Protein AF-A0A8S3U4B9-F1 (afdb_monomer_lite)

Sequence (690 aa):
MGVLECSSENALWFIVNNILYEPVLFGACYIPPERSDYSSIDIFDVIETELLKYAVDKNCKVCLLGDFNAHTGKKDDFVEMNHYVSESAQLDKEIKQNFDFVDLDALGICKKRSSLDKSVDNYGNRLLLLCKDLNLLIANGRLFKDKNIGALTCKESTVVDYCIMSPELFTNILDFEILPYDPMLSDVHNAIYIEMSSKDTCMPVVENINVDIDDSSVVTKCKWKMTKYHEFNDCIDEAVIHSIVVKLEEIDTDLIDNIVVNSIVDECNSLILQAASKCDLLLEKKVIRKVDNSLKKRKVKKPWFNRECAEKRKLYHRAKNYNWRVKTAESKTNLTVCSKEYKKVLCNQYRLYNKNFIKKLKNLRQNDCKSYWNLLNRACSSQTKQNIVNKVSLDCFYNHFKKLNSAQDENDDTFENIDVDNITSLNTEVNRAISENETTYRIMFSEFHTVVFCLSLTFRLSVYGLLLEPDHTLDPNGNKQYISLETFITEKKFLQQQIDQLRRENEQTLQVLAGQLKQKLSDLDGKIVQSNNQLESFRNDQNATFTNVFSQMTALQTRVSGNSMKVGITACVTVEQTFQDLTVKFPNIHSKVGISNAGVTAFQSTGKFICETSGLYFISAELRTNCNSCSYHLKKNDDIIAFGASAASPHMATNTISLVVEAQANDKLFVYAGVTVNADYSCLTVIKIK

pLDDT: mean 75.28, std 20.25, range [25.69, 98.62]

Foldseek 3Di:
DAWDDAPDPFWTWDWDPFQPVFIAIEIEGDAPACPDPRHDLCSLVRVLVVCCVPCVVRVHWYKYWYFLNFFQAFDFLEDDDDPCCCVVVPCDVVNVVVPVPPPCVVLVWDRTFDAPRRDGDPSNVSNSVSSHVVVKAWCQCTDAPRPVPSAAFWQSHGNRTTIITHSVQRSFWPHWDFAPDAVQVDVTGTDIDTDGHGPVPDDDDDPDDPDDDPPQPFDWDFDDDPVCVVQLVVLQDVVLVVVLVVLVVPDDPVPDDPVSVVVSVVSVVVSSVRSCVSSVRIDGDRDPPPDPCPPVPPPPPDPLCDPLLVVLVVQLVVLVVVCVVPVDPVSVVSNVVSSVSNVVSSVVSVVVVVVVVVVVLVVCVVVPVPVNVVVVVCVCPPPPPVPVPCPPPPVNVVVVVVCVVVPPPDDDPPDDDPPPVCVVVVCCVVPPDCDPVNVVVVVVVVVVVVVVVVVVVVVVVVVVVVPPPDPQPADPVRDGDDPDPVNVVVVVVVVVVVVVVVVVVVVVVVVVVVVVVVVVVVVVVVVVVVVVVVVVVVVVVVVVVVVVVVVVVVVVVVVQVPDDDDADWDFDDEDDDDDPDDDDDDDDDDDDDYDHDDFDQWDKDKDKDFAQAFDKFKWKWKFWWQAQKKKKFKDKQNHTPDIDIDGGDNDTDIDMDIDIDGDHGGIMIMIIMTGHHDGGDGTDTTTITD

Radius of gyration: 40.49 Å; chains: 1; bounding box: 109×90×106 Å

InterPro domains:
  IPR001073 C1q domain [PF00386] (595-672)
  IPR008983 Tumour necrosis factor-like domain superfamily [G3DSA:2.60.120.40] (573-683)
  IPR008983 Tumour necrosis factor-like domain superfamily [SSF49842] (595-673)
  IPR036691 Endonuclease/exonuclease/phosphatase superfamily [G3DSA:3.60.10.10] (2-198)
  IPR036691 Endonuclease/exonuclease/phosphatase superfamily [SSF56219] (13-194)

Structure (mmCIF, N/CA/C/O backbone):
data_AF-A0A8S3U4B9-F1
#
_entry.id   AF-A0A8S3U4B9-F1
#
loop_
_atom_site.group_PDB
_atom_site.id
_atom_site.type_sym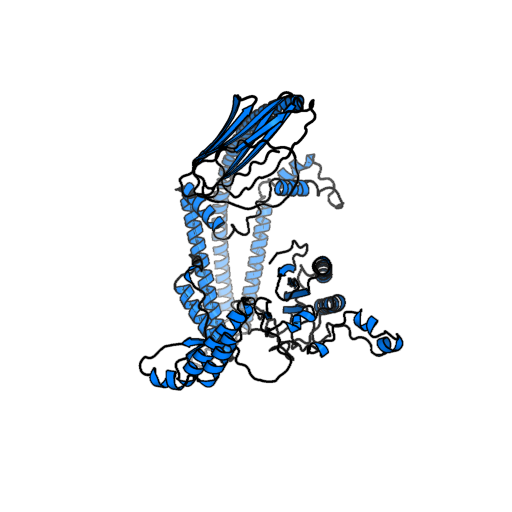bol
_atom_site.label_atom_id
_atom_site.label_alt_id
_atom_site.label_comp_id
_atom_site.label_asym_id
_atom_site.label_entity_id
_atom_site.label_seq_id
_atom_site.pdbx_PDB_ins_code
_atom_site.Cartn_x
_atom_site.Cartn_y
_atom_site.Cartn_z
_atom_site.occupancy
_atom_site.B_iso_or_equiv
_atom_site.auth_seq_id
_atom_site.auth_comp_id
_atom_site.auth_asym_id
_atom_site.auth_atom_id
_atom_site.pdbx_PDB_model_num
ATOM 1 N N . MET A 1 1 ? -8.130 6.944 10.995 1.00 68.38 1 MET A N 1
ATOM 2 C CA . MET A 1 1 ? -6.774 6.515 10.606 1.00 68.38 1 MET A CA 1
ATOM 3 C C . MET A 1 1 ? -5.788 7.506 11.194 1.00 68.38 1 MET A C 1
ATOM 5 O O . MET A 1 1 ? -5.907 8.689 10.888 1.00 68.38 1 MET A O 1
ATOM 9 N N . GLY A 1 2 ? -4.902 7.057 12.079 1.00 78.12 2 GLY A N 1
ATOM 10 C CA . GLY A 1 2 ? -3.837 7.885 12.655 1.00 78.12 2 GLY A CA 1
ATOM 11 C C . GLY A 1 2 ? -2.479 7.296 12.295 1.00 78.12 2 GLY A C 1
ATOM 12 O O . GLY A 1 2 ? -2.258 6.119 12.565 1.00 78.12 2 GLY A O 1
ATOM 13 N N . VAL A 1 3 ? -1.611 8.086 11.662 1.00 85.38 3 VAL A N 1
ATOM 14 C CA . VAL A 1 3 ? -0.211 7.706 11.401 1.00 85.38 3 VAL A CA 1
ATOM 15 C C . VAL A 1 3 ? 0.572 7.865 12.702 1.00 85.38 3 VAL A C 1
ATOM 17 O O . VAL A 1 3 ? 0.370 8.855 13.409 1.00 85.38 3 VAL A O 1
ATOM 20 N N . LEU A 1 4 ? 1.408 6.886 13.038 1.00 88.38 4 LEU A N 1
ATOM 21 C CA . LEU A 1 4 ? 2.227 6.908 14.249 1.00 88.38 4 LEU A CA 1
ATOM 22 C C . LEU A 1 4 ? 3.614 7.476 13.934 1.00 88.38 4 LEU A C 1
ATOM 24 O O . LEU A 1 4 ? 4.147 7.243 12.853 1.00 88.38 4 LEU A O 1
ATOM 28 N N . GLU A 1 5 ? 4.202 8.206 14.880 1.00 85.38 5 GLU A N 1
ATOM 29 C CA . GLU A 1 5 ? 5.627 8.542 14.811 1.00 85.38 5 GLU A CA 1
ATOM 30 C C . GLU A 1 5 ? 6.435 7.254 15.003 1.00 85.38 5 GLU A C 1
ATOM 32 O O . GLU A 1 5 ? 6.213 6.528 15.977 1.00 85.38 5 GLU A O 1
ATOM 37 N N . CYS A 1 6 ? 7.325 6.954 14.059 1.00 82.06 6 CYS A N 1
ATOM 38 C CA . CYS A 1 6 ? 8.153 5.752 14.040 1.00 82.06 6 CYS A CA 1
ATOM 39 C C . CYS A 1 6 ? 9.638 6.114 14.035 1.00 82.06 6 CYS A C 1
ATOM 41 O O . CYS A 1 6 ? 10.028 7.174 13.540 1.00 82.06 6 CYS A O 1
ATOM 43 N N . SER A 1 7 ? 10.449 5.238 14.622 1.00 81.69 7 SER A N 1
ATOM 44 C CA . SER A 1 7 ? 11.912 5.309 14.547 1.00 81.69 7 SER A CA 1
ATOM 45 C C . SER A 1 7 ? 12.445 4.580 13.315 1.00 81.69 7 SER A C 1
ATOM 47 O O . SER A 1 7 ? 13.493 4.955 12.798 1.00 81.69 7 SER A O 1
ATOM 49 N N . SER A 1 8 ? 11.725 3.563 12.836 1.00 84.12 8 SER A N 1
ATOM 50 C CA . SER A 1 8 ? 12.084 2.814 11.638 1.00 84.12 8 SER A CA 1
ATOM 51 C C . SER A 1 8 ? 11.871 3.638 10.371 1.00 84.12 8 SER A C 1
ATOM 53 O O . SER A 1 8 ? 10.787 4.167 10.124 1.00 84.12 8 SER A O 1
ATOM 55 N N . GLU A 1 9 ? 12.895 3.679 9.522 1.00 92.75 9 GLU A N 1
ATOM 56 C CA . GLU A 1 9 ? 12.799 4.207 8.156 1.00 92.75 9 GLU A CA 1
ATOM 57 C C . GLU A 1 9 ? 12.174 3.187 7.182 1.00 92.75 9 GLU A C 1
ATOM 59 O O . GLU A 1 9 ? 11.754 3.549 6.083 1.00 92.75 9 GLU A O 1
ATOM 64 N N . ASN A 1 10 ? 12.077 1.917 7.599 1.00 95.50 10 ASN A N 1
ATOM 65 C CA . ASN A 1 10 ? 11.679 0.779 6.763 1.00 95.50 10 ASN A CA 1
ATOM 66 C C . ASN A 1 10 ? 10.218 0.351 6.967 1.00 95.50 10 ASN A C 1
ATOM 68 O O . ASN A 1 10 ? 9.720 -0.521 6.252 1.00 95.50 10 ASN A O 1
ATOM 72 N N . ALA A 1 11 ? 9.516 0.936 7.940 1.00 96.44 11 ALA A N 1
ATOM 73 C CA . ALA A 1 11 ? 8.117 0.640 8.216 1.00 96.44 11 ALA A CA 1
ATOM 74 C C . ALA A 1 11 ? 7.326 1.922 8.486 1.00 96.44 11 ALA A C 1
ATOM 76 O O . ALA A 1 11 ? 7.697 2.742 9.322 1.00 96.44 11 ALA A O 1
ATOM 77 N N . LEU A 1 12 ? 6.196 2.077 7.794 1.00 96.31 12 LEU A N 1
ATOM 78 C CA . LEU A 1 12 ? 5.217 3.122 8.077 1.00 96.31 12 LEU A CA 1
ATOM 79 C C . LEU A 1 12 ? 4.044 2.529 8.859 1.00 96.31 12 LEU A C 1
ATOM 81 O O . LEU A 1 12 ? 3.281 1.722 8.323 1.00 96.31 12 LEU A O 1
ATOM 85 N N . TRP A 1 13 ? 3.860 2.997 10.092 1.00 96.62 13 TRP A N 1
ATOM 86 C CA . TRP A 1 13 ? 2.806 2.523 10.986 1.00 96.62 13 TRP A CA 1
ATOM 87 C C . TRP A 1 13 ? 1.578 3.428 10.988 1.00 96.62 13 TRP A C 1
ATOM 89 O O . TRP A 1 13 ? 1.671 4.655 11.114 1.00 96.62 13 TRP A O 1
ATOM 99 N N . PHE A 1 14 ? 0.394 2.827 10.924 1.00 95.38 14 PHE A N 1
ATOM 100 C CA . PHE A 1 14 ? -0.860 3.544 11.125 1.00 95.38 14 PHE A CA 1
ATOM 101 C C . PHE A 1 14 ? -1.936 2.645 11.722 1.00 95.38 14 PHE A C 1
ATOM 103 O O . PHE A 1 14 ? -2.009 1.456 11.436 1.00 95.38 14 PHE A O 1
ATOM 110 N N . ILE A 1 15 ? -2.814 3.236 12.529 1.00 94.56 15 ILE A N 1
ATOM 111 C CA . ILE A 1 15 ? -3.931 2.516 13.143 1.00 94.56 15 ILE A CA 1
ATOM 112 C C . ILE A 1 15 ? -5.223 2.864 12.420 1.00 94.56 15 ILE A C 1
ATOM 114 O O . ILE A 1 15 ? -5.547 4.046 12.197 1.00 94.56 15 ILE A O 1
ATOM 118 N N . VAL A 1 16 ? -5.984 1.827 12.089 1.00 91.75 16 VAL A N 1
ATOM 119 C CA . VAL A 1 16 ? -7.357 1.947 11.616 1.00 91.75 16 VAL A CA 1
ATOM 120 C C . VAL A 1 16 ? -8.286 1.408 12.697 1.00 91.75 16 VAL A C 1
ATOM 122 O O . VAL A 1 16 ? -8.289 0.225 13.018 1.00 91.75 16 VAL A O 1
ATOM 125 N N . ASN A 1 17 ? -9.081 2.311 13.265 1.00 87.94 17 ASN A N 1
ATOM 126 C CA . ASN A 1 17 ? -10.123 1.954 14.220 1.00 87.94 17 ASN A CA 1
ATOM 127 C C . ASN A 1 17 ? -11.346 1.414 13.470 1.00 87.94 17 ASN A C 1
ATOM 129 O O . ASN A 1 17 ? -11.610 1.840 12.344 1.00 87.94 17 ASN A O 1
ATOM 133 N N . ASN A 1 18 ? -12.134 0.570 14.139 1.00 78.19 18 ASN A N 1
ATOM 134 C CA . ASN A 1 18 ? -13.445 0.100 13.678 1.00 78.19 18 ASN A CA 1
ATOM 135 C C . ASN A 1 18 ? -13.432 -0.775 12.413 1.00 78.19 18 ASN A C 1
ATOM 137 O O . ASN A 1 18 ? -14.455 -0.863 11.734 1.00 78.19 18 ASN A O 1
ATOM 141 N N . ILE A 1 19 ? -12.322 -1.452 12.094 1.00 70.25 19 ILE A N 1
ATOM 142 C CA . ILE A 1 19 ? -12.412 -2.541 11.114 1.00 70.25 19 ILE A CA 1
ATOM 143 C C . ILE A 1 19 ? -13.206 -3.690 11.762 1.00 70.25 19 ILE A C 1
ATOM 145 O O . ILE A 1 19 ? -14.201 -4.098 11.176 1.00 70.25 19 ILE A O 1
ATOM 149 N N . LEU A 1 20 ? -12.886 -4.097 13.009 1.00 64.81 20 LEU A N 1
ATOM 150 C CA . LEU A 1 20 ? -13.316 -5.393 13.579 1.00 64.81 20 LEU A CA 1
ATOM 151 C C . LEU A 1 20 ? -13.656 -5.382 15.079 1.00 64.81 20 LEU A C 1
ATOM 153 O O . LEU A 1 20 ? -13.235 -6.264 15.810 1.00 64.81 20 LEU A O 1
ATOM 157 N N . TYR A 1 21 ? -14.370 -4.369 15.580 1.00 72.75 21 TYR A N 1
ATOM 158 C CA . TYR A 1 21 ? -14.561 -4.116 17.032 1.00 72.75 21 TYR A CA 1
ATOM 159 C C . TYR A 1 21 ? -13.272 -3.769 17.795 1.00 72.75 21 TYR A C 1
ATOM 161 O O . TYR A 1 21 ? -13.344 -3.090 18.816 1.00 72.75 21 TYR A O 1
ATOM 169 N N . GLU A 1 22 ? -12.119 -4.119 17.236 1.00 85.31 22 GLU A N 1
ATOM 170 C CA . GLU A 1 22 ? -10.787 -3.828 17.738 1.00 85.31 22 GLU A CA 1
ATOM 171 C C . GLU A 1 22 ? -10.011 -2.935 16.753 1.00 85.31 22 GLU A C 1
ATOM 173 O O . GLU A 1 22 ? -10.288 -2.919 15.542 1.00 85.31 22 GLU A O 1
ATOM 178 N N . PRO A 1 23 ? -9.064 -2.129 17.256 1.00 91.69 23 PRO A N 1
ATOM 179 C CA . PRO A 1 23 ? -8.144 -1.388 16.410 1.00 91.69 23 PRO A CA 1
ATOM 180 C C . PRO A 1 23 ? -7.159 -2.339 15.715 1.00 91.69 23 PRO A C 1
ATOM 182 O O . PRO A 1 23 ? -6.633 -3.271 16.320 1.00 91.69 23 PRO A O 1
ATOM 185 N N . VAL A 1 24 ? -6.877 -2.070 14.438 1.00 94.81 24 VAL A N 1
ATOM 186 C CA . VAL A 1 24 ? -5.858 -2.803 13.674 1.00 94.81 24 VAL A CA 1
ATOM 187 C C . VAL A 1 24 ? -4.684 -1.873 13.388 1.00 94.81 24 VAL A C 1
ATOM 189 O O . VAL A 1 24 ? -4.853 -0.791 12.811 1.00 94.81 24 VAL A O 1
ATOM 192 N N . LEU A 1 25 ? -3.494 -2.296 13.806 1.00 96.75 25 LEU A N 1
ATOM 193 C CA . LEU A 1 25 ? -2.215 -1.687 13.480 1.00 96.75 25 LEU A CA 1
ATOM 194 C C . LEU A 1 25 ? -1.741 -2.221 12.130 1.00 96.75 25 LEU A C 1
ATOM 196 O O . LEU A 1 25 ? -1.458 -3.408 11.980 1.00 96.75 25 LEU A O 1
ATOM 200 N N . PHE A 1 26 ? -1.609 -1.325 11.161 1.00 97.19 26 PHE A N 1
ATOM 201 C CA . PHE A 1 26 ? -1.013 -1.633 9.874 1.00 97.19 26 PHE A CA 1
ATOM 202 C C . PHE A 1 26 ? 0.439 -1.178 9.824 1.00 97.19 26 PHE A C 1
ATOM 204 O O . PHE A 1 26 ? 0.746 -0.049 10.219 1.00 97.19 26 PHE A O 1
ATOM 211 N N . GLY A 1 27 ? 1.298 -2.037 9.281 1.00 97.69 27 GLY A N 1
ATOM 212 C CA . GLY A 1 27 ? 2.673 -1.712 8.912 1.00 97.69 27 GLY A CA 1
ATOM 213 C C . GLY A 1 27 ? 2.854 -1.827 7.406 1.00 97.69 27 GLY A C 1
ATOM 214 O O . GLY A 1 27 ? 2.708 -2.915 6.857 1.00 97.69 27 GLY A O 1
ATOM 215 N N . ALA A 1 28 ? 3.156 -0.720 6.731 1.00 97.81 28 ALA A N 1
ATOM 216 C CA . ALA A 1 28 ? 3.612 -0.756 5.345 1.00 97.81 28 ALA A CA 1
ATOM 217 C C . ALA A 1 28 ? 5.143 -0.828 5.334 1.00 97.81 28 ALA A C 1
ATOM 219 O O . ALA A 1 28 ? 5.803 0.157 5.666 1.00 97.81 28 ALA A O 1
ATOM 220 N N . CYS A 1 29 ? 5.688 -1.993 4.995 1.00 98.06 29 CYS A N 1
ATOM 221 C CA . CYS A 1 29 ? 7.106 -2.308 5.114 1.00 98.06 29 CYS A CA 1
ATOM 222 C C . CYS A 1 29 ? 7.807 -2.276 3.750 1.00 98.06 29 CYS A C 1
ATOM 224 O O . CYS A 1 29 ? 7.272 -2.742 2.742 1.00 98.06 29 CYS A O 1
ATOM 226 N N . TYR A 1 30 ? 9.022 -1.743 3.737 1.00 97.88 30 TYR A N 1
ATOM 227 C CA . TYR A 1 30 ? 9.981 -1.917 2.656 1.00 97.88 30 TYR A CA 1
ATOM 228 C C . TYR A 1 30 ? 11.334 -2.229 3.285 1.00 97.88 30 TYR A C 1
ATOM 230 O O . TYR A 1 30 ? 11.933 -1.363 3.919 1.00 97.88 30 TYR A O 1
ATOM 238 N N . ILE A 1 31 ? 11.798 -3.464 3.132 1.00 98.00 31 ILE A N 1
ATOM 239 C CA . ILE A 1 31 ? 13.100 -3.901 3.631 1.00 98.00 31 ILE A CA 1
ATOM 240 C C . ILE A 1 31 ? 14.077 -3.896 2.456 1.00 98.00 31 ILE A C 1
ATOM 242 O O . ILE A 1 31 ? 13.768 -4.499 1.427 1.00 98.00 31 ILE A O 1
ATOM 246 N N . PRO A 1 32 ? 15.238 -3.228 2.555 1.00 97.25 32 PRO A N 1
ATOM 247 C CA . PRO A 1 32 ? 16.239 -3.248 1.495 1.00 97.25 32 PRO A CA 1
ATOM 248 C C . PRO A 1 32 ? 16.671 -4.683 1.161 1.00 97.25 32 PRO A C 1
ATOM 250 O O . PRO A 1 32 ? 16.734 -5.506 2.063 1.00 97.25 32 PRO A O 1
ATOM 253 N N . PRO A 1 33 ? 17.020 -5.018 -0.091 1.00 96.81 33 PRO A N 1
ATOM 254 C CA . PRO A 1 33 ? 17.541 -6.345 -0.412 1.00 96.81 33 PRO A CA 1
ATOM 255 C C . PRO A 1 33 ? 18.777 -6.703 0.421 1.00 96.81 33 PRO A C 1
ATOM 257 O O . PRO A 1 33 ? 19.638 -5.843 0.603 1.00 96.81 33 PRO A O 1
ATOM 260 N N . GLU A 1 34 ? 18.923 -7.970 0.830 1.00 94.38 34 GLU A N 1
ATOM 261 C CA . GLU A 1 34 ? 20.018 -8.459 1.700 1.00 94.38 34 GLU A CA 1
ATOM 262 C C . GLU A 1 34 ? 21.430 -8.105 1.188 1.00 94.38 34 GLU A C 1
ATOM 264 O O . GLU A 1 34 ? 22.376 -8.009 1.955 1.00 94.38 34 GLU A O 1
ATOM 269 N N . ARG A 1 35 ? 21.595 -7.889 -0.121 1.00 93.88 35 ARG A N 1
ATOM 270 C CA . ARG A 1 35 ? 22.888 -7.543 -0.743 1.00 93.88 35 ARG A CA 1
ATOM 271 C C . ARG A 1 35 ? 23.077 -6.051 -1.016 1.00 93.88 35 ARG A C 1
ATOM 273 O O . ARG A 1 35 ? 24.006 -5.685 -1.730 1.00 93.88 35 ARG A O 1
ATOM 280 N N . SER A 1 36 ? 22.161 -5.208 -0.555 1.00 96.25 36 SER A N 1
ATOM 281 C CA . SER A 1 36 ? 22.261 -3.758 -0.723 1.00 96.25 36 SER A CA 1
ATOM 282 C C . SER A 1 36 ? 23.096 -3.127 0.391 1.00 96.25 36 SER A C 1
ATOM 284 O O . SER A 1 36 ? 23.177 -3.667 1.490 1.00 96.25 36 SER A O 1
ATOM 286 N N . ASP A 1 37 ? 23.660 -1.948 0.139 1.00 95.12 37 ASP A N 1
ATOM 287 C CA . ASP A 1 37 ? 24.444 -1.206 1.142 1.00 95.12 37 ASP A CA 1
ATOM 288 C C . ASP A 1 37 ? 23.602 -0.752 2.352 1.00 95.12 37 ASP A C 1
ATOM 290 O O . ASP A 1 37 ? 24.143 -0.392 3.391 1.00 95.12 37 ASP A O 1
ATOM 294 N N . TYR A 1 38 ? 22.272 -0.779 2.219 1.00 93.31 38 TYR A N 1
ATOM 295 C CA . TYR A 1 38 ? 21.308 -0.425 3.265 1.00 93.31 38 TYR A CA 1
ATOM 296 C C . TYR A 1 38 ? 20.767 -1.652 4.012 1.00 93.31 38 TYR A C 1
ATOM 298 O O . TYR A 1 38 ? 19.845 -1.534 4.818 1.00 93.31 38 TYR A O 1
ATOM 306 N N . SER A 1 39 ? 21.288 -2.840 3.704 1.00 94.94 39 SER A N 1
ATOM 307 C CA . SER A 1 39 ? 20.861 -4.091 4.317 1.00 94.94 39 SER A CA 1
ATOM 308 C C . SER A 1 39 ? 21.352 -4.186 5.764 1.00 94.94 39 SER A C 1
ATOM 310 O O . SER A 1 39 ? 22.519 -3.954 6.070 1.00 94.94 39 SER A O 1
ATOM 312 N N . SER A 1 40 ? 20.452 -4.552 6.673 1.00 96.44 40 SER A N 1
ATOM 313 C CA . SER A 1 40 ? 20.804 -5.006 8.016 1.00 96.44 40 SER A CA 1
ATOM 314 C C . SER A 1 40 ? 19.762 -6.006 8.502 1.00 96.44 40 SER A C 1
ATOM 316 O O . SER A 1 40 ? 18.561 -5.800 8.333 1.00 96.44 40 SER A O 1
ATOM 318 N N . ILE A 1 41 ? 20.218 -7.117 9.082 1.00 96.38 41 ILE A N 1
ATOM 319 C CA . ILE A 1 41 ? 19.312 -8.124 9.647 1.00 96.38 41 ILE A CA 1
ATOM 320 C C . ILE A 1 41 ? 18.590 -7.601 10.900 1.00 96.38 41 ILE A C 1
ATOM 322 O O . ILE A 1 41 ? 17.460 -8.004 11.167 1.00 96.38 41 ILE A O 1
ATOM 326 N N . ASP A 1 42 ? 19.183 -6.622 11.586 1.00 96.62 42 ASP A N 1
ATOM 327 C CA . ASP A 1 42 ? 18.639 -5.997 12.796 1.00 96.62 42 ASP A CA 1
ATOM 328 C C . ASP A 1 42 ? 17.385 -5.154 12.497 1.00 96.62 42 ASP A C 1
ATOM 330 O O . ASP A 1 42 ? 16.640 -4.780 13.402 1.00 96.62 42 ASP A O 1
ATOM 334 N N . ILE A 1 43 ? 17.091 -4.873 11.218 1.00 96.81 43 ILE A N 1
ATOM 335 C CA . ILE A 1 43 ? 15.861 -4.175 10.810 1.00 96.81 43 ILE A CA 1
ATOM 336 C C . ILE A 1 43 ? 14.620 -4.936 11.297 1.00 96.81 43 ILE A C 1
ATOM 338 O O . ILE A 1 43 ? 13.628 -4.316 11.687 1.00 96.81 43 ILE A O 1
ATOM 342 N N . PHE A 1 44 ? 14.670 -6.270 11.310 1.00 97.44 44 PHE A N 1
ATOM 343 C CA . PHE A 1 44 ? 13.570 -7.083 11.822 1.00 97.44 44 PHE A CA 1
ATOM 344 C C . PHE A 1 44 ? 13.411 -6.939 13.342 1.00 97.44 44 PHE A C 1
ATOM 346 O O . PHE A 1 44 ? 12.278 -6.894 13.810 1.00 97.44 44 PHE A O 1
ATOM 353 N N . ASP A 1 45 ? 14.503 -6.772 14.093 1.00 96.00 45 ASP A N 1
ATOM 354 C CA . ASP A 1 45 ? 14.473 -6.535 15.545 1.00 96.00 45 ASP A CA 1
ATOM 355 C C . ASP A 1 45 ? 13.846 -5.167 15.865 1.00 96.00 45 ASP A C 1
ATOM 357 O O . ASP A 1 45 ? 13.067 -5.022 16.813 1.00 96.00 45 ASP A O 1
ATOM 361 N N . VAL A 1 46 ? 14.135 -4.155 15.036 1.00 95.81 46 VAL A N 1
ATOM 362 C CA . VAL A 1 46 ? 13.507 -2.828 15.136 1.00 95.81 46 VAL A CA 1
ATOM 363 C C . VAL A 1 46 ? 12.004 -2.921 14.867 1.00 95.81 46 VAL A C 1
ATOM 365 O O . VAL A 1 46 ? 11.214 -2.375 15.638 1.00 95.81 46 VAL A O 1
ATOM 368 N N . ILE A 1 47 ? 11.593 -3.631 13.810 1.00 96.50 47 ILE A N 1
ATOM 369 C CA . ILE A 1 47 ? 10.170 -3.843 13.491 1.00 96.50 47 ILE A CA 1
ATOM 370 C C . ILE A 1 47 ? 9.468 -4.596 14.621 1.00 96.50 47 ILE A C 1
ATOM 372 O O . ILE A 1 47 ? 8.370 -4.208 15.013 1.00 96.50 47 ILE A O 1
ATOM 376 N N . GLU A 1 48 ? 10.091 -5.639 15.163 1.00 95.88 48 GLU A N 1
ATOM 377 C CA . GLU A 1 48 ? 9.566 -6.412 16.287 1.00 95.88 48 GLU A CA 1
ATOM 378 C C . GLU A 1 48 ? 9.380 -5.542 17.538 1.00 95.88 48 GLU A C 1
ATOM 380 O O . GLU A 1 48 ? 8.302 -5.528 18.132 1.00 95.88 48 GLU A O 1
ATOM 385 N N . THR A 1 49 ? 10.383 -4.735 17.887 1.00 94.75 49 THR A N 1
ATOM 386 C CA . THR A 1 49 ? 10.314 -3.808 19.027 1.00 94.75 49 THR A CA 1
ATOM 387 C C . THR A 1 49 ? 9.200 -2.773 18.848 1.00 94.75 49 THR A C 1
ATOM 389 O O . THR A 1 49 ? 8.448 -2.484 19.784 1.00 94.75 49 THR A O 1
ATOM 392 N N . GLU A 1 50 ? 9.060 -2.211 17.645 1.00 95.00 50 GLU A N 1
ATOM 393 C CA . GLU A 1 50 ? 7.990 -1.261 17.330 1.00 95.00 50 GLU A CA 1
ATOM 394 C C . GLU A 1 50 ? 6.607 -1.923 17.351 1.00 95.00 50 GLU A C 1
ATOM 396 O O . GLU A 1 50 ? 5.652 -1.323 17.849 1.00 95.00 50 GLU A O 1
ATOM 401 N N . LEU A 1 51 ? 6.493 -3.164 16.875 1.00 94.81 51 LEU A N 1
ATOM 402 C CA . LEU A 1 51 ? 5.261 -3.940 16.961 1.00 94.81 51 LEU A CA 1
ATOM 403 C C . LEU A 1 51 ? 4.850 -4.186 18.402 1.00 94.81 51 LEU A C 1
ATOM 405 O O . LEU A 1 51 ? 3.708 -3.896 18.742 1.00 94.81 51 LEU A O 1
ATOM 409 N N . LEU A 1 52 ? 5.765 -4.649 19.254 1.00 92.44 52 LEU A N 1
ATOM 410 C CA . LEU A 1 52 ? 5.482 -4.854 20.674 1.00 92.44 52 LEU A CA 1
ATOM 411 C C . LEU A 1 52 ? 5.019 -3.552 21.327 1.00 92.44 52 LEU A C 1
ATOM 413 O O . LEU A 1 52 ? 3.970 -3.521 21.965 1.00 92.44 52 LEU A O 1
ATOM 417 N N . LYS A 1 53 ? 5.727 -2.448 21.074 1.00 92.56 53 LYS A N 1
ATOM 418 C CA . LYS A 1 53 ? 5.345 -1.124 21.572 1.00 92.56 53 LYS A CA 1
ATOM 419 C C . LYS A 1 53 ? 3.940 -0.720 21.121 1.00 92.56 53 LYS A C 1
ATOM 421 O O . LYS A 1 53 ? 3.126 -0.302 21.931 1.00 92.56 53 LYS A O 1
ATOM 426 N N . TYR A 1 54 ? 3.629 -0.798 19.829 1.00 92.25 54 TYR A N 1
ATOM 427 C CA . TYR A 1 54 ? 2.365 -0.255 19.322 1.00 92.25 54 TYR A CA 1
ATOM 428 C C . TYR A 1 54 ? 1.177 -1.204 19.472 1.00 92.25 54 TYR A C 1
ATOM 430 O O . TYR A 1 54 ? 0.064 -0.724 19.697 1.00 92.25 54 TYR A O 1
ATOM 438 N N . ALA A 1 55 ? 1.387 -2.510 19.322 1.00 88.50 55 ALA A N 1
ATOM 439 C CA . ALA A 1 55 ? 0.333 -3.512 19.406 1.00 88.50 55 ALA A CA 1
ATOM 440 C C . ALA A 1 55 ? -0.082 -3.760 20.859 1.00 88.50 55 ALA A C 1
ATOM 442 O O . ALA A 1 55 ? -1.280 -3.744 21.139 1.00 88.50 55 ALA A O 1
ATOM 443 N N . VAL A 1 56 ? 0.879 -3.900 21.784 1.00 82.94 56 VAL A N 1
ATOM 444 C CA . VAL A 1 56 ? 0.587 -4.171 23.203 1.00 82.94 56 VAL A CA 1
ATOM 445 C C . VAL A 1 56 ? -0.010 -2.939 23.878 1.00 82.94 56 VAL A C 1
ATOM 447 O O . VAL A 1 56 ? -1.101 -3.031 24.439 1.00 82.94 56 VAL A O 1
ATOM 450 N N . ASP A 1 57 ? 0.619 -1.764 23.747 1.00 83.75 57 ASP A N 1
ATOM 451 C CA . ASP A 1 57 ? 0.160 -0.539 24.430 1.00 83.75 57 ASP A CA 1
ATOM 452 C C . ASP A 1 57 ? -1.272 -0.140 24.048 1.00 83.75 57 ASP A C 1
ATOM 454 O O . ASP A 1 57 ? -1.967 0.547 24.800 1.00 83.75 57 ASP A O 1
ATOM 458 N N . LYS A 1 58 ? -1.709 -0.524 22.846 1.00 83.19 58 LYS A N 1
ATOM 459 C CA . LYS A 1 58 ? -3.004 -0.124 22.283 1.00 83.19 58 LYS A CA 1
ATOM 460 C C . LYS A 1 58 ? -3.955 -1.288 22.061 1.00 83.19 58 LYS A C 1
ATOM 462 O O . LYS A 1 58 ? -5.008 -1.064 21.464 1.00 83.19 58 LYS A O 1
ATOM 467 N N . ASN A 1 59 ? -3.585 -2.487 22.512 1.00 88.94 59 ASN A N 1
ATOM 468 C CA . ASN A 1 59 ? -4.342 -3.718 22.313 1.00 88.94 59 ASN A CA 1
ATOM 469 C C . ASN A 1 59 ? -4.845 -3.861 20.860 1.00 88.94 59 ASN A C 1
ATOM 471 O O . ASN A 1 59 ? -6.043 -3.985 20.604 1.00 88.94 59 ASN A O 1
ATOM 475 N N . CYS A 1 60 ? -3.930 -3.702 19.899 1.00 92.88 60 CYS A N 1
ATOM 476 C CA . CYS A 1 60 ? -4.236 -3.751 18.470 1.00 92.88 60 CYS A CA 1
ATOM 477 C C . CYS A 1 60 ? -3.877 -5.112 17.878 1.00 92.88 60 CYS A C 1
ATOM 479 O O . CYS A 1 60 ? -2.807 -5.652 18.157 1.00 92.88 60 CYS A O 1
ATOM 481 N N . LYS A 1 61 ? -4.703 -5.596 16.950 1.00 94.44 61 LYS A N 1
ATOM 482 C CA . LYS A 1 61 ? -4.301 -6.670 16.030 1.00 94.44 61 LYS A CA 1
ATOM 483 C C . LYS A 1 61 ? -3.358 -6.116 14.962 1.00 94.44 61 LYS A C 1
ATOM 485 O O . LYS A 1 61 ? -3.409 -4.925 14.655 1.00 94.44 61 LYS A O 1
ATOM 490 N N . VAL A 1 62 ? -2.501 -6.954 14.389 1.00 96.56 62 VAL A N 1
ATOM 491 C CA . VAL A 1 62 ? -1.411 -6.518 13.502 1.00 96.56 62 VAL A CA 1
ATOM 492 C C . VAL A 1 62 ? -1.642 -6.992 12.072 1.00 96.56 62 VAL A C 1
ATOM 494 O O . VAL A 1 62 ? -1.968 -8.152 11.851 1.00 96.56 62 VAL A O 1
ATOM 497 N N . CYS A 1 63 ? -1.418 -6.116 11.090 1.00 97.69 63 CYS A N 1
ATOM 498 C CA . CYS A 1 63 ? -1.363 -6.458 9.668 1.00 97.69 63 CYS A CA 1
ATOM 499 C C . CYS A 1 63 ? -0.182 -5.751 8.982 1.00 97.69 63 CYS A C 1
ATOM 501 O O . CYS A 1 63 ? -0.211 -4.546 8.732 1.00 97.69 63 CYS A O 1
ATOM 503 N N . LEU A 1 64 ? 0.850 -6.502 8.622 1.00 98.44 64 LEU A N 1
ATOM 504 C CA . LEU A 1 64 ? 1.993 -6.041 7.845 1.00 98.44 64 LEU A CA 1
ATOM 505 C C . LEU A 1 64 ? 1.790 -6.307 6.355 1.00 98.44 64 LEU A C 1
ATOM 507 O O . LEU A 1 64 ? 1.272 -7.352 5.954 1.00 98.44 64 LEU A O 1
ATOM 511 N N . LEU A 1 65 ? 2.212 -5.354 5.532 1.00 98.19 65 LEU A N 1
ATOM 512 C CA . LEU A 1 65 ? 2.084 -5.376 4.081 1.00 98.19 65 LEU A CA 1
ATOM 513 C C . LEU A 1 65 ? 3.332 -4.769 3.454 1.00 98.19 65 LEU A C 1
ATOM 515 O O . LEU A 1 65 ? 3.755 -3.694 3.868 1.00 98.19 65 LEU A O 1
ATOM 519 N N . GLY A 1 66 ? 3.856 -5.380 2.400 1.00 97.88 66 GLY A N 1
ATOM 520 C CA . GLY A 1 66 ? 4.868 -4.742 1.558 1.00 97.88 66 GLY A CA 1
ATOM 521 C C . GLY A 1 66 ? 5.993 -5.675 1.157 1.00 97.88 66 GLY A C 1
ATOM 522 O O . GLY A 1 66 ? 5.852 -6.891 1.273 1.00 97.88 66 GLY A O 1
ATOM 523 N N . ASP A 1 67 ? 7.075 -5.085 0.659 1.00 98.06 67 ASP A N 1
ATOM 524 C CA . ASP A 1 67 ? 8.241 -5.796 0.141 1.00 98.06 67 ASP A CA 1
ATOM 525 C C . ASP A 1 67 ? 9.244 -6.035 1.269 1.00 98.06 67 ASP A C 1
ATOM 527 O O . ASP A 1 67 ? 9.906 -5.111 1.743 1.00 98.06 67 ASP A O 1
ATOM 531 N N . PHE A 1 68 ? 9.349 -7.283 1.714 1.00 98.50 68 PHE A N 1
ATOM 532 C CA . PHE A 1 68 ? 10.288 -7.662 2.764 1.00 98.50 68 PHE A CA 1
ATOM 533 C C . PHE A 1 68 ? 11.649 -8.089 2.217 1.00 98.50 68 PHE A C 1
ATOM 535 O O . PHE A 1 68 ? 12.536 -8.370 3.021 1.00 98.50 68 PHE A O 1
ATOM 542 N N . ASN A 1 69 ? 11.809 -8.197 0.889 1.00 97.88 69 ASN A N 1
ATOM 543 C CA . ASN A 1 69 ? 13.003 -8.761 0.251 1.00 97.88 69 ASN A CA 1
ATOM 544 C C . ASN A 1 69 ? 13.533 -10.026 0.963 1.00 97.88 69 ASN A C 1
ATOM 546 O O . ASN A 1 69 ? 14.736 -10.212 1.115 1.00 97.88 69 ASN A O 1
ATOM 550 N N . ALA A 1 70 ? 12.607 -10.871 1.428 1.00 98.06 70 ALA A N 1
ATOM 551 C CA . ALA A 1 70 ? 12.873 -12.027 2.273 1.00 98.06 70 ALA A CA 1
ATOM 552 C C . ALA A 1 70 ? 12.306 -13.290 1.615 1.00 98.06 70 ALA A C 1
ATOM 554 O O . ALA A 1 70 ? 11.099 -13.391 1.378 1.00 98.06 70 ALA A O 1
ATOM 555 N N . HIS A 1 71 ? 13.145 -14.284 1.346 1.00 97.88 71 HIS A N 1
ATOM 556 C CA . HIS A 1 71 ? 12.710 -15.547 0.754 1.00 97.88 71 HIS A CA 1
ATOM 557 C C . HIS A 1 71 ? 12.345 -16.533 1.863 1.00 97.88 71 HIS A C 1
ATOM 559 O O . HIS A 1 71 ? 13.209 -17.071 2.543 1.00 97.88 71 HIS A O 1
ATOM 565 N N . THR A 1 72 ? 11.058 -16.802 2.081 1.00 98.19 72 THR A N 1
ATOM 566 C CA . THR A 1 72 ? 10.617 -17.710 3.164 1.00 98.19 72 THR A CA 1
ATOM 567 C C . THR A 1 72 ? 10.398 -19.152 2.693 1.00 98.19 72 THR A C 1
ATOM 569 O O . THR A 1 72 ? 10.180 -20.062 3.503 1.00 98.19 72 THR A O 1
ATOM 572 N N . GLY A 1 73 ? 10.434 -19.398 1.382 1.00 96.75 73 GLY A N 1
ATOM 573 C CA . GLY A 1 73 ? 10.246 -20.718 0.785 1.00 96.75 73 GLY A CA 1
ATOM 574 C C . GLY A 1 73 ? 8.920 -21.356 1.197 1.00 96.75 73 GLY A C 1
ATOM 575 O O . GLY A 1 73 ? 7.877 -20.709 1.173 1.00 96.75 73 GLY A O 1
ATOM 576 N N . LYS A 1 74 ? 8.968 -22.618 1.637 1.00 96.25 74 LYS A N 1
ATOM 577 C CA . LYS A 1 74 ? 7.827 -23.357 2.221 1.00 96.25 74 LYS A CA 1
ATOM 578 C C . LYS A 1 74 ? 7.970 -23.609 3.725 1.00 96.25 74 LYS A C 1
ATOM 580 O O . LYS A 1 74 ? 7.317 -24.502 4.253 1.00 96.25 74 LYS A O 1
ATOM 585 N N . LYS A 1 75 ? 8.880 -22.900 4.398 1.00 97.06 75 LYS A N 1
ATOM 586 C CA . LYS A 1 75 ? 9.088 -23.086 5.837 1.00 97.06 75 LYS A CA 1
ATOM 587 C C . LYS A 1 75 ? 7.902 -22.536 6.622 1.00 97.06 75 LYS A C 1
ATOM 589 O O . LYS A 1 75 ? 7.342 -21.500 6.256 1.00 97.06 75 LYS A O 1
ATOM 594 N N . ASP A 1 76 ? 7.578 -23.224 7.707 1.00 96.25 76 ASP A N 1
ATOM 595 C CA . ASP A 1 76 ? 6.510 -22.830 8.613 1.00 96.25 76 ASP A CA 1
ATOM 596 C C . ASP A 1 76 ? 6.883 -21.546 9.371 1.00 96.25 76 ASP A C 1
ATOM 598 O O . ASP A 1 76 ? 8.010 -21.382 9.854 1.00 96.25 76 ASP A O 1
ATOM 602 N N . ASP A 1 77 ? 5.907 -20.652 9.443 1.00 96.44 77 ASP A N 1
ATOM 603 C CA . ASP A 1 77 ? 5.850 -19.340 10.101 1.00 96.44 77 ASP A CA 1
ATOM 604 C C . ASP A 1 77 ? 5.180 -19.405 11.483 1.00 96.44 77 ASP A C 1
ATOM 606 O O . ASP A 1 77 ? 5.042 -18.391 12.149 1.00 96.44 77 ASP A O 1
ATOM 610 N N . PHE A 1 78 ? 4.808 -20.604 11.931 1.00 93.12 78 PHE A N 1
ATOM 611 C CA . PHE A 1 78 ? 4.239 -20.871 13.249 1.00 93.12 78 PHE A CA 1
ATOM 612 C C . PHE A 1 78 ? 5.114 -21.868 14.019 1.00 93.12 78 PHE A C 1
ATOM 614 O O . PHE A 1 78 ? 5.949 -22.576 13.441 1.00 93.12 78 PHE A O 1
ATOM 621 N N . VAL A 1 79 ? 4.927 -21.929 15.336 1.00 88.12 79 VAL A N 1
ATOM 622 C CA . VAL A 1 79 ? 5.570 -22.929 16.193 1.00 88.12 79 VAL A CA 1
ATOM 623 C C . VAL A 1 79 ? 4.649 -24.139 16.299 1.00 88.12 79 VAL A C 1
ATOM 625 O O . VAL A 1 79 ? 3.516 -24.033 16.758 1.00 88.12 79 VAL A O 1
ATOM 628 N N . GLU A 1 80 ? 5.117 -25.308 15.862 1.00 83.06 80 GLU A N 1
ATOM 629 C CA . GLU A 1 80 ? 4.388 -26.551 16.094 1.00 83.06 80 GLU A CA 1
ATOM 630 C C . GLU A 1 80 ? 4.650 -27.026 17.524 1.00 83.06 80 GLU A C 1
ATOM 632 O O . GLU A 1 80 ? 5.778 -27.372 17.880 1.00 83.06 80 GLU A O 1
ATOM 637 N N . MET A 1 81 ? 3.610 -27.025 18.360 1.00 75.31 81 MET A N 1
ATOM 638 C CA . MET A 1 81 ? 3.724 -27.560 19.711 1.00 75.31 81 MET A CA 1
ATOM 639 C C . MET A 1 81 ? 4.031 -29.059 19.621 1.00 75.31 81 MET A C 1
ATOM 641 O O . MET A 1 81 ? 3.261 -29.832 19.050 1.00 75.31 81 MET A O 1
ATOM 645 N N . ASN A 1 82 ? 5.173 -29.475 20.171 1.00 74.44 82 ASN A N 1
ATOM 646 C CA . ASN A 1 82 ? 5.549 -30.882 20.189 1.00 74.44 82 ASN A CA 1
ATOM 647 C C . ASN A 1 82 ? 4.526 -31.660 21.029 1.00 74.44 82 ASN A C 1
ATOM 649 O O . ASN A 1 82 ? 4.399 -31.419 22.232 1.00 74.44 82 ASN A O 1
ATOM 653 N N . HIS A 1 83 ? 3.825 -32.603 20.393 1.00 69.44 83 HIS A N 1
ATOM 654 C CA . HIS A 1 83 ? 2.807 -33.444 21.026 1.00 69.44 83 HIS A CA 1
ATOM 655 C C . HIS A 1 83 ? 3.321 -34.072 22.326 1.00 69.44 83 HIS A C 1
ATOM 657 O O . HIS A 1 83 ? 2.639 -34.007 23.346 1.00 69.44 83 HIS A O 1
ATOM 663 N N . TYR A 1 84 ? 4.569 -34.556 22.319 1.00 66.88 84 TYR A N 1
ATOM 664 C CA . TYR A 1 84 ? 5.195 -35.179 23.481 1.00 66.88 84 TYR A CA 1
ATOM 665 C C . TYR A 1 84 ? 5.358 -34.202 24.644 1.00 66.88 84 TYR A C 1
ATOM 667 O O . TYR A 1 84 ? 5.010 -34.547 25.761 1.00 66.88 84 TYR A O 1
ATOM 675 N N . VAL A 1 85 ? 5.815 -32.969 24.390 1.00 66.31 85 VAL A N 1
ATOM 676 C CA . VAL A 1 85 ? 5.943 -31.939 25.439 1.00 66.31 85 VAL A CA 1
ATOM 677 C C . VAL A 1 85 ? 4.567 -31.581 25.993 1.00 66.31 85 VAL A C 1
ATOM 679 O O . VAL A 1 85 ? 4.404 -31.461 27.205 1.00 66.31 85 VAL A O 1
ATOM 682 N N . SER A 1 86 ? 3.566 -31.476 25.116 1.00 65.56 86 SER A N 1
ATOM 683 C CA . SER A 1 86 ? 2.194 -31.144 25.504 1.00 65.56 86 SER A CA 1
ATOM 684 C C . SER A 1 86 ? 1.532 -32.218 26.377 1.00 65.56 86 SER A C 1
ATOM 686 O O . SER A 1 86 ? 0.706 -31.883 27.225 1.00 65.56 86 SER A O 1
ATOM 688 N N . GLU A 1 87 ? 1.889 -33.491 26.177 1.00 69.31 87 GLU A N 1
ATOM 689 C CA . GLU A 1 87 ? 1.400 -34.627 26.967 1.00 69.31 87 GLU A CA 1
ATOM 690 C C . GLU A 1 87 ? 2.239 -34.842 28.230 1.00 69.31 87 GLU A C 1
ATOM 692 O O . GLU A 1 87 ? 1.691 -35.029 29.314 1.00 69.31 87 GLU A O 1
ATOM 697 N N . SER A 1 88 ? 3.569 -34.767 28.119 1.00 65.75 88 SER A N 1
ATOM 698 C CA . SER A 1 88 ? 4.495 -35.019 29.228 1.00 65.75 88 SER A CA 1
ATOM 699 C C . SER A 1 88 ? 4.438 -33.940 30.302 1.00 65.75 88 SER A C 1
ATOM 701 O O . SER A 1 88 ? 4.650 -34.235 31.474 1.00 65.75 88 SER A O 1
ATOM 703 N N . ALA A 1 89 ? 4.160 -32.692 29.914 1.00 67.56 89 ALA A N 1
ATOM 704 C CA . ALA A 1 89 ? 4.069 -31.580 30.852 1.00 67.56 89 ALA A CA 1
ATOM 705 C C . ALA A 1 89 ? 2.703 -31.495 31.557 1.00 67.56 89 ALA A C 1
ATOM 707 O O . ALA A 1 89 ? 2.526 -30.585 32.359 1.00 67.56 89 ALA A O 1
ATOM 708 N N . GLN A 1 90 ? 1.755 -32.405 31.259 1.00 66.50 90 GLN A N 1
ATOM 709 C CA . GLN A 1 90 ? 0.376 -32.363 31.770 1.00 66.50 90 GLN A CA 1
ATOM 710 C C . GLN A 1 90 ? -0.203 -30.944 31.712 1.00 66.50 90 GLN A C 1
ATOM 712 O O . GLN A 1 90 ? -0.811 -30.474 32.663 1.00 66.50 90 GLN A O 1
ATOM 717 N N . LEU A 1 91 ? 0.052 -30.219 30.616 1.00 64.25 91 LEU A N 1
ATOM 718 C CA . LEU A 1 91 ? -0.449 -28.857 30.484 1.00 64.25 91 LEU A CA 1
ATOM 719 C C . LEU A 1 91 ? -1.968 -28.946 30.374 1.00 64.25 91 LEU A C 1
ATOM 721 O O . LEU A 1 91 ? -2.500 -29.364 29.337 1.00 64.25 91 LEU A O 1
ATOM 725 N N . ASP A 1 92 ? -2.637 -28.592 31.467 1.00 64.81 92 ASP A N 1
ATOM 726 C CA . ASP A 1 92 ? -4.087 -28.548 31.576 1.00 64.81 92 ASP A CA 1
ATOM 727 C C . ASP A 1 92 ? -4.670 -27.728 30.418 1.00 64.81 92 ASP A C 1
ATOM 729 O O . ASP A 1 92 ? -4.020 -26.824 29.880 1.00 64.81 92 ASP A O 1
ATOM 733 N N . LYS A 1 93 ? -5.913 -28.026 30.017 1.00 65.06 93 LYS A N 1
ATOM 734 C CA . LYS A 1 93 ? -6.591 -27.296 28.929 1.00 65.06 93 LYS A CA 1
ATOM 735 C C . LYS A 1 93 ? -6.535 -25.775 29.120 1.00 65.06 93 LYS A C 1
ATOM 737 O O . LYS A 1 93 ? -6.411 -25.071 28.128 1.00 65.06 93 LYS A O 1
ATOM 742 N N . GLU A 1 94 ? -6.561 -25.292 30.361 1.00 60.34 94 GLU A N 1
ATOM 743 C CA . GLU A 1 94 ? -6.417 -23.868 30.689 1.00 60.34 94 GLU A CA 1
ATOM 744 C C . GLU A 1 94 ? -5.024 -23.315 30.365 1.00 60.34 94 GLU A C 1
ATOM 746 O O . GLU A 1 94 ? -4.910 -22.215 29.839 1.00 60.34 94 GLU A O 1
ATOM 751 N N . ILE A 1 95 ? -3.945 -24.073 30.589 1.00 61.09 95 ILE A N 1
ATOM 752 C CA . ILE A 1 95 ? -2.596 -23.620 30.225 1.00 61.09 95 ILE A CA 1
ATOM 753 C C . ILE A 1 95 ? -2.438 -23.618 28.702 1.00 61.09 95 ILE A C 1
ATOM 755 O O . ILE A 1 95 ? -1.874 -22.679 28.148 1.00 61.09 95 ILE A O 1
ATOM 759 N N . LYS A 1 96 ? -3.004 -24.613 28.007 1.00 60.97 96 LYS A N 1
ATOM 760 C CA . LYS A 1 96 ? -3.066 -24.617 26.534 1.00 60.97 96 LYS A CA 1
ATOM 761 C C . LYS A 1 96 ? -3.904 -23.467 25.965 1.00 60.97 96 LYS A C 1
ATOM 763 O O . LYS A 1 96 ? -3.644 -23.074 24.839 1.00 60.97 96 LYS A O 1
ATOM 768 N N . GLN A 1 97 ? -4.872 -22.948 26.722 1.00 58.56 97 GLN A N 1
ATOM 769 C CA . GLN A 1 97 ? -5.637 -21.743 26.379 1.00 58.56 97 GLN A CA 1
ATOM 770 C C . GLN A 1 97 ? -4.885 -20.447 26.715 1.00 58.56 97 GLN A C 1
ATOM 772 O O . GLN A 1 97 ? -5.093 -19.450 26.039 1.00 58.56 97 GLN A O 1
ATOM 777 N N . ASN A 1 98 ? -4.012 -20.460 27.730 1.00 52.59 98 ASN A N 1
ATOM 778 C CA . ASN A 1 98 ? -3.196 -19.303 28.121 1.00 52.59 98 ASN A CA 1
ATOM 779 C C . ASN A 1 98 ? -1.974 -19.088 27.223 1.00 52.59 98 ASN A C 1
ATOM 781 O O . ASN A 1 98 ? -1.474 -17.971 27.120 1.00 52.59 98 ASN A O 1
ATOM 785 N N . PHE A 1 99 ? -1.458 -20.142 26.591 1.00 58.31 99 PHE A N 1
ATOM 786 C CA . PHE A 1 99 ? -0.602 -19.952 25.432 1.00 58.31 99 PHE A CA 1
ATOM 787 C C . PHE A 1 99 ? -1.531 -19.603 24.269 1.00 58.31 99 PHE A C 1
ATOM 789 O O . PHE A 1 99 ? -2.257 -20.485 23.825 1.00 58.31 99 PHE A O 1
ATOM 796 N N . ASP A 1 100 ? -1.514 -18.350 23.803 1.00 56.47 100 ASP A N 1
ATOM 797 C CA . ASP A 1 100 ? -2.314 -17.778 22.696 1.00 56.47 100 ASP A CA 1
ATOM 798 C C . ASP A 1 100 ? -2.098 -18.471 21.322 1.00 56.47 100 ASP A C 1
ATOM 800 O O . ASP A 1 100 ? -2.096 -17.848 20.259 1.00 56.47 100 ASP A O 1
ATOM 804 N N . PHE A 1 101 ? -1.884 -19.785 21.289 1.00 69.94 101 PHE A N 1
ATOM 805 C CA . PHE A 1 101 ? -1.879 -20.567 20.071 1.00 69.94 101 PHE A CA 1
ATOM 806 C C . PHE A 1 101 ? -3.305 -20.648 19.555 1.00 69.94 101 PHE A C 1
ATOM 808 O O . PHE A 1 101 ? -4.123 -21.458 19.992 1.00 69.94 101 PHE A O 1
ATOM 815 N N . VAL A 1 102 ? -3.586 -19.779 18.595 1.00 71.44 102 VAL A N 1
ATOM 816 C CA . VAL A 1 102 ? -4.840 -19.791 17.866 1.00 71.44 102 VAL A CA 1
ATOM 817 C C . VAL A 1 102 ? -4.970 -21.135 17.157 1.00 71.44 102 VAL A C 1
ATOM 819 O O . VAL A 1 102 ? -4.118 -21.514 16.349 1.00 71.44 102 VAL A O 1
ATOM 822 N N . ASP A 1 103 ? -6.045 -21.858 17.469 1.00 82.56 103 ASP A N 1
ATOM 823 C CA . ASP A 1 103 ? -6.404 -23.083 16.766 1.00 82.56 103 ASP A CA 1
ATOM 824 C C . ASP A 1 103 ? -6.803 -22.726 15.328 1.00 82.56 103 ASP A C 1
ATOM 826 O O . ASP A 1 103 ? -7.929 -22.317 15.033 1.00 82.56 103 ASP A O 1
ATOM 830 N N . LEU A 1 104 ? -5.829 -22.830 14.422 1.00 85.25 104 LEU A N 1
ATOM 831 C CA . LEU A 1 104 ? -6.015 -22.504 13.012 1.00 85.25 104 LEU A CA 1
ATOM 832 C C . LEU A 1 104 ? -7.064 -23.398 12.357 1.00 85.25 104 LEU A C 1
ATOM 834 O O . LEU A 1 104 ? -7.762 -22.931 11.455 1.00 85.25 104 LEU A O 1
ATOM 838 N N . ASP A 1 105 ? -7.214 -24.638 12.828 1.00 85.62 105 ASP A N 1
ATOM 839 C CA . ASP A 1 105 ? -8.223 -25.555 12.310 1.00 85.62 105 ASP A CA 1
ATOM 840 C C . ASP A 1 105 ? -9.625 -25.083 12.726 1.00 85.62 105 ASP A C 1
ATOM 842 O O . ASP A 1 105 ? -10.534 -25.070 11.892 1.00 85.62 105 ASP A O 1
ATOM 846 N N . ALA A 1 106 ? -9.787 -24.584 13.959 1.00 85.06 106 ALA A N 1
ATOM 847 C CA . ALA A 1 106 ? -11.039 -23.973 14.419 1.00 85.06 106 ALA A CA 1
ATOM 848 C C . ALA A 1 106 ? -11.415 -22.702 13.633 1.00 85.06 106 ALA A C 1
ATOM 850 O O . ALA A 1 106 ? -12.598 -22.438 13.419 1.00 85.06 106 ALA A O 1
ATOM 851 N N . LEU A 1 107 ? -10.425 -21.941 13.155 1.00 83.50 107 LEU A N 1
ATOM 852 C CA . LEU A 1 107 ? -10.648 -20.784 12.278 1.00 83.50 107 LEU A CA 1
ATOM 853 C C . LEU A 1 107 ? -10.815 -21.155 10.792 1.00 83.50 107 LEU A C 1
ATOM 855 O O . LEU A 1 107 ? -11.021 -20.273 9.956 1.00 83.50 107 LEU A O 1
ATOM 859 N N . GLY A 1 108 ? -10.695 -22.437 10.427 1.00 85.81 108 GLY A N 1
ATOM 860 C CA . GLY A 1 108 ? -10.735 -22.888 9.032 1.00 85.81 108 GLY A CA 1
ATOM 861 C C . GLY A 1 108 ? -9.534 -22.426 8.193 1.00 85.81 108 GLY A C 1
ATOM 862 O O . GLY A 1 108 ? -9.593 -22.412 6.955 1.00 85.81 108 GLY A O 1
ATOM 863 N N . ILE A 1 109 ? -8.435 -22.039 8.843 1.00 87.31 109 ILE A N 1
ATOM 864 C CA . ILE A 1 109 ? -7.215 -21.546 8.206 1.00 87.31 109 ILE A CA 1
ATOM 865 C C . ILE A 1 109 ? -6.279 -22.727 7.967 1.00 87.31 109 ILE A C 1
ATOM 867 O O . ILE A 1 109 ? -5.908 -23.461 8.875 1.00 87.31 109 ILE A O 1
ATOM 871 N N . CYS A 1 110 ? -5.827 -22.896 6.724 1.00 89.25 110 CYS A N 1
ATOM 872 C CA . CYS A 1 110 ? -4.872 -23.952 6.401 1.00 89.25 110 CYS A CA 1
ATOM 873 C C . CYS A 1 110 ? -3.563 -23.728 7.165 1.00 89.25 110 CYS A C 1
ATOM 875 O O . CYS A 1 110 ? -2.900 -22.721 6.920 1.00 89.25 110 CYS A O 1
ATOM 877 N N . LYS A 1 111 ? -3.174 -24.671 8.037 1.00 89.50 111 LYS A N 1
ATOM 878 C CA . LYS A 1 111 ? -1.964 -24.592 8.876 1.00 89.50 111 LYS A CA 1
ATOM 879 C C . LYS A 1 111 ? -0.664 -24.501 8.073 1.00 89.50 111 LYS A C 1
ATOM 881 O O . LYS A 1 111 ? 0.233 -23.766 8.475 1.00 89.50 111 LYS A O 1
ATOM 886 N N . LYS A 1 112 ? -0.566 -25.170 6.919 1.00 92.56 112 LYS A N 1
ATOM 887 C CA . LYS A 1 112 ? 0.600 -25.080 6.022 1.00 92.56 112 LYS A CA 1
ATOM 888 C C . LYS A 1 112 ? 0.325 -24.134 4.861 1.00 92.56 112 LYS A C 1
ATOM 890 O O . LYS A 1 112 ? -0.661 -24.304 4.146 1.00 92.56 112 LYS A O 1
ATOM 895 N N . ARG A 1 113 ? 1.217 -23.171 4.633 1.00 95.06 113 ARG A N 1
ATOM 896 C CA . ARG A 1 113 ? 1.154 -22.302 3.450 1.00 95.06 113 ARG A CA 1
ATOM 897 C C . ARG A 1 113 ? 1.793 -22.967 2.234 1.00 95.06 113 ARG A C 1
ATOM 899 O O . ARG A 1 113 ? 2.737 -23.750 2.352 1.00 95.06 113 ARG A O 1
ATOM 906 N N . SER A 1 114 ? 1.299 -22.618 1.053 1.00 96.94 114 SER A N 1
ATOM 907 C CA . SER A 1 114 ? 1.980 -22.927 -0.206 1.00 96.94 114 SER A CA 1
ATOM 908 C C . SER A 1 114 ? 2.832 -21.751 -0.672 1.00 96.94 114 SER A C 1
ATOM 910 O O . SER A 1 114 ? 2.588 -20.608 -0.311 1.00 96.94 114 SER A O 1
ATOM 912 N N . SER A 1 115 ? 3.862 -22.045 -1.457 1.00 97.62 115 SER A N 1
ATOM 913 C CA . SER A 1 115 ? 4.709 -21.049 -2.107 1.00 97.62 115 SER A CA 1
ATOM 914 C C . SER A 1 115 ? 5.294 -21.653 -3.374 1.00 97.62 115 SER A C 1
ATOM 916 O O . SER A 1 115 ? 5.799 -22.787 -3.351 1.00 97.62 115 SER A O 1
ATOM 918 N N . LEU A 1 116 ? 5.226 -20.903 -4.472 1.00 97.19 116 LEU A N 1
ATOM 919 C CA . LEU A 1 116 ? 5.955 -21.209 -5.700 1.00 97.19 116 LEU A CA 1
ATOM 920 C C . LEU A 1 116 ? 7.448 -20.882 -5.564 1.00 97.19 116 LEU A C 1
ATOM 922 O O . LEU A 1 116 ? 8.266 -21.541 -6.208 1.00 97.19 116 LEU A O 1
ATOM 926 N N . ASP A 1 117 ? 7.807 -19.936 -4.691 1.00 96.62 117 ASP A N 1
ATOM 927 C CA . ASP A 1 117 ? 9.195 -19.702 -4.302 1.00 96.62 117 ASP A CA 1
ATOM 928 C C . ASP A 1 117 ? 9.640 -20.791 -3.323 1.00 96.62 117 ASP A C 1
ATOM 930 O O . ASP A 1 117 ? 9.018 -21.024 -2.281 1.00 96.62 117 ASP A O 1
ATOM 934 N N . LYS A 1 118 ? 10.709 -21.495 -3.693 1.00 95.38 118 LYS A N 1
ATOM 935 C CA . LYS A 1 118 ? 11.288 -22.597 -2.915 1.00 95.38 118 LYS A CA 1
ATOM 936 C C . LYS A 1 118 ? 12.541 -22.175 -2.154 1.00 95.38 118 LYS A C 1
ATOM 938 O O . LYS A 1 118 ? 13.023 -22.954 -1.334 1.00 95.38 118 LYS A O 1
ATOM 943 N N . SER A 1 119 ? 13.087 -21.003 -2.460 1.00 96.31 119 SER A N 1
ATOM 944 C CA . SER A 1 119 ? 14.321 -20.516 -1.861 1.00 96.31 119 SER A CA 1
ATOM 945 C C . SER A 1 119 ? 14.074 -19.993 -0.449 1.00 96.31 119 SER A C 1
ATOM 947 O O . SER A 1 119 ? 12.971 -19.552 -0.126 1.00 96.31 119 SER A O 1
ATOM 949 N N . VAL A 1 120 ? 15.093 -20.108 0.404 1.00 97.94 120 VAL A N 1
ATOM 950 C CA . VAL A 1 120 ? 15.104 -19.490 1.728 1.00 97.94 120 VAL A CA 1
ATOM 951 C C . VAL A 1 120 ? 16.440 -18.805 1.949 1.00 97.94 120 VAL A C 1
ATOM 953 O O . VAL A 1 120 ? 17.473 -19.447 1.763 1.00 97.94 120 VAL A O 1
ATOM 956 N N . ASP A 1 121 ? 16.417 -17.542 2.355 1.00 97.44 121 ASP A N 1
ATOM 957 C CA . ASP A 1 121 ? 17.600 -16.731 2.662 1.00 97.44 121 ASP A CA 1
ATOM 958 C C . ASP A 1 121 ? 17.639 -16.320 4.147 1.00 97.44 121 ASP A C 1
ATOM 960 O O . ASP A 1 121 ? 16.826 -16.780 4.961 1.00 97.44 121 ASP A O 1
ATOM 964 N N . ASN A 1 122 ? 18.621 -15.502 4.542 1.00 98.25 122 ASN A N 1
ATOM 965 C CA . ASN A 1 122 ? 18.764 -15.103 5.945 1.00 98.25 122 ASN A CA 1
ATOM 966 C C . ASN A 1 122 ? 17.615 -14.192 6.386 1.00 98.25 122 ASN A C 1
ATOM 968 O O . ASN A 1 122 ? 17.089 -14.366 7.486 1.00 98.25 122 ASN A O 1
ATOM 972 N N . TYR A 1 123 ? 17.173 -13.288 5.511 1.00 98.38 123 TYR A N 1
ATOM 973 C CA . TYR A 1 123 ? 16.035 -12.406 5.775 1.00 98.38 123 TYR A CA 1
ATOM 974 C C . TYR A 1 123 ? 14.739 -13.189 5.929 1.00 98.38 123 TYR A C 1
ATOM 976 O O . TYR A 1 123 ? 13.975 -12.949 6.859 1.00 98.38 123 TYR A O 1
ATOM 984 N N . GLY A 1 124 ? 14.521 -14.199 5.095 1.00 98.44 124 GLY A N 1
ATOM 985 C CA . GLY A 1 124 ? 13.407 -15.123 5.215 1.00 98.44 124 GLY A CA 1
ATOM 986 C C . GLY A 1 124 ? 13.423 -15.904 6.517 1.00 98.44 124 GLY A C 1
ATOM 987 O O . GLY A 1 124 ? 12.384 -16.023 7.162 1.00 98.44 124 GLY A O 1
ATOM 988 N N . ASN A 1 125 ? 14.585 -16.401 6.954 1.00 98.44 125 ASN A N 1
ATOM 989 C CA . ASN A 1 125 ? 14.692 -17.052 8.262 1.00 98.44 125 ASN A CA 1
ATOM 990 C C . ASN A 1 125 ? 14.371 -16.079 9.408 1.00 98.44 125 ASN A C 1
ATOM 992 O O . ASN A 1 125 ? 13.636 -16.457 10.322 1.00 98.44 125 ASN A O 1
ATOM 996 N N . ARG A 1 126 ? 14.867 -14.836 9.350 1.00 98.31 126 ARG A N 1
ATOM 997 C CA . ARG A 1 126 ? 14.599 -13.825 10.382 1.00 98.31 126 ARG A CA 1
ATOM 998 C C . ARG A 1 126 ? 13.133 -13.385 10.401 1.00 98.31 126 ARG A C 1
ATOM 1000 O O . ARG A 1 126 ? 12.567 -13.256 11.485 1.00 98.31 126 ARG A O 1
ATOM 1007 N N . LEU A 1 127 ? 12.504 -13.234 9.234 1.00 98.50 127 LEU A N 1
ATOM 1008 C CA . LEU A 1 127 ? 11.079 -12.926 9.100 1.00 98.50 127 LEU A CA 1
ATOM 1009 C C . LEU A 1 127 ? 10.197 -14.056 9.646 1.00 98.50 127 LEU A C 1
ATOM 1011 O O . LEU A 1 127 ? 9.227 -13.793 10.350 1.00 98.50 127 LEU A O 1
ATOM 1015 N N . LEU A 1 128 ? 10.543 -15.316 9.360 1.00 98.38 128 LEU A N 1
ATOM 1016 C CA . LEU A 1 128 ? 9.839 -16.475 9.918 1.00 98.38 128 LEU A CA 1
ATOM 1017 C C . LEU A 1 128 ? 9.971 -16.548 11.441 1.00 98.38 128 LEU A C 1
ATOM 1019 O O . LEU A 1 128 ? 9.032 -16.987 12.098 1.00 98.38 128 LEU A O 1
ATOM 1023 N N . LEU A 1 129 ? 11.116 -16.141 11.995 1.00 97.50 129 LEU A N 1
ATOM 1024 C CA . LEU A 1 129 ? 11.313 -16.046 13.440 1.00 97.50 129 LEU A CA 1
ATOM 1025 C C . LEU A 1 129 ? 10.426 -14.945 14.041 1.00 97.50 129 LEU A C 1
ATOM 1027 O O . LEU A 1 129 ? 9.659 -15.237 14.946 1.00 97.50 129 LEU A O 1
ATOM 1031 N N . LEU A 1 130 ? 10.407 -13.748 13.443 1.00 97.38 130 LEU A N 1
ATOM 1032 C CA . LEU A 1 130 ? 9.505 -12.660 13.847 1.00 97.38 130 LEU A CA 1
ATOM 1033 C C . LEU A 1 130 ? 8.033 -13.105 13.839 1.00 97.38 130 LEU A C 1
ATOM 1035 O O . LEU A 1 130 ? 7.288 -12.796 14.764 1.00 97.38 130 LEU A O 1
ATOM 1039 N N . CYS A 1 131 ? 7.609 -13.855 12.815 1.00 97.50 131 CYS A N 1
ATOM 1040 C CA . CYS A 1 131 ? 6.247 -14.394 12.749 1.00 97.50 131 CYS A CA 1
ATOM 1041 C C . CYS A 1 131 ? 5.952 -15.351 13.913 1.00 97.50 131 CYS A C 1
ATOM 1043 O O . CYS A 1 131 ? 4.896 -15.257 14.530 1.00 97.50 131 CYS A O 1
ATOM 1045 N N . LYS A 1 132 ? 6.896 -16.234 14.252 1.00 94.69 132 LYS A N 1
ATOM 1046 C CA . LYS A 1 132 ? 6.750 -17.192 15.357 1.00 94.69 132 LYS A CA 1
ATOM 1047 C C . LYS A 1 132 ? 6.704 -16.506 16.713 1.00 94.69 132 LYS A C 1
ATOM 1049 O O . LYS A 1 132 ? 5.846 -16.850 17.521 1.00 94.69 132 LYS A O 1
ATOM 1054 N N . ASP A 1 133 ? 7.594 -15.547 16.931 1.00 92.69 133 ASP A N 1
ATOM 1055 C CA . ASP A 1 133 ? 7.752 -14.865 18.215 1.00 92.69 133 ASP A CA 1
ATOM 1056 C C . ASP A 1 133 ? 6.556 -13.950 18.514 1.00 92.69 133 ASP A C 1
ATOM 1058 O O . ASP A 1 133 ? 6.115 -13.854 19.657 1.00 92.69 133 ASP A O 1
ATOM 1062 N N . LEU A 1 134 ? 5.970 -13.341 17.476 1.00 92.69 134 LEU A N 1
ATOM 1063 C CA . LEU A 1 134 ? 4.811 -12.450 17.593 1.00 92.69 134 LEU A CA 1
ATOM 1064 C C . LEU A 1 134 ? 3.468 -13.118 17.259 1.00 92.69 134 LEU A C 1
ATOM 1066 O O . LEU A 1 134 ? 2.457 -12.421 17.150 1.00 92.69 134 LEU A O 1
ATOM 1070 N N . ASN A 1 135 ? 3.448 -14.442 17.071 1.00 93.00 135 ASN A N 1
ATOM 1071 C CA . ASN A 1 135 ? 2.260 -15.209 16.678 1.00 93.00 135 ASN A CA 1
ATOM 1072 C C . ASN A 1 135 ? 1.528 -14.601 15.462 1.00 93.00 135 ASN A C 1
ATOM 1074 O O . ASN A 1 135 ? 0.309 -14.439 15.452 1.00 93.00 135 ASN A O 1
ATOM 1078 N N . LEU A 1 136 ? 2.288 -14.215 14.438 1.00 95.81 136 LEU A N 1
ATOM 1079 C CA . LEU A 1 136 ? 1.775 -13.705 13.171 1.00 95.81 136 LEU A CA 1
ATOM 1080 C C . LEU A 1 136 ? 1.852 -14.788 12.096 1.00 95.81 136 LEU A C 1
ATOM 1082 O O . LEU A 1 136 ? 2.722 -15.655 12.122 1.00 95.81 136 LEU A O 1
ATOM 1086 N N . LEU A 1 137 ? 0.966 -14.707 11.105 1.00 97.12 137 LEU A N 1
ATOM 1087 C CA . LEU A 1 137 ? 0.917 -15.655 9.997 1.00 97.12 137 LEU A CA 1
ATOM 1088 C C . LEU A 1 137 ? 0.984 -14.951 8.649 1.00 97.12 137 LEU A C 1
ATOM 1090 O O . LEU A 1 137 ? 0.338 -13.929 8.416 1.00 97.12 137 LEU A O 1
ATOM 1094 N N . ILE A 1 138 ? 1.722 -15.556 7.727 1.00 98.31 138 ILE A N 1
ATOM 1095 C CA . ILE A 1 138 ? 1.820 -15.156 6.330 1.00 98.31 138 ILE A CA 1
ATOM 1096 C C . ILE A 1 138 ? 0.558 -15.623 5.596 1.00 98.31 138 ILE A C 1
ATOM 1098 O O . ILE A 1 138 ? 0.313 -16.823 5.459 1.00 98.31 138 ILE A O 1
ATOM 1102 N N . ALA A 1 139 ? -0.224 -14.678 5.075 1.00 98.00 139 ALA A N 1
ATOM 1103 C CA . ALA A 1 139 ? -1.453 -14.942 4.329 1.00 98.00 139 ALA A CA 1
ATOM 1104 C C . ALA A 1 139 ? -1.205 -15.501 2.916 1.00 98.00 139 ALA A C 1
ATOM 1106 O O . ALA A 1 139 ? -2.024 -16.278 2.408 1.00 98.00 139 ALA A O 1
ATOM 1107 N N . ASN A 1 140 ? -0.079 -15.138 2.287 1.00 98.31 140 ASN A N 1
ATOM 1108 C CA . ASN A 1 140 ? 0.320 -15.654 0.976 1.00 98.31 140 ASN A CA 1
ATOM 1109 C C . ASN A 1 140 ? 0.318 -17.192 0.987 1.00 98.31 140 ASN A C 1
ATOM 1111 O O . ASN A 1 140 ? 0.896 -17.830 1.870 1.00 98.31 140 ASN A O 1
ATOM 1115 N N . GLY A 1 141 ? -0.347 -17.799 0.008 1.00 97.62 141 GLY A N 1
ATOM 1116 C CA . GLY A 1 141 ? -0.481 -19.249 -0.088 1.00 97.62 141 GLY A CA 1
ATOM 1117 C C . GLY A 1 141 ? -1.531 -19.891 0.822 1.00 97.62 141 GLY A C 1
ATOM 1118 O O . GLY A 1 141 ? -1.745 -21.102 0.697 1.00 97.62 141 GLY A O 1
ATOM 1119 N N . ARG A 1 142 ? -2.178 -19.136 1.725 1.00 96.50 142 ARG A N 1
ATOM 1120 C CA . ARG A 1 142 ? -3.200 -19.642 2.667 1.00 96.50 142 ARG A CA 1
ATOM 1121 C C . ARG A 1 142 ? -4.622 -19.223 2.303 1.00 96.50 142 ARG A C 1
ATOM 1123 O O . ARG A 1 142 ? -5.552 -19.996 2.530 1.00 96.50 142 ARG A O 1
ATOM 1130 N N . LEU A 1 143 ? -4.787 -18.015 1.768 1.00 95.69 143 LEU A N 1
ATOM 1131 C CA . LEU A 1 143 ? -6.084 -17.349 1.662 1.00 95.69 143 LEU A CA 1
ATOM 1132 C C . LEU A 1 143 ? -6.632 -17.274 0.230 1.00 95.69 143 LEU A C 1
ATOM 1134 O O . LEU A 1 143 ? -5.893 -17.046 -0.727 1.00 95.69 143 LEU A O 1
ATOM 1138 N N . PHE A 1 144 ? -7.955 -17.432 0.115 1.00 96.31 144 PHE A N 1
ATOM 1139 C CA . PHE A 1 144 ? -8.766 -17.212 -1.092 1.00 96.31 144 PHE A CA 1
ATOM 1140 C C . PHE A 1 144 ? -8.126 -17.722 -2.389 1.00 96.31 144 PHE A C 1
ATOM 1142 O O . PHE A 1 144 ? -7.822 -18.910 -2.505 1.00 96.31 144 PHE A O 1
ATOM 1149 N N . LYS A 1 145 ? -7.943 -16.845 -3.380 1.00 96.94 145 LYS A N 1
ATOM 1150 C CA . LYS A 1 145 ? -7.477 -17.209 -4.723 1.00 96.94 145 LYS A CA 1
ATOM 1151 C C . LYS A 1 145 ? -6.011 -17.614 -4.749 1.00 96.94 145 LYS A C 1
ATOM 1153 O O . LYS A 1 145 ? -5.587 -18.223 -5.724 1.00 96.94 145 LYS A O 1
ATOM 1158 N N . ASP A 1 146 ? -5.256 -17.287 -3.704 1.00 97.50 146 ASP A N 1
ATOM 1159 C CA . ASP A 1 146 ? -3.858 -17.688 -3.556 1.00 97.50 146 ASP A CA 1
ATOM 1160 C C . ASP A 1 146 ? -3.685 -18.946 -2.681 1.00 97.50 146 ASP A C 1
ATOM 1162 O O . ASP A 1 146 ? -2.575 -19.473 -2.556 1.00 97.50 146 ASP A O 1
ATOM 1166 N N . LYS A 1 147 ? -4.771 -19.475 -2.093 1.00 96.44 147 LYS A N 1
ATOM 1167 C CA . LYS A 1 147 ? -4.754 -20.690 -1.267 1.00 96.44 147 LYS A CA 1
ATOM 1168 C C . LYS A 1 147 ? -4.187 -21.866 -2.055 1.00 96.44 147 LYS A C 1
ATOM 1170 O O . LYS A 1 147 ? -4.655 -22.185 -3.144 1.00 96.44 147 LYS A O 1
ATOM 1175 N N . ASN A 1 148 ? -3.204 -22.546 -1.468 1.00 96.00 148 ASN A N 1
ATOM 1176 C CA . ASN A 1 148 ? -2.483 -23.670 -2.075 1.00 96.00 148 ASN A CA 1
ATOM 1177 C C . ASN A 1 148 ? -1.674 -23.328 -3.343 1.00 96.00 148 ASN A C 1
ATOM 1179 O O . ASN A 1 148 ? -1.184 -24.235 -4.015 1.00 96.00 148 ASN A O 1
ATOM 1183 N N . ILE A 1 149 ? -1.494 -22.041 -3.653 1.00 96.88 149 ILE A N 1
ATOM 1184 C CA . ILE A 1 149 ? -0.672 -21.577 -4.776 1.00 96.88 149 ILE A CA 1
ATOM 1185 C C . ILE A 1 149 ? 0.594 -20.923 -4.230 1.00 96.88 149 ILE A C 1
ATOM 1187 O O . ILE A 1 149 ? 1.693 -21.444 -4.435 1.00 96.88 149 ILE A O 1
ATOM 1191 N N . GLY A 1 150 ? 0.431 -19.815 -3.501 1.00 96.06 150 GLY A N 1
ATOM 1192 C CA . GLY A 1 150 ? 1.538 -18.960 -3.078 1.00 96.06 150 GLY A CA 1
ATOM 1193 C C . GLY A 1 150 ? 2.247 -18.362 -4.288 1.00 96.06 150 GLY A C 1
ATOM 1194 O O . GLY A 1 150 ? 3.413 -18.668 -4.562 1.00 96.06 150 GLY A O 1
ATOM 1195 N N . ALA A 1 151 ? 1.491 -17.592 -5.066 1.00 97.38 151 ALA A N 1
ATOM 1196 C CA . ALA A 1 151 ? 1.931 -17.018 -6.323 1.00 97.38 151 ALA A CA 1
ATOM 1197 C C . ALA A 1 151 ? 3.113 -16.056 -6.133 1.00 97.38 151 ALA A C 1
ATOM 1199 O O . ALA A 1 151 ? 3.235 -15.362 -5.128 1.00 97.38 151 ALA A O 1
ATOM 1200 N N . LEU A 1 152 ? 3.982 -16.011 -7.143 1.00 97.38 152 LEU A N 1
ATOM 1201 C CA . LEU A 1 152 ? 5.183 -15.179 -7.149 1.00 97.38 152 LEU A CA 1
ATOM 1202 C C . LEU A 1 152 ? 4.796 -13.697 -7.136 1.00 97.38 152 LEU A C 1
ATOM 1204 O O . LEU A 1 152 ? 3.960 -13.260 -7.934 1.00 97.38 152 LEU A O 1
ATOM 1208 N N . THR A 1 153 ? 5.424 -12.922 -6.258 1.00 97.38 153 THR A N 1
ATOM 1209 C CA . THR A 1 153 ? 5.162 -11.488 -6.103 1.00 97.38 153 THR A CA 1
ATOM 1210 C C . THR A 1 153 ? 6.199 -10.614 -6.796 1.00 97.38 153 THR A C 1
ATOM 1212 O O . THR A 1 153 ? 5.879 -9.493 -7.162 1.00 97.38 153 THR A O 1
ATOM 1215 N N . CYS A 1 154 ? 7.374 -11.146 -7.139 1.00 95.62 154 CYS A N 1
ATOM 1216 C CA . CYS A 1 154 ? 8.381 -10.439 -7.929 1.00 95.62 154 CYS A CA 1
ATOM 1217 C C . CYS A 1 154 ? 8.764 -11.235 -9.185 1.00 95.62 154 CYS A C 1
ATOM 1219 O O . CYS A 1 154 ? 9.129 -12.408 -9.105 1.00 95.62 154 CYS A O 1
ATOM 1221 N N . LYS A 1 155 ? 8.657 -10.586 -10.355 1.00 81.44 155 LYS A N 1
ATOM 1222 C CA . LYS A 1 155 ? 9.231 -10.970 -11.663 1.00 81.44 155 LYS A CA 1
ATOM 1223 C C . LYS A 1 155 ? 9.011 -12.410 -12.138 1.00 81.44 155 LYS A C 1
ATOM 1225 O O . LYS A 1 155 ? 9.787 -12.906 -12.948 1.00 81.44 155 LYS A O 1
ATOM 1230 N N . GLU A 1 156 ? 7.943 -13.061 -11.678 1.00 79.25 156 GLU A N 1
ATOM 1231 C CA . GLU A 1 156 ? 7.718 -14.498 -11.909 1.00 79.25 156 GLU A CA 1
ATOM 1232 C C . GLU A 1 156 ? 8.893 -15.362 -11.409 1.00 79.25 156 GLU A C 1
ATOM 1234 O O . GLU A 1 156 ? 9.107 -16.469 -11.899 1.00 79.25 156 GLU A O 1
ATOM 1239 N N . SER A 1 157 ? 9.648 -14.872 -10.419 1.00 87.81 157 SER A N 1
ATOM 1240 C CA . SER A 1 157 ? 10.793 -15.571 -9.837 1.00 87.81 157 SER A CA 1
ATOM 1241 C C . SER A 1 157 ? 10.604 -15.903 -8.363 1.00 87.81 157 SER A C 1
ATOM 1243 O O . SER A 1 157 ? 10.961 -17.003 -7.950 1.00 87.81 157 SER A O 1
ATOM 1245 N N . THR A 1 158 ? 10.077 -14.972 -7.564 1.00 95.31 158 THR A N 1
ATOM 1246 C CA . THR A 1 158 ? 10.187 -15.054 -6.099 1.00 95.31 158 THR A CA 1
ATOM 1247 C C . THR A 1 158 ? 8.957 -14.509 -5.375 1.00 95.31 158 THR A C 1
ATOM 1249 O O . THR A 1 158 ? 8.154 -13.773 -5.958 1.00 95.31 158 THR A O 1
ATOM 1252 N N . VAL A 1 159 ? 8.803 -14.888 -4.104 1.00 97.88 159 VAL A N 1
ATOM 1253 C CA . VAL A 1 159 ? 7.813 -14.317 -3.178 1.00 97.88 159 VAL A CA 1
ATOM 1254 C C . VAL A 1 159 ? 8.582 -13.492 -2.153 1.00 97.88 159 VAL A C 1
ATOM 1256 O O . VAL A 1 159 ? 9.292 -14.054 -1.327 1.00 97.88 159 VAL A O 1
ATOM 1259 N N . VAL A 1 160 ? 8.479 -12.170 -2.250 1.00 98.00 160 VAL A N 1
ATOM 1260 C CA . VAL A 1 160 ? 9.165 -11.214 -1.358 1.00 98.00 160 VAL A CA 1
ATOM 1261 C C . VAL A 1 160 ? 8.217 -10.154 -0.810 1.00 98.00 160 VAL A C 1
ATOM 1263 O O . VAL A 1 160 ? 8.411 -9.675 0.305 1.00 98.00 160 VAL A O 1
ATOM 1266 N N . ASP A 1 161 ? 7.149 -9.849 -1.549 1.00 98.44 161 ASP A N 1
ATOM 1267 C CA . ASP A 1 161 ? 6.020 -9.100 -1.022 1.00 98.44 161 ASP A CA 1
ATOM 1268 C C . ASP A 1 161 ? 5.103 -10.024 -0.213 1.00 98.44 161 ASP A C 1
ATOM 1270 O O . ASP A 1 161 ? 4.627 -11.043 -0.734 1.00 98.44 161 ASP A O 1
ATOM 1274 N N . TYR A 1 162 ? 4.809 -9.648 1.030 1.00 98.62 162 TYR A N 1
ATOM 1275 C CA . TYR A 1 162 ? 3.956 -10.429 1.923 1.00 98.62 162 TYR A CA 1
ATOM 1276 C C . TYR A 1 162 ? 2.800 -9.612 2.478 1.00 98.62 162 TYR A C 1
ATOM 1278 O O . TYR A 1 162 ? 2.892 -8.399 2.681 1.00 98.62 162 TYR A O 1
ATOM 1286 N N . CYS A 1 163 ? 1.723 -10.327 2.783 1.00 98.50 163 CYS A N 1
ATOM 1287 C CA . CYS A 1 163 ? 0.790 -9.927 3.813 1.00 98.50 163 CYS A CA 1
ATOM 1288 C C . CYS A 1 163 ? 0.941 -10.850 5.019 1.00 98.50 163 CYS A C 1
ATOM 1290 O O . CYS A 1 163 ? 0.824 -12.069 4.885 1.00 98.50 163 CYS A O 1
ATOM 1292 N N . ILE A 1 164 ? 1.203 -10.260 6.179 1.00 98.56 164 ILE A N 1
ATOM 1293 C CA . ILE A 1 164 ? 1.461 -10.969 7.430 1.00 98.56 164 ILE A CA 1
ATOM 1294 C C . ILE A 1 164 ? 0.520 -10.391 8.473 1.00 98.56 164 ILE A C 1
ATOM 1296 O O . ILE A 1 164 ? 0.476 -9.176 8.629 1.00 98.56 164 ILE A O 1
ATOM 1300 N N . MET A 1 165 ? -0.260 -11.206 9.168 1.00 97.25 165 MET A N 1
ATOM 1301 C CA . MET A 1 165 ? -1.279 -10.679 10.075 1.00 97.25 165 MET A CA 1
ATOM 1302 C C . MET A 1 165 ? -1.511 -11.571 11.291 1.00 97.25 165 MET A C 1
ATOM 1304 O O . MET A 1 165 ? -1.176 -12.757 11.268 1.00 97.25 165 MET A O 1
ATOM 1308 N N . SER A 1 166 ? -2.098 -10.998 12.341 1.00 95.38 166 SER A N 1
ATOM 1309 C CA . SER A 1 166 ? -2.594 -11.759 13.489 1.00 95.38 166 SER A CA 1
ATOM 1310 C C . SER A 1 166 ? -3.656 -12.777 13.027 1.00 95.38 166 SER A C 1
ATOM 1312 O O . SER A 1 166 ? -4.489 -12.420 12.184 1.00 95.38 166 SER A O 1
ATOM 1314 N N . PRO A 1 167 ? -3.653 -14.025 13.532 1.00 93.56 167 PRO A N 1
ATOM 1315 C CA . PRO A 1 167 ? -4.536 -15.093 13.062 1.00 93.56 167 PRO A CA 1
ATOM 1316 C C . PRO A 1 167 ? -6.026 -14.735 13.072 1.00 93.56 167 PRO A C 1
ATOM 1318 O O . PRO A 1 167 ? -6.768 -15.137 12.181 1.00 93.56 167 PRO A O 1
ATOM 1321 N N . GLU A 1 168 ? -6.474 -13.935 14.034 1.00 90.94 168 GLU A N 1
ATOM 1322 C CA . GLU A 1 168 ? -7.876 -13.544 14.195 1.00 90.94 168 GLU A CA 1
ATOM 1323 C C . GLU A 1 168 ? -8.381 -12.714 13.009 1.00 90.94 168 GLU A C 1
ATOM 1325 O O . GLU A 1 168 ? -9.537 -12.851 12.601 1.00 90.94 168 GLU A O 1
ATOM 1330 N N . LEU A 1 169 ? -7.494 -11.926 12.387 1.00 93.25 169 LEU A N 1
ATOM 1331 C CA . LEU A 1 169 ? -7.821 -11.094 11.228 1.00 93.25 169 LEU A CA 1
ATOM 1332 C C . LEU A 1 169 ? -8.162 -11.917 9.982 1.00 93.25 169 LEU A C 1
ATOM 1334 O O . LEU A 1 169 ? -8.862 -11.417 9.100 1.00 93.25 169 LEU A O 1
ATOM 1338 N N . PHE A 1 170 ? -7.719 -13.178 9.903 1.00 93.12 170 PHE A N 1
ATOM 1339 C CA . PHE A 1 170 ? -7.998 -14.049 8.757 1.00 93.12 170 PHE A CA 1
ATOM 1340 C C . PHE A 1 170 ? -9.500 -14.271 8.564 1.00 93.12 170 PHE A C 1
ATOM 1342 O O . PHE A 1 170 ? -9.961 -14.334 7.425 1.00 93.12 170 PHE A O 1
ATOM 1349 N N . THR A 1 171 ? -10.269 -14.338 9.657 1.00 90.31 171 THR A N 1
ATOM 1350 C CA . THR A 1 171 ? -11.731 -14.538 9.613 1.00 90.31 171 THR A CA 1
ATOM 1351 C C . THR A 1 171 ? -12.482 -13.365 8.988 1.00 90.31 171 THR A C 1
ATOM 1353 O O . THR A 1 171 ? -13.651 -13.486 8.627 1.00 90.31 171 THR A O 1
ATOM 1356 N N . ASN A 1 172 ? -11.814 -12.221 8.839 1.00 91.00 172 ASN A N 1
ATOM 1357 C CA . ASN A 1 172 ? -12.411 -10.993 8.340 1.00 91.00 172 ASN A CA 1
ATOM 1358 C C . ASN A 1 172 ? -11.929 -10.602 6.946 1.00 91.00 172 ASN A C 1
ATOM 1360 O O . ASN A 1 172 ? -12.389 -9.595 6.397 1.00 91.00 172 ASN A O 1
ATOM 1364 N N . ILE A 1 173 ? -11.013 -11.381 6.376 1.00 93.25 173 ILE A N 1
ATOM 1365 C CA . ILE A 1 173 ? -10.626 -11.235 4.982 1.00 93.25 173 ILE A CA 1
ATOM 1366 C C . ILE A 1 173 ? -11.779 -11.758 4.123 1.00 93.25 173 ILE A C 1
ATOM 1368 O O . ILE A 1 173 ? -12.272 -12.858 4.347 1.00 93.25 173 ILE A O 1
ATOM 1372 N N . LEU A 1 174 ? -12.217 -10.956 3.157 1.00 94.44 174 LEU A N 1
ATOM 1373 C CA . LEU A 1 174 ? -13.281 -11.287 2.204 1.00 94.44 174 LEU A CA 1
ATOM 1374 C C . LEU A 1 174 ? -12.719 -11.789 0.871 1.00 94.44 174 LEU A C 1
ATOM 1376 O O . LEU A 1 174 ? -13.358 -12.585 0.188 1.00 94.44 174 LEU A O 1
ATOM 1380 N N . ASP A 1 175 ? -11.531 -11.313 0.494 1.00 96.94 175 ASP A N 1
ATOM 1381 C CA . ASP A 1 175 ? -10.801 -11.768 -0.685 1.00 96.94 175 ASP A CA 1
ATOM 1382 C C . ASP A 1 175 ? -9.297 -11.512 -0.502 1.00 96.94 175 ASP A C 1
ATOM 1384 O O . ASP A 1 175 ? -8.875 -10.570 0.178 1.00 96.94 175 ASP A O 1
ATOM 1388 N N . PHE A 1 176 ? -8.487 -12.357 -1.131 1.00 97.75 176 PHE A N 1
ATOM 1389 C CA . PHE A 1 176 ? -7.032 -12.257 -1.161 1.00 97.75 176 PHE A CA 1
ATOM 1390 C C . PHE A 1 176 ? -6.521 -12.780 -2.504 1.00 97.75 176 PHE A C 1
ATOM 1392 O O . PHE A 1 176 ? -6.801 -13.920 -2.892 1.00 97.75 176 PHE A O 1
ATOM 1399 N N . GLU A 1 177 ? -5.760 -11.953 -3.220 1.00 97.44 177 GLU A N 1
ATOM 1400 C CA . GLU A 1 177 ? -5.226 -12.304 -4.536 1.00 97.44 177 GLU A CA 1
ATOM 1401 C C . GLU A 1 177 ? -3.886 -11.616 -4.803 1.00 97.44 177 GLU A C 1
ATOM 1403 O O . GLU A 1 177 ? -3.707 -10.428 -4.529 1.00 97.44 177 GLU A O 1
ATOM 1408 N N . ILE A 1 178 ? -2.961 -12.341 -5.433 1.00 97.19 178 ILE A N 1
ATOM 1409 C CA . ILE A 1 178 ? -1.788 -11.742 -6.072 1.00 97.19 178 ILE A CA 1
ATOM 1410 C C . ILE A 1 178 ? -2.186 -11.324 -7.487 1.00 97.19 178 ILE A C 1
ATOM 1412 O O . ILE A 1 178 ? -2.402 -12.159 -8.369 1.00 97.19 178 ILE A O 1
ATOM 1416 N N . LEU A 1 179 ? -2.317 -10.017 -7.709 1.00 94.69 179 LEU A N 1
ATOM 1417 C CA . LEU A 1 179 ? -2.778 -9.481 -8.983 1.00 94.69 179 LEU A CA 1
ATOM 1418 C C . LEU A 1 179 ? -1.720 -9.667 -10.081 1.00 94.69 179 LEU A C 1
ATOM 1420 O O . LEU A 1 179 ? -0.524 -9.537 -9.819 1.00 94.69 179 LEU A O 1
ATOM 1424 N N . PRO A 1 180 ? -2.134 -9.876 -11.345 1.00 91.50 180 PRO A N 1
ATOM 1425 C CA . PRO A 1 180 ? -1.199 -9.959 -12.459 1.00 91.50 180 PRO A CA 1
ATOM 1426 C C . PRO A 1 180 ? -0.312 -8.715 -12.575 1.00 91.50 180 PRO A C 1
ATOM 1428 O O . PRO A 1 180 ? -0.793 -7.593 -12.383 1.00 91.50 180 PRO A O 1
ATOM 1431 N N . TYR A 1 181 ? 0.944 -8.920 -12.985 1.00 91.38 181 TYR A N 1
ATOM 1432 C CA . TYR A 1 181 ? 1.921 -7.852 -13.201 1.00 91.38 181 TYR A CA 1
ATOM 1433 C C . TYR A 1 181 ? 1.328 -6.682 -13.984 1.00 91.38 181 TYR A C 1
ATOM 1435 O O . TYR A 1 181 ? 0.848 -6.830 -15.117 1.00 91.38 181 TYR A O 1
ATOM 1443 N N . ASP A 1 182 ? 1.413 -5.498 -13.384 1.00 88.75 182 ASP A N 1
ATOM 1444 C CA . ASP A 1 182 ? 1.002 -4.260 -14.013 1.00 88.75 182 ASP A CA 1
ATOM 1445 C C . ASP A 1 182 ? 2.214 -3.344 -14.193 1.00 88.75 182 ASP A C 1
ATOM 1447 O O . ASP A 1 182 ? 2.634 -2.683 -13.237 1.00 88.75 182 ASP A O 1
ATOM 1451 N N . PRO A 1 183 ? 2.730 -3.208 -15.429 1.00 87.19 183 PRO A N 1
ATOM 1452 C CA . PRO A 1 183 ? 3.887 -2.370 -15.688 1.00 87.19 183 PRO A CA 1
ATOM 1453 C C . PRO A 1 183 ? 3.638 -0.901 -15.352 1.00 87.19 183 PRO A C 1
ATOM 1455 O O . PRO A 1 183 ? 4.591 -0.137 -15.366 1.00 87.19 183 PRO A O 1
ATOM 1458 N N . MET A 1 184 ? 2.400 -0.446 -15.115 1.00 86.50 184 MET A N 1
ATOM 1459 C CA . MET A 1 184 ? 2.135 0.917 -14.634 1.00 86.50 184 MET A CA 1
ATOM 1460 C C . MET A 1 184 ? 2.327 1.096 -13.129 1.00 86.50 184 MET A C 1
ATOM 1462 O O . MET A 1 184 ? 2.558 2.234 -12.716 1.00 86.50 184 MET A O 1
ATOM 1466 N N . LEU A 1 185 ? 2.197 0.029 -12.340 1.00 86.62 185 LEU A N 1
ATOM 1467 C CA . LEU A 1 185 ? 2.257 0.074 -10.877 1.00 86.62 185 LEU A CA 1
ATOM 1468 C C . LEU A 1 185 ? 3.649 -0.264 -10.354 1.00 86.62 185 LEU A C 1
ATOM 1470 O O . LEU A 1 185 ? 4.103 0.373 -9.412 1.00 86.62 185 LEU A O 1
ATOM 1474 N N . SER A 1 186 ? 4.330 -1.205 -11.000 1.00 92.06 186 SER A N 1
ATOM 1475 C CA . SER A 1 186 ? 5.681 -1.609 -10.634 1.00 92.06 186 SER A CA 1
ATOM 1476 C C . SER A 1 186 ? 6.500 -1.932 -11.880 1.00 92.06 186 SER A C 1
ATOM 1478 O O . SER A 1 186 ? 5.966 -2.127 -12.976 1.00 92.06 186 SER A O 1
ATOM 1480 N N . ASP A 1 187 ? 7.815 -1.924 -11.736 1.00 88.62 187 ASP A N 1
ATOM 1481 C CA . ASP A 1 187 ? 8.758 -2.427 -12.726 1.00 88.62 187 ASP A CA 1
ATOM 1482 C C . ASP A 1 187 ? 8.993 -3.934 -12.572 1.00 88.62 187 ASP A C 1
ATOM 1484 O O . ASP A 1 187 ? 9.204 -4.598 -13.590 1.00 88.62 187 ASP A O 1
ATOM 1488 N N . VAL A 1 188 ? 8.887 -4.483 -11.357 1.00 93.31 188 VAL A N 1
ATOM 1489 C CA . VAL A 1 188 ? 9.181 -5.901 -11.091 1.00 93.31 188 VAL A CA 1
ATOM 1490 C C . VAL A 1 188 ? 8.151 -6.630 -10.219 1.00 93.31 188 VAL A C 1
ATOM 1492 O O . VAL A 1 188 ? 8.082 -7.852 -10.310 1.00 93.31 188 VAL A O 1
ATOM 1495 N N . HIS A 1 189 ? 7.320 -5.924 -9.449 1.00 96.12 189 HIS A N 1
ATOM 1496 C CA . HIS A 1 189 ? 6.405 -6.531 -8.475 1.00 96.12 189 HIS A CA 1
ATOM 1497 C C . HIS A 1 189 ? 4.966 -6.686 -8.994 1.00 96.12 189 HIS A C 1
ATOM 1499 O O . HIS A 1 189 ? 4.444 -5.865 -9.756 1.00 96.12 189 HIS A O 1
ATOM 1505 N N . ASN A 1 190 ? 4.308 -7.741 -8.533 1.00 95.75 190 ASN A N 1
ATOM 1506 C CA . ASN A 1 190 ? 2.876 -7.975 -8.616 1.00 95.75 190 ASN A CA 1
ATOM 1507 C C . ASN A 1 190 ? 2.209 -7.357 -7.384 1.00 95.75 190 ASN A C 1
ATOM 1509 O O . ASN A 1 190 ? 2.738 -7.428 -6.280 1.00 95.75 190 ASN A O 1
ATOM 1513 N N . ALA A 1 191 ? 1.039 -6.745 -7.557 1.00 95.94 191 ALA A N 1
ATOM 1514 C CA . ALA A 1 191 ? 0.338 -6.134 -6.431 1.00 95.94 191 ALA A CA 1
ATOM 1515 C C . ALA A 1 191 ? -0.373 -7.202 -5.588 1.00 95.94 191 ALA A C 1
ATOM 1517 O O . ALA A 1 191 ? -1.051 -8.066 -6.140 1.00 95.94 191 ALA A O 1
ATOM 1518 N N . ILE A 1 192 ? -0.286 -7.091 -4.264 1.00 97.31 192 ILE A N 1
ATOM 1519 C CA . ILE A 1 192 ? -1.109 -7.872 -3.335 1.00 97.31 192 ILE A CA 1
ATOM 1520 C C . ILE A 1 192 ? -2.441 -7.143 -3.144 1.00 97.31 192 ILE A C 1
ATOM 1522 O O . ILE A 1 192 ? -2.464 -5.952 -2.823 1.00 97.31 192 ILE A O 1
ATOM 1526 N N . TYR A 1 193 ? -3.545 -7.849 -3.367 1.00 96.69 193 TYR A N 1
ATOM 1527 C CA . TYR A 1 193 ? -4.898 -7.373 -3.106 1.00 96.69 193 TYR A CA 1
ATOM 1528 C C . TYR A 1 193 ? -5.476 -8.084 -1.891 1.00 96.69 193 TYR A C 1
ATOM 1530 O O . TYR A 1 193 ? -5.421 -9.310 -1.804 1.00 96.69 193 TYR A O 1
ATOM 1538 N N . ILE A 1 194 ? -6.050 -7.297 -0.984 1.00 96.44 194 ILE A N 1
ATOM 1539 C CA . ILE A 1 194 ? -6.734 -7.780 0.211 1.00 96.44 194 ILE A CA 1
ATOM 1540 C C . ILE A 1 194 ? -8.002 -6.968 0.382 1.00 96.44 194 ILE A C 1
ATOM 1542 O O . ILE A 1 194 ? -7.971 -5.735 0.331 1.00 96.44 194 ILE A O 1
ATOM 1546 N N . GLU A 1 195 ? -9.097 -7.670 0.615 1.00 94.88 195 GLU A N 1
ATOM 1547 C CA . GLU A 1 195 ? -10.377 -7.086 0.973 1.00 94.88 195 GLU A CA 1
ATOM 1548 C C . GLU A 1 195 ? -10.728 -7.509 2.394 1.00 94.88 195 GLU A C 1
ATOM 1550 O O . GLU A 1 195 ? -10.655 -8.689 2.723 1.00 94.88 195 GLU A O 1
ATOM 1555 N N . MET A 1 196 ? -11.074 -6.548 3.247 1.00 91.75 196 MET A N 1
ATOM 1556 C CA . MET A 1 196 ? -11.410 -6.788 4.650 1.00 91.75 196 MET A CA 1
ATOM 1557 C C . MET A 1 196 ? -12.815 -6.271 4.933 1.00 91.75 196 MET A C 1
ATOM 1559 O O . MET A 1 196 ? -13.175 -5.180 4.478 1.00 91.75 196 MET A O 1
ATOM 1563 N N . SER A 1 197 ? -13.586 -7.028 5.710 1.00 88.19 197 SER A N 1
ATOM 1564 C CA . SER A 1 197 ? -14.884 -6.570 6.202 1.00 88.19 197 SER A CA 1
ATOM 1565 C C . SER A 1 197 ? -14.705 -5.423 7.197 1.00 88.19 197 SER A C 1
ATOM 1567 O O . SER A 1 197 ? -13.791 -5.443 8.019 1.00 88.19 197 SER A O 1
ATOM 1569 N N . SER A 1 198 ? -15.578 -4.418 7.125 1.00 82.19 198 SER A N 1
ATOM 1570 C CA . SER A 1 198 ? -15.661 -3.347 8.118 1.00 82.19 198 SER A CA 1
ATOM 1571 C C . SER A 1 198 ? -16.964 -3.465 8.899 1.00 82.19 198 SER A C 1
ATOM 1573 O O . SER A 1 198 ? -18.003 -3.832 8.356 1.00 82.19 198 SER A O 1
ATOM 1575 N N . LYS A 1 199 ? -16.928 -3.078 10.173 1.00 67.81 199 LYS A N 1
ATOM 1576 C CA . LYS A 1 199 ? -18.090 -3.059 11.069 1.00 67.81 199 LYS A CA 1
ATOM 1577 C C . LYS A 1 199 ? -19.304 -2.274 10.536 1.00 67.81 199 LYS A C 1
ATOM 1579 O O . LYS A 1 199 ? -20.430 -2.602 10.892 1.00 67.81 199 LYS A O 1
ATOM 1584 N N . ASP A 1 200 ? -19.113 -1.278 9.665 1.00 55.94 200 ASP A N 1
ATOM 1585 C CA . ASP A 1 200 ? -20.232 -0.510 9.083 1.00 55.94 200 ASP A CA 1
ATOM 1586 C C . ASP A 1 200 ? -21.086 -1.333 8.094 1.00 55.94 200 ASP A C 1
ATOM 1588 O O . ASP A 1 200 ? -22.168 -0.903 7.688 1.00 55.94 200 ASP A O 1
ATOM 1592 N N . THR A 1 201 ? -20.635 -2.537 7.740 1.00 49.22 201 THR A N 1
ATOM 1593 C CA . THR A 1 201 ? -21.412 -3.562 7.039 1.00 49.22 201 THR A CA 1
ATOM 1594 C C . THR A 1 201 ? -21.715 -4.728 7.981 1.00 49.22 201 THR A C 1
ATOM 1596 O O . THR A 1 201 ? -21.299 -5.854 7.735 1.00 49.22 201 THR A O 1
ATOM 1599 N N . CYS A 1 202 ? -22.433 -4.484 9.083 1.00 35.28 202 CYS A N 1
ATOM 1600 C CA . CYS A 1 202 ? -23.082 -5.574 9.815 1.00 35.28 202 CYS A CA 1
ATOM 1601 C C . CYS A 1 202 ? -24.129 -6.231 8.902 1.00 35.28 202 CYS A C 1
ATOM 1603 O O . CYS A 1 202 ? -25.259 -5.750 8.799 1.00 35.28 202 CYS A O 1
ATOM 1605 N N . MET A 1 203 ? -23.766 -7.337 8.257 1.00 39.06 203 MET A N 1
ATOM 1606 C CA . MET A 1 203 ? -24.740 -8.390 7.997 1.00 39.06 203 MET A CA 1
ATOM 1607 C C . MET A 1 203 ? -24.956 -9.176 9.295 1.00 39.06 203 MET A C 1
ATOM 1609 O O . MET A 1 203 ? -23.991 -9.395 10.034 1.00 39.06 203 MET A O 1
ATOM 1613 N N . PRO A 1 204 ? -26.195 -9.588 9.603 1.00 40.22 204 PRO A N 1
ATOM 1614 C CA . PRO A 1 204 ? -26.442 -10.484 10.718 1.00 40.22 204 PRO A CA 1
ATOM 1615 C C . PRO A 1 204 ? -25.738 -11.813 10.434 1.00 40.22 204 PRO A C 1
ATOM 1617 O O . PRO A 1 204 ? -25.940 -12.424 9.386 1.00 40.22 204 PRO A O 1
ATOM 1620 N N . VAL A 1 205 ? -24.892 -12.241 11.367 1.00 39.09 205 VAL A N 1
ATOM 1621 C CA . VAL A 1 205 ? -24.309 -13.582 11.371 1.00 39.09 205 VAL A CA 1
ATOM 1622 C C . VAL A 1 205 ? -25.465 -14.564 11.557 1.00 39.09 205 VAL A C 1
ATOM 1624 O O . VAL A 1 205 ? -26.036 -14.648 12.640 1.00 39.09 205 VAL A O 1
ATOM 1627 N N . VAL A 1 206 ? -25.850 -15.261 10.487 1.00 36.50 206 VAL A N 1
ATOM 1628 C CA . VAL A 1 206 ? -26.742 -16.420 10.568 1.00 36.50 206 VAL A CA 1
ATOM 1629 C C . VAL A 1 206 ? -25.853 -17.652 10.602 1.00 36.50 206 VAL A C 1
ATOM 1631 O O . VAL A 1 206 ? -25.123 -17.935 9.653 1.00 36.50 206 VAL A O 1
ATOM 1634 N N . GLU A 1 207 ? -25.888 -18.360 11.723 1.00 39.66 207 GLU A N 1
ATOM 1635 C CA . GLU A 1 207 ? -25.214 -19.640 11.884 1.00 39.66 207 GLU A CA 1
ATOM 1636 C C . GLU A 1 207 ? -25.784 -20.668 10.888 1.00 39.66 207 GLU A C 1
ATOM 1638 O O . GLU A 1 207 ? -26.974 -20.971 10.887 1.00 39.66 207 GLU A O 1
ATOM 1643 N N . ASN A 1 208 ? -24.898 -21.193 10.039 1.00 40.34 208 ASN A N 1
ATOM 1644 C CA . ASN A 1 208 ? -24.954 -22.501 9.381 1.00 40.34 208 ASN A CA 1
ATOM 1645 C C . ASN A 1 208 ? -26.312 -22.991 8.838 1.00 40.34 208 ASN A C 1
ATOM 1647 O O . ASN A 1 208 ? -26.877 -23.946 9.367 1.00 40.34 208 ASN A O 1
ATOM 1651 N N . ILE A 1 209 ? -26.742 -22.481 7.677 1.00 37.19 209 ILE A N 1
ATOM 1652 C CA . ILE A 1 209 ? -27.528 -23.274 6.713 1.00 37.19 209 ILE A CA 1
ATOM 1653 C C . ILE A 1 209 ? -27.027 -22.958 5.296 1.00 37.19 209 ILE A C 1
ATOM 1655 O O . ILE A 1 209 ? -27.036 -21.806 4.873 1.00 37.19 209 ILE A O 1
ATOM 1659 N N . ASN A 1 210 ? -26.591 -23.989 4.563 1.00 38.12 210 ASN A N 1
ATOM 1660 C CA . ASN A 1 210 ? -26.260 -23.935 3.134 1.00 38.12 210 ASN A CA 1
ATOM 1661 C C . ASN A 1 210 ? -27.491 -23.521 2.308 1.00 38.12 210 ASN A C 1
ATOM 1663 O O . ASN A 1 210 ? -28.236 -24.377 1.829 1.00 38.12 210 ASN A O 1
ATOM 1667 N N . VAL A 1 211 ? -27.695 -22.221 2.124 1.00 40.94 211 VAL A N 1
ATOM 1668 C CA . VAL A 1 211 ? -28.572 -21.681 1.084 1.00 40.94 211 VAL A CA 1
ATOM 1669 C C . VAL A 1 211 ? -27.791 -20.594 0.357 1.00 40.94 211 VAL A C 1
ATOM 1671 O O . VAL A 1 211 ? -27.355 -19.623 0.970 1.00 40.94 211 VAL A O 1
ATOM 1674 N N . ASP A 1 212 ? -27.599 -20.777 -0.947 1.00 41.31 212 ASP A N 1
ATOM 1675 C CA . ASP A 1 212 ? -27.103 -19.743 -1.851 1.00 41.31 212 ASP A CA 1
ATOM 1676 C C . ASP A 1 212 ? -28.018 -18.509 -1.754 1.00 41.31 212 ASP A C 1
ATOM 1678 O O . ASP A 1 212 ? -29.147 -18.532 -2.246 1.00 41.31 212 ASP A O 1
ATOM 1682 N N . ILE A 1 213 ? -27.558 -17.431 -1.110 1.00 43.00 213 ILE A N 1
ATOM 1683 C CA . ILE A 1 213 ? -28.293 -16.160 -1.046 1.00 43.00 213 ILE A CA 1
ATOM 1684 C C . ILE A 1 213 ? -27.493 -15.077 -1.784 1.00 43.00 213 ILE A C 1
ATOM 1686 O O . ILE A 1 213 ? -26.437 -14.631 -1.341 1.00 43.00 213 ILE A O 1
ATOM 1690 N N . ASP A 1 214 ? -28.036 -14.674 -2.939 1.00 46.69 214 ASP A N 1
ATOM 1691 C CA . ASP A 1 214 ? -27.650 -13.522 -3.767 1.00 46.69 214 ASP A CA 1
ATOM 1692 C C . ASP A 1 214 ? -27.903 -12.226 -2.977 1.00 46.69 214 ASP A C 1
ATOM 1694 O O . ASP A 1 214 ? -28.996 -11.655 -3.011 1.00 46.69 214 ASP A O 1
ATOM 1698 N N . ASP A 1 215 ? -26.892 -11.772 -2.231 1.00 46.00 215 ASP A N 1
ATOM 1699 C CA . ASP A 1 215 ? -26.942 -10.543 -1.434 1.00 46.00 215 ASP A CA 1
ATOM 1700 C C . ASP A 1 215 ? -26.841 -9.287 -2.317 1.00 46.00 215 ASP A C 1
ATOM 1702 O O . ASP A 1 215 ? -25.832 -8.582 -2.417 1.00 46.00 215 ASP A O 1
ATOM 1706 N N . SER A 1 216 ? -27.945 -8.994 -2.996 1.00 45.91 216 SER A N 1
ATOM 1707 C CA . SER A 1 216 ? -28.254 -7.642 -3.428 1.00 45.91 216 SER A CA 1
ATOM 1708 C C . SER A 1 216 ? -29.434 -7.158 -2.605 1.00 45.91 216 SER A C 1
ATOM 1710 O O . SER A 1 216 ? -30.512 -7.734 -2.686 1.00 45.91 216 SER A O 1
ATOM 1712 N N . SER A 1 217 ? -29.263 -6.079 -1.838 1.00 52.00 217 SER A N 1
ATOM 1713 C CA . SER A 1 217 ? -30.403 -5.384 -1.237 1.00 52.00 217 SER A CA 1
ATOM 1714 C C . SER A 1 217 ? -31.292 -4.833 -2.358 1.00 52.00 217 SER A C 1
ATOM 1716 O O . SER A 1 217 ? -31.074 -3.757 -2.930 1.00 52.00 217 SER A O 1
ATOM 1718 N N . VAL A 1 218 ? -32.278 -5.640 -2.741 1.00 59.53 218 VAL A N 1
ATOM 1719 C CA . VAL A 1 218 ? -33.306 -5.292 -3.707 1.00 59.53 218 VAL A CA 1
ATOM 1720 C C . VAL A 1 218 ? -34.218 -4.292 -3.015 1.00 59.53 218 VAL A C 1
ATOM 1722 O O . VAL A 1 218 ? -35.013 -4.644 -2.152 1.00 59.53 218 VAL A O 1
ATOM 1725 N N . VAL A 1 219 ? -34.110 -3.015 -3.378 1.00 66.81 219 VAL A N 1
ATOM 1726 C CA . VAL A 1 219 ? -35.143 -2.057 -2.980 1.00 66.81 219 VAL A CA 1
ATOM 1727 C C . VAL A 1 219 ? -36.300 -2.260 -3.941 1.00 66.81 219 VAL A C 1
ATOM 1729 O O . VAL A 1 219 ? -36.209 -1.936 -5.132 1.00 66.81 219 VAL A O 1
ATOM 1732 N N . THR A 1 220 ? -37.387 -2.810 -3.422 1.00 72.50 220 THR A N 1
ATOM 1733 C CA . THR A 1 220 ? -38.649 -2.937 -4.138 1.00 72.50 220 THR A CA 1
ATOM 1734 C C . THR A 1 220 ? -39.237 -1.544 -4.344 1.00 72.50 220 THR A C 1
ATOM 1736 O O . THR A 1 220 ? -39.461 -0.777 -3.408 1.00 72.50 220 THR A O 1
ATOM 1739 N N . LYS A 1 221 ? -39.453 -1.162 -5.607 1.00 79.69 221 LYS A N 1
ATOM 1740 C CA . LYS A 1 221 ? -40.242 0.031 -5.933 1.00 79.69 221 LYS A CA 1
ATOM 1741 C C . LYS A 1 221 ? -41.619 -0.410 -6.387 1.00 79.69 221 LYS A C 1
ATOM 1743 O O . LYS A 1 221 ? -41.742 -1.062 -7.421 1.00 79.69 221 LYS A O 1
ATOM 1748 N N . CYS A 1 222 ? -42.645 0.010 -5.654 1.00 83.75 222 CYS A N 1
ATOM 1749 C CA . CYS A 1 222 ? -44.019 -0.112 -6.115 1.00 83.75 222 CYS A CA 1
ATOM 1750 C C . CYS A 1 222 ? -44.253 0.872 -7.270 1.00 83.75 222 CYS A C 1
ATOM 1752 O O . CYS A 1 222 ? -43.991 2.074 -7.141 1.00 83.75 222 CYS A O 1
ATOM 1754 N N . LYS A 1 223 ? -44.713 0.372 -8.420 1.00 87.31 223 LYS A N 1
ATOM 1755 C CA . LYS A 1 223 ? -45.163 1.211 -9.536 1.00 87.31 223 LYS A CA 1
ATOM 1756 C C . LYS A 1 223 ? -46.631 0.916 -9.807 1.00 87.31 223 LYS A C 1
ATOM 1758 O O . LYS A 1 223 ? -46.949 0.037 -10.605 1.00 87.31 223 LYS A O 1
ATOM 1763 N N . TRP A 1 224 ? -47.505 1.694 -9.172 1.00 89.50 224 TRP A N 1
ATOM 1764 C CA . TRP A 1 224 ? -48.948 1.584 -9.359 1.00 89.50 224 TRP A CA 1
ATOM 1765 C C . TRP A 1 224 ? -49.338 1.718 -10.837 1.00 89.50 224 TRP A C 1
ATOM 1767 O O . TRP A 1 224 ? -48.895 2.637 -11.536 1.00 89.50 224 TRP A O 1
ATOM 1777 N N . LYS A 1 225 ? -50.178 0.796 -11.311 1.00 91.31 225 LYS A N 1
ATOM 1778 C CA . LYS A 1 225 ? -50.798 0.836 -12.638 1.00 91.31 225 LYS A CA 1
ATOM 1779 C C . LYS A 1 225 ? -52.305 0.821 -12.440 1.00 91.31 225 LYS A C 1
ATOM 1781 O O . LYS A 1 225 ? -52.833 -0.145 -11.908 1.00 91.31 225 LYS A O 1
ATOM 1786 N N . MET A 1 226 ? -52.996 1.853 -12.923 1.00 93.31 226 MET A N 1
ATOM 1787 C CA . MET A 1 226 ? -54.450 1.973 -12.749 1.00 93.31 226 MET A CA 1
ATOM 1788 C C . MET A 1 226 ? -55.218 0.762 -13.305 1.00 93.31 226 MET A C 1
ATOM 1790 O O . MET A 1 226 ? -56.227 0.352 -12.750 1.00 93.31 226 MET A O 1
ATOM 1794 N N . THR A 1 227 ? -54.696 0.134 -14.361 1.00 94.19 227 THR A N 1
ATOM 1795 C CA . THR A 1 227 ? -55.271 -1.071 -14.978 1.00 94.19 227 THR A CA 1
ATOM 1796 C C . THR A 1 227 ? -55.237 -2.313 -14.084 1.00 94.19 227 THR A C 1
ATOM 1798 O O . THR A 1 227 ? -55.883 -3.295 -14.416 1.00 94.19 227 THR A O 1
ATOM 1801 N N . LYS A 1 228 ? -54.470 -2.298 -12.988 1.00 95.56 228 LYS A N 1
ATOM 1802 C CA . LYS A 1 228 ? -54.318 -3.411 -12.037 1.00 95.56 228 LYS A CA 1
ATOM 1803 C C . LYS A 1 228 ? -55.110 -3.201 -10.742 1.00 95.56 228 LYS A C 1
ATOM 1805 O O . LYS A 1 228 ? -54.932 -3.960 -9.802 1.00 95.56 228 LYS A O 1
ATOM 1810 N N . TYR A 1 229 ? -55.973 -2.182 -10.686 1.00 95.56 229 TYR A N 1
ATOM 1811 C CA . TYR A 1 229 ? -56.742 -1.843 -9.486 1.00 95.56 229 TYR A CA 1
ATOM 1812 C C . TYR A 1 229 ? -57.584 -3.015 -8.961 1.00 95.56 229 TYR A C 1
ATOM 1814 O O . TYR A 1 229 ? -57.466 -3.355 -7.790 1.00 95.56 229 TYR A O 1
ATOM 1822 N N . HIS A 1 230 ? -58.386 -3.646 -9.827 1.00 96.06 230 HIS A N 1
ATOM 1823 C CA . HIS A 1 230 ? -59.250 -4.759 -9.424 1.00 96.06 230 HIS A CA 1
ATOM 1824 C C . HIS A 1 230 ? -58.434 -5.973 -8.971 1.00 96.06 230 HIS A C 1
ATOM 1826 O O . HIS A 1 230 ? -58.649 -6.460 -7.874 1.00 96.06 230 HIS A O 1
ATOM 1832 N N . GLU A 1 231 ? -57.416 -6.365 -9.744 1.00 96.25 231 GLU A N 1
ATOM 1833 C CA . GLU A 1 231 ? -56.525 -7.478 -9.384 1.00 96.25 231 GLU A CA 1
ATOM 1834 C C . GLU A 1 231 ? -55.824 -7.255 -8.034 1.00 96.25 231 GLU A C 1
ATOM 1836 O O . GLU A 1 231 ? -55.720 -8.180 -7.233 1.00 96.25 231 GLU A O 1
ATOM 1841 N N . PHE A 1 232 ? -55.375 -6.023 -7.758 1.00 96.62 232 PHE A N 1
ATOM 1842 C CA . PHE A 1 232 ? -54.776 -5.671 -6.471 1.00 96.62 232 PHE A CA 1
ATOM 1843 C C . PHE A 1 232 ? -55.770 -5.809 -5.326 1.00 96.62 232 PHE A C 1
ATOM 1845 O O . PHE A 1 232 ? -55.420 -6.387 -4.302 1.00 96.62 232 PHE A O 1
ATOM 1852 N N . ASN A 1 233 ? -56.992 -5.310 -5.511 1.00 96.12 233 ASN A N 1
ATOM 1853 C CA . ASN A 1 233 ? -58.038 -5.390 -4.500 1.00 96.12 233 ASN A CA 1
ATOM 1854 C C . ASN A 1 233 ? -58.426 -6.847 -4.203 1.00 96.12 233 ASN A C 1
ATOM 1856 O O . ASN A 1 233 ? -58.544 -7.215 -3.041 1.00 96.12 233 ASN A O 1
ATOM 1860 N N . ASP A 1 234 ? -58.519 -7.683 -5.239 1.00 96.12 234 ASP A N 1
ATOM 1861 C CA . ASP A 1 234 ? -58.827 -9.113 -5.116 1.00 96.12 234 ASP A CA 1
ATOM 1862 C C . ASP A 1 234 ? -57.688 -9.911 -4.444 1.00 96.12 234 ASP A C 1
ATOM 1864 O O . ASP A 1 234 ? -57.902 -11.016 -3.950 1.00 96.12 234 ASP A O 1
ATOM 1868 N N . CYS A 1 235 ? -56.464 -9.368 -4.416 1.00 96.25 235 CYS A N 1
ATOM 1869 C CA . CYS A 1 235 ? -55.299 -9.992 -3.778 1.00 96.25 235 CYS A CA 1
ATOM 1870 C C . CYS A 1 235 ? -55.104 -9.609 -2.303 1.00 96.25 235 CYS A C 1
ATOM 1872 O O . CYS A 1 235 ? -54.183 -10.141 -1.668 1.00 96.25 235 CYS A O 1
ATOM 1874 N N . ILE A 1 236 ? -55.916 -8.692 -1.768 1.00 96.56 236 ILE A N 1
ATOM 1875 C CA . ILE A 1 236 ? -55.896 -8.328 -0.350 1.00 96.56 236 ILE A CA 1
ATOM 1876 C C . ILE A 1 236 ? -56.602 -9.429 0.445 1.00 96.56 236 ILE A C 1
ATOM 1878 O O . ILE A 1 236 ? -57.753 -9.761 0.187 1.00 96.56 236 ILE A O 1
ATOM 1882 N N . ASP A 1 237 ? -55.902 -9.999 1.421 1.00 95.25 237 ASP A N 1
ATOM 1883 C CA . ASP A 1 237 ? -56.432 -11.082 2.243 1.00 95.25 237 ASP A CA 1
ATOM 1884 C C . ASP A 1 237 ? -57.358 -10.532 3.343 1.00 95.25 237 ASP A C 1
ATOM 1886 O O . ASP A 1 237 ? -56.902 -9.937 4.325 1.00 95.25 237 ASP A O 1
ATOM 1890 N N . GLU A 1 238 ? -58.668 -10.729 3.177 1.00 95.69 238 GLU A N 1
ATOM 1891 C CA . GLU A 1 238 ? -59.679 -10.300 4.150 1.00 95.69 238 GLU A CA 1
ATOM 1892 C C . GLU A 1 238 ? -59.489 -10.943 5.531 1.00 95.69 238 GLU A C 1
ATOM 1894 O O . GLU A 1 238 ? -59.799 -10.310 6.543 1.00 95.69 238 GLU A O 1
ATOM 1899 N N . ALA A 1 239 ? -58.934 -12.158 5.612 1.00 95.69 239 ALA A N 1
ATOM 1900 C CA . ALA A 1 239 ? -58.687 -12.809 6.897 1.00 95.69 239 ALA A CA 1
ATOM 1901 C C . ALA A 1 239 ? -57.580 -12.089 7.682 1.00 95.69 239 ALA A C 1
ATOM 1903 O O . ALA A 1 239 ? -57.681 -11.927 8.900 1.00 95.69 239 ALA A O 1
ATOM 1904 N N . VAL A 1 240 ? -56.551 -11.596 6.985 1.00 93.69 240 VAL A N 1
ATOM 1905 C CA . VAL A 1 240 ? -55.481 -10.792 7.597 1.00 93.69 240 VAL A CA 1
ATOM 1906 C C . VAL A 1 240 ? -56.019 -9.436 8.052 1.00 93.69 240 VAL A C 1
ATOM 1908 O O . VAL A 1 240 ? -55.699 -9.003 9.157 1.00 93.69 240 VAL A O 1
ATOM 1911 N N . ILE A 1 241 ? -56.890 -8.794 7.262 1.00 96.38 241 ILE A N 1
ATOM 1912 C CA . ILE A 1 241 ? -57.584 -7.565 7.689 1.00 96.38 241 ILE A CA 1
ATOM 1913 C C . ILE A 1 241 ? -58.365 -7.821 8.973 1.00 96.38 241 ILE A C 1
ATOM 1915 O O . ILE A 1 241 ? -58.234 -7.059 9.929 1.00 96.38 241 ILE A O 1
ATOM 1919 N N . HIS A 1 242 ? -59.153 -8.895 9.009 1.00 95.88 242 HIS A N 1
ATOM 1920 C CA . HIS A 1 242 ? -59.942 -9.231 10.184 1.00 95.88 242 HIS A CA 1
ATOM 1921 C C . HIS A 1 242 ? -59.051 -9.447 11.415 1.00 95.88 242 HIS A C 1
ATOM 1923 O O . HIS A 1 242 ? -59.349 -8.916 12.480 1.00 95.88 242 HIS A O 1
ATOM 1929 N N . SER A 1 243 ? -57.907 -10.123 11.261 1.00 96.94 243 SER A N 1
ATOM 1930 C CA . SER A 1 243 ? -56.933 -10.278 12.347 1.00 96.94 243 SER A CA 1
ATOM 1931 C C . SER A 1 243 ? -56.360 -8.944 12.839 1.00 96.94 243 SER A C 1
ATOM 1933 O O . SER A 1 243 ? -56.170 -8.792 14.044 1.00 96.94 243 SER A O 1
ATOM 1935 N N . ILE A 1 244 ? -56.065 -7.997 11.942 1.00 96.81 244 ILE A N 1
ATOM 1936 C CA . ILE A 1 244 ? -55.567 -6.665 12.321 1.00 96.81 244 ILE A CA 1
ATOM 1937 C C . ILE A 1 244 ? -56.658 -5.880 13.063 1.00 96.81 244 ILE A C 1
ATOM 1939 O O . ILE A 1 244 ? -56.366 -5.220 14.057 1.00 96.81 244 ILE A O 1
ATOM 1943 N N . VAL A 1 245 ? -57.915 -5.975 12.617 1.00 97.12 245 VAL A N 1
ATOM 1944 C CA . VAL A 1 245 ? -59.062 -5.325 13.272 1.00 97.12 245 VAL A CA 1
ATOM 1945 C C . VAL A 1 245 ? -59.287 -5.884 14.675 1.00 97.12 245 VAL A C 1
ATOM 1947 O O . VAL A 1 245 ? -59.395 -5.100 15.610 1.00 97.12 245 VAL A O 1
ATOM 1950 N N . VAL A 1 246 ? -59.270 -7.209 14.848 1.00 96.44 246 VAL A N 1
ATOM 1951 C CA . VAL A 1 246 ? -59.394 -7.839 16.176 1.00 96.44 246 VAL A CA 1
ATOM 1952 C C . VAL A 1 246 ? -58.275 -7.368 17.106 1.00 96.44 246 VAL A C 1
ATOM 1954 O O . VAL A 1 246 ? -58.551 -6.945 18.222 1.00 96.44 246 VAL A O 1
ATOM 1957 N N . LYS A 1 247 ? -57.022 -7.328 16.628 1.00 94.81 247 LYS A N 1
ATOM 1958 C CA . LYS A 1 247 ? -55.903 -6.779 17.412 1.00 94.81 247 LYS A CA 1
ATOM 1959 C C . LYS A 1 247 ? -56.134 -5.323 17.811 1.00 94.81 247 LYS A C 1
ATOM 1961 O O . LYS A 1 247 ? -55.794 -4.951 18.923 1.00 94.81 247 LYS A O 1
ATOM 1966 N N . LEU A 1 248 ? -56.693 -4.501 16.924 1.00 95.25 248 LEU A N 1
ATOM 1967 C CA . LEU A 1 248 ? -57.012 -3.104 17.226 1.00 95.25 248 LEU A CA 1
ATOM 1968 C C . LEU A 1 248 ? -58.124 -2.964 18.273 1.00 95.25 248 LEU A C 1
ATOM 1970 O O . LEU A 1 248 ? -58.060 -2.050 19.089 1.00 95.25 248 LEU A O 1
ATOM 1974 N N . GLU A 1 249 ? -59.115 -3.853 18.260 1.00 95.38 249 GLU A N 1
ATOM 1975 C CA . GLU A 1 249 ? -60.211 -3.877 19.239 1.00 95.38 249 GLU A CA 1
ATOM 1976 C C . GLU A 1 249 ? -59.767 -4.405 20.611 1.00 95.38 249 GLU A C 1
ATOM 1978 O O . GLU A 1 249 ? -60.302 -3.984 21.635 1.00 95.38 249 GLU A O 1
ATOM 1983 N N . GLU A 1 250 ? -58.777 -5.299 20.642 1.00 93.81 250 GLU A N 1
ATOM 1984 C CA . GLU A 1 250 ? -58.213 -5.878 21.868 1.00 93.81 250 GLU A CA 1
ATOM 1985 C C . GLU A 1 250 ? -57.160 -4.984 22.546 1.00 93.81 250 GLU A C 1
ATOM 1987 O O . GLU A 1 250 ? -56.729 -5.280 23.663 1.00 93.81 250 GLU A O 1
ATOM 1992 N N . ILE A 1 251 ? -56.732 -3.895 21.901 1.00 94.75 251 ILE A N 1
ATOM 1993 C CA . ILE A 1 251 ? -55.745 -2.979 22.477 1.00 94.75 251 ILE A CA 1
ATOM 1994 C C . ILE A 1 251 ? -56.369 -2.157 23.603 1.00 94.75 251 ILE A C 1
ATOM 1996 O O . ILE A 1 251 ? -57.282 -1.358 23.400 1.00 94.75 251 ILE A O 1
ATOM 2000 N N . ASP A 1 252 ? -55.795 -2.311 24.794 1.00 92.19 252 ASP A N 1
ATOM 2001 C CA . ASP A 1 252 ? -56.076 -1.454 25.936 1.00 92.19 252 ASP A CA 1
ATOM 2002 C C . ASP A 1 252 ? -55.546 -0.039 25.665 1.00 92.19 252 ASP A C 1
ATOM 2004 O O . ASP A 1 252 ? -54.341 0.179 25.489 1.00 92.19 252 ASP A O 1
ATOM 2008 N N . THR A 1 253 ? -56.456 0.935 25.631 1.00 88.69 253 THR A N 1
ATOM 2009 C CA . THR A 1 253 ? -56.143 2.338 25.342 1.00 88.69 253 THR A CA 1
ATOM 2010 C C . THR A 1 253 ? -55.177 2.956 26.347 1.00 88.69 253 THR A C 1
ATOM 2012 O O . THR A 1 253 ? -54.475 3.905 25.995 1.00 88.69 253 THR A O 1
ATOM 2015 N N . ASP A 1 254 ? -55.098 2.408 27.561 1.00 90.62 254 ASP A N 1
ATOM 2016 C CA . ASP A 1 254 ? -54.224 2.920 28.618 1.00 90.62 254 ASP A CA 1
ATOM 2017 C C . ASP A 1 254 ? -52.779 2.385 28.509 1.00 90.62 254 ASP A C 1
ATOM 2019 O O . ASP A 1 254 ? -51.879 2.889 29.187 1.00 90.62 254 ASP A O 1
ATOM 2023 N N . LEU A 1 255 ? -52.528 1.402 27.631 1.00 84.94 255 LEU A N 1
ATOM 2024 C CA . LEU A 1 255 ? -51.237 0.714 27.465 1.00 84.94 255 LEU A CA 1
ATOM 2025 C C . LEU A 1 255 ? -50.634 0.843 26.054 1.00 84.94 255 LEU A C 1
ATOM 2027 O O . LEU A 1 255 ? -49.716 0.102 25.700 1.00 84.94 255 LEU A O 1
ATOM 2031 N N . ILE A 1 256 ? -51.111 1.788 25.240 1.00 92.44 256 ILE A N 1
ATOM 2032 C CA . ILE A 1 256 ? -50.582 1.999 23.886 1.00 92.44 256 ILE A CA 1
ATOM 2033 C C . ILE A 1 256 ? -49.171 2.595 23.955 1.00 92.44 256 ILE A C 1
ATOM 2035 O O . ILE A 1 256 ? -48.987 3.763 24.302 1.00 92.44 256 ILE A O 1
ATOM 2039 N N . ASP A 1 257 ? -48.176 1.811 23.546 1.00 90.50 257 ASP A N 1
ATOM 2040 C CA . ASP A 1 257 ? -46.811 2.275 23.322 1.00 90.50 257 ASP A CA 1
ATOM 2041 C C . ASP A 1 257 ? -46.431 2.257 21.829 1.00 90.50 257 ASP A C 1
ATOM 2043 O O . ASP A 1 257 ? -47.151 1.763 20.955 1.00 90.50 257 ASP A O 1
ATOM 2047 N N . ASN A 1 258 ? -45.262 2.819 21.516 1.00 88.31 258 ASN A N 1
ATOM 2048 C CA . ASN A 1 258 ? -44.761 2.860 20.143 1.00 88.31 258 ASN A CA 1
ATOM 2049 C C . ASN A 1 258 ? -44.483 1.462 19.566 1.00 88.31 258 ASN A C 1
ATOM 2051 O O . ASN A 1 258 ? -44.422 1.320 18.347 1.00 88.31 258 ASN A O 1
ATOM 2055 N N . ILE A 1 259 ? -44.283 0.440 20.403 1.00 88.94 259 ILE A N 1
ATOM 2056 C CA . ILE A 1 259 ? -43.970 -0.919 19.950 1.00 88.94 259 ILE A CA 1
ATOM 2057 C C . ILE A 1 259 ? -45.229 -1.548 19.356 1.00 88.94 259 ILE A C 1
ATOM 2059 O O . ILE A 1 259 ? -45.188 -2.045 18.229 1.00 88.94 259 ILE A O 1
ATOM 2063 N N . VAL A 1 260 ? -46.354 -1.453 20.067 1.00 90.62 260 VAL A N 1
ATOM 2064 C CA . VAL A 1 260 ? -47.652 -1.967 19.606 1.00 90.62 260 VAL A CA 1
ATOM 2065 C C . VAL A 1 260 ? -48.095 -1.261 18.322 1.00 90.62 260 VAL A C 1
ATOM 2067 O O . VAL A 1 260 ? -48.475 -1.920 17.352 1.00 90.62 260 VAL A O 1
ATOM 2070 N N . VAL A 1 261 ? -47.967 0.070 18.268 1.00 91.81 261 VAL A N 1
ATOM 2071 C CA . VAL A 1 261 ? -48.311 0.854 17.069 1.00 91.81 261 VAL A CA 1
ATOM 2072 C C . VAL A 1 261 ? -47.453 0.444 15.872 1.00 91.81 261 VAL A C 1
ATOM 2074 O O . VAL A 1 261 ? -47.989 0.205 14.790 1.00 91.81 261 VAL A O 1
ATOM 2077 N N . ASN A 1 262 ? -46.135 0.319 16.053 1.00 90.62 262 ASN A N 1
ATOM 2078 C CA . ASN A 1 262 ? -45.241 -0.085 14.968 1.00 90.62 262 ASN A CA 1
ATOM 2079 C C . ASN A 1 262 ? -45.547 -1.506 14.478 1.00 90.62 262 ASN A C 1
ATOM 2081 O O . ASN A 1 262 ? -45.574 -1.724 13.271 1.00 90.62 262 ASN A O 1
ATOM 2085 N N . SER A 1 263 ? -45.869 -2.439 15.380 1.00 94.50 263 SER A N 1
ATOM 2086 C CA . SER A 1 263 ? -46.242 -3.809 15.005 1.00 94.50 263 SER A CA 1
ATOM 2087 C C . SER A 1 263 ? -47.470 -3.843 14.089 1.00 94.50 263 SER A C 1
ATOM 2089 O O . SER A 1 263 ? -47.473 -4.548 13.082 1.00 94.50 263 SER A O 1
ATOM 2091 N N . ILE A 1 264 ? -48.505 -3.055 14.394 1.00 95.69 264 ILE A N 1
ATOM 2092 C CA . ILE A 1 264 ? -49.714 -2.981 13.556 1.00 95.69 264 ILE A CA 1
ATOM 2093 C C . ILE A 1 264 ? -49.410 -2.330 12.207 1.00 95.69 264 ILE A C 1
ATOM 2095 O O . ILE A 1 264 ? -49.901 -2.782 11.169 1.00 95.69 264 ILE A O 1
ATOM 2099 N N . VAL A 1 265 ? -48.592 -1.275 12.204 1.00 95.31 265 VAL A N 1
ATOM 2100 C CA . VAL A 1 265 ? -48.160 -0.603 10.973 1.00 95.31 265 VAL A CA 1
ATOM 2101 C C . VAL A 1 265 ? -47.372 -1.565 10.081 1.00 95.31 265 VAL A C 1
ATOM 2103 O O . VAL A 1 265 ? -47.600 -1.595 8.870 1.00 95.31 265 VAL A O 1
ATOM 2106 N N . ASP A 1 266 ? -46.502 -2.390 10.657 1.00 91.50 266 ASP A N 1
ATOM 2107 C CA . ASP A 1 266 ? -45.722 -3.389 9.926 1.00 91.50 266 ASP A CA 1
ATOM 2108 C C . ASP A 1 266 ? -46.602 -4.504 9.345 1.00 91.50 266 ASP A C 1
ATOM 2110 O O . ASP A 1 266 ? -46.398 -4.913 8.196 1.00 91.50 266 ASP A O 1
ATOM 2114 N N . GLU A 1 267 ? -47.630 -4.946 10.071 1.00 95.06 267 GLU A N 1
ATOM 2115 C CA . GLU A 1 267 ? -48.625 -5.897 9.557 1.00 95.06 267 GLU A CA 1
ATOM 2116 C C . GLU A 1 267 ? -49.447 -5.299 8.403 1.00 95.06 267 GLU A C 1
ATOM 2118 O O . GLU A 1 267 ? -49.591 -5.935 7.353 1.00 95.06 267 GLU A O 1
ATOM 2123 N N . CYS A 1 268 ? -49.899 -4.047 8.533 1.00 95.88 268 CYS A N 1
ATOM 2124 C CA . CYS A 1 268 ? -50.590 -3.323 7.459 1.00 95.88 268 CYS A CA 1
ATOM 2125 C C . CYS A 1 268 ? -49.709 -3.180 6.208 1.00 95.88 268 CYS A C 1
ATOM 2127 O O . CYS A 1 268 ? -50.151 -3.433 5.084 1.00 95.88 268 CYS A O 1
ATOM 2129 N N . ASN A 1 269 ? -48.445 -2.796 6.394 1.00 93.81 269 ASN A N 1
ATOM 2130 C CA . ASN A 1 269 ? -47.487 -2.658 5.300 1.00 93.81 269 ASN A CA 1
ATOM 2131 C C . ASN A 1 269 ? -47.226 -4.004 4.618 1.00 93.81 269 ASN A C 1
ATOM 2133 O O . ASN A 1 269 ? -47.186 -4.075 3.388 1.00 93.81 269 ASN A O 1
ATOM 2137 N N . SER A 1 270 ? -47.092 -5.074 5.402 1.00 93.50 270 SER A N 1
ATOM 2138 C CA . SER A 1 270 ? -46.874 -6.427 4.888 1.00 93.50 270 SER A CA 1
ATOM 2139 C C . SER A 1 270 ? -48.052 -6.905 4.043 1.00 93.50 270 SER A C 1
ATOM 2141 O O . SER A 1 270 ? -47.835 -7.410 2.941 1.00 93.50 270 SER A O 1
ATOM 2143 N N . LEU A 1 271 ? -49.289 -6.670 4.494 1.00 96.44 271 LEU A N 1
ATOM 2144 C CA . LEU A 1 271 ? -50.505 -6.981 3.737 1.00 96.44 271 LEU A CA 1
ATOM 2145 C C . LEU A 1 271 ? -50.517 -6.280 2.367 1.00 96.44 271 LEU A C 1
ATOM 2147 O O . LEU A 1 271 ? -50.709 -6.921 1.331 1.00 96.44 271 LEU A O 1
ATOM 2151 N N . ILE A 1 272 ? -50.245 -4.971 2.346 1.00 95.06 272 ILE A N 1
ATOM 2152 C CA . ILE A 1 272 ? -50.220 -4.167 1.114 1.00 95.06 272 ILE A CA 1
ATOM 2153 C C . ILE A 1 272 ? -49.111 -4.644 0.166 1.00 95.06 272 ILE A C 1
ATOM 2155 O O . ILE A 1 272 ? -49.326 -4.756 -1.044 1.00 95.06 272 ILE A O 1
ATOM 2159 N N . LEU A 1 273 ? -47.919 -4.937 0.694 1.00 92.56 273 LEU A N 1
ATOM 2160 C CA . LEU A 1 273 ? -46.786 -5.401 -0.107 1.00 92.56 273 LEU A CA 1
ATOM 2161 C C . LEU A 1 273 ? -47.022 -6.801 -0.681 1.00 92.56 273 LEU A C 1
ATOM 2163 O O . LEU A 1 273 ? -46.676 -7.038 -1.839 1.00 92.56 273 LEU A O 1
ATOM 2167 N N . GLN A 1 274 ? -47.650 -7.705 0.071 1.00 94.12 274 GLN A N 1
ATOM 2168 C CA . GLN A 1 274 ? -48.015 -9.034 -0.422 1.00 94.12 274 GLN A CA 1
ATOM 2169 C C . GLN A 1 274 ? -49.044 -8.952 -1.554 1.00 94.12 274 GLN A C 1
ATOM 2171 O O . GLN A 1 274 ? -48.854 -9.586 -2.594 1.00 94.12 274 GLN A O 1
ATOM 2176 N N . ALA A 1 275 ? -50.083 -8.126 -1.404 1.00 95.81 275 ALA A N 1
ATOM 2177 C CA . ALA A 1 275 ? -51.055 -7.891 -2.471 1.00 95.81 275 ALA A CA 1
ATOM 2178 C C . ALA A 1 275 ? -50.385 -7.280 -3.719 1.00 95.81 275 ALA A C 1
ATOM 2180 O O . ALA A 1 275 ? -50.621 -7.721 -4.846 1.00 95.81 275 ALA A O 1
ATOM 2181 N N . ALA A 1 276 ? -49.470 -6.321 -3.530 1.00 94.31 276 ALA A N 1
ATOM 2182 C CA . ALA A 1 276 ? -48.722 -5.699 -4.623 1.00 94.31 276 ALA A CA 1
ATOM 2183 C C . ALA A 1 276 ? -47.772 -6.685 -5.323 1.00 94.31 276 ALA A C 1
ATOM 2185 O O . ALA A 1 276 ? -47.594 -6.606 -6.541 1.00 94.31 276 ALA A O 1
ATOM 2186 N N . SER A 1 277 ? -47.170 -7.607 -4.568 1.00 92.38 277 SER A N 1
ATOM 2187 C CA . SER A 1 277 ? -46.306 -8.669 -5.088 1.00 92.38 277 SER A CA 1
ATOM 2188 C C . SER A 1 277 ? -47.089 -9.636 -5.975 1.00 92.38 277 SER A C 1
ATOM 2190 O O . SER A 1 277 ? -46.677 -9.873 -7.107 1.00 92.38 277 SER A O 1
ATOM 2192 N N . LYS A 1 278 ? -48.259 -10.104 -5.515 1.00 94.81 278 LYS A N 1
ATOM 2193 C CA . LYS A 1 278 ? -49.145 -11.003 -6.280 1.00 94.81 278 LYS A CA 1
ATOM 2194 C C . LYS A 1 278 ? -49.643 -10.391 -7.598 1.00 94.81 278 LYS A C 1
ATOM 2196 O O . LYS A 1 278 ? -49.994 -11.125 -8.513 1.00 94.81 278 LYS A O 1
ATOM 2201 N N . CYS A 1 279 ? -49.648 -9.060 -7.702 1.00 93.75 279 CYS A N 1
ATOM 2202 C CA . CYS A 1 279 ? -50.148 -8.316 -8.863 1.00 93.75 279 CYS A CA 1
ATOM 2203 C C . CYS A 1 279 ? -49.057 -7.762 -9.792 1.00 93.75 279 CYS A C 1
ATOM 2205 O O . CYS A 1 279 ? -49.345 -6.882 -10.612 1.00 93.75 279 CYS A O 1
ATOM 2207 N N . ASP A 1 280 ? -47.801 -8.198 -9.645 1.00 91.50 280 ASP A N 1
ATOM 2208 C CA . ASP A 1 280 ? -46.650 -7.677 -10.402 1.00 91.50 280 ASP A CA 1
ATOM 2209 C C . ASP A 1 280 ? -46.500 -6.138 -10.321 1.00 91.50 280 ASP A C 1
ATOM 2211 O O . ASP A 1 280 ? -46.063 -5.465 -11.268 1.00 91.50 280 ASP A O 1
ATOM 2215 N N . LEU A 1 281 ? -46.893 -5.541 -9.188 1.00 91.88 281 LEU A N 1
ATOM 2216 C CA . LEU A 1 281 ? -46.759 -4.100 -8.935 1.00 91.88 281 LEU A CA 1
ATOM 2217 C C . LEU A 1 281 ? -45.431 -3.744 -8.253 1.00 91.88 281 LEU A C 1
ATOM 2219 O O . LEU A 1 281 ? -45.022 -2.576 -8.282 1.00 91.88 281 LEU A O 1
ATOM 2223 N N . LEU A 1 282 ? -44.736 -4.735 -7.685 1.00 89.31 282 LEU A N 1
ATOM 2224 C CA . LEU A 1 282 ? -43.392 -4.587 -7.133 1.00 89.31 282 LEU A CA 1
ATOM 2225 C C . LEU A 1 282 ? -42.343 -4.845 -8.216 1.00 89.31 282 LEU A C 1
ATOM 2227 O O . LEU A 1 282 ? -42.183 -5.955 -8.709 1.00 89.31 282 LEU A O 1
ATOM 2231 N N . LEU A 1 283 ? -41.598 -3.800 -8.578 1.00 82.12 283 LEU A N 1
ATOM 2232 C CA . LEU A 1 283 ? -40.418 -3.941 -9.422 1.00 82.12 283 LEU A CA 1
ATOM 2233 C C . LEU A 1 283 ? -39.192 -4.078 -8.530 1.00 82.12 283 LEU A C 1
ATOM 2235 O O . LEU A 1 283 ? -38.770 -3.117 -7.873 1.00 82.12 283 LEU A O 1
ATOM 2239 N N . GLU A 1 284 ? -38.599 -5.262 -8.555 1.00 76.00 284 GLU A N 1
ATOM 2240 C CA . GLU A 1 284 ? -37.290 -5.512 -7.976 1.00 76.00 284 GLU A CA 1
ATOM 2241 C C . GLU A 1 284 ? -36.233 -4.754 -8.775 1.00 76.00 284 GLU A C 1
ATOM 2243 O O . GLU A 1 284 ? -35.941 -5.046 -9.939 1.00 76.00 284 GLU A O 1
ATOM 2248 N N . LYS A 1 285 ? -35.663 -3.713 -8.168 1.00 68.81 285 LYS A N 1
ATOM 2249 C CA . LYS A 1 285 ? -34.524 -3.007 -8.743 1.00 68.81 285 LYS A CA 1
ATOM 2250 C C . LYS A 1 285 ? -33.321 -3.281 -7.859 1.00 68.81 285 LYS A C 1
ATOM 2252 O O . LYS A 1 285 ? -33.294 -2.826 -6.719 1.00 68.81 285 LYS A O 1
ATOM 2257 N N . LYS A 1 286 ? -32.290 -3.940 -8.403 1.00 64.12 286 LYS A N 1
ATOM 2258 C CA . LYS A 1 286 ? -30.965 -3.954 -7.764 1.00 64.12 286 LYS A CA 1
ATOM 2259 C C . LYS A 1 286 ? -30.518 -2.497 -7.610 1.00 64.12 286 LYS A C 1
ATOM 2261 O O . LYS A 1 286 ? -30.235 -1.809 -8.600 1.00 64.12 286 LYS A O 1
ATOM 2266 N N . VAL A 1 287 ? -30.536 -1.979 -6.381 1.00 52.88 287 VAL A N 1
ATOM 2267 C CA . VAL A 1 287 ? -30.129 -0.599 -6.115 1.00 52.88 287 VAL A CA 1
ATOM 2268 C C . VAL A 1 287 ? -28.619 -0.548 -6.095 1.00 52.88 287 VAL A C 1
ATOM 2270 O O . VAL A 1 287 ? -27.964 -0.697 -5.073 1.00 52.88 287 VAL A O 1
ATOM 2273 N N . ILE A 1 288 ? -28.052 -0.238 -7.254 1.00 53.09 288 ILE A N 1
ATOM 2274 C CA . ILE A 1 288 ? -26.717 0.340 -7.303 1.00 53.09 288 ILE A CA 1
ATOM 2275 C C . ILE A 1 288 ? -26.873 1.748 -6.724 1.00 53.09 288 ILE A C 1
ATOM 2277 O O . ILE A 1 288 ? -27.323 2.657 -7.431 1.00 53.09 288 ILE A O 1
ATOM 2281 N N . ARG A 1 289 ? -26.576 1.930 -5.427 1.00 50.41 289 ARG A N 1
ATOM 2282 C CA . ARG A 1 289 ? -26.574 3.245 -4.767 1.00 50.41 289 ARG A CA 1
ATOM 2283 C C . ARG A 1 289 ? -25.652 4.179 -5.555 1.00 50.41 289 ARG A C 1
ATOM 2285 O O . ARG A 1 289 ? -24.435 4.183 -5.384 1.00 50.41 289 ARG A O 1
ATOM 2292 N N . LYS A 1 290 ? -26.222 4.992 -6.447 1.00 49.06 290 LYS A N 1
ATOM 2293 C CA . LYS A 1 290 ? -25.516 6.125 -7.042 1.00 49.06 290 LYS A CA 1
ATOM 2294 C C . LYS A 1 290 ? -25.402 7.173 -5.945 1.00 49.06 290 LYS A C 1
ATOM 2296 O O . LYS A 1 290 ? -26.283 8.010 -5.808 1.00 49.06 290 LYS A O 1
ATOM 2301 N N . VAL A 1 291 ? -24.334 7.079 -5.152 1.00 50.88 291 VAL A N 1
ATOM 2302 C CA . VAL A 1 291 ? -23.905 8.141 -4.236 1.00 50.88 291 VAL A CA 1
ATOM 2303 C C . VAL A 1 291 ? -23.979 9.459 -4.997 1.00 50.88 291 VAL A C 1
ATOM 2305 O O . VAL A 1 291 ? -23.403 9.570 -6.086 1.00 50.88 291 VAL A O 1
ATOM 2308 N N . ASP A 1 292 ? -24.729 10.410 -4.449 1.00 47.66 292 ASP A N 1
ATOM 2309 C CA . ASP A 1 292 ? -24.990 11.707 -5.052 1.00 47.66 292 ASP A CA 1
ATOM 2310 C C . ASP A 1 292 ? -23.651 12.388 -5.390 1.00 47.66 292 ASP A C 1
ATOM 2312 O O . ASP A 1 292 ? -22.878 12.813 -4.529 1.00 47.66 292 ASP A O 1
ATOM 2316 N N . ASN A 1 293 ? -23.290 12.382 -6.676 1.00 53.09 293 ASN A N 1
ATOM 2317 C CA . ASN A 1 293 ? -21.974 12.828 -7.144 1.00 53.09 293 ASN A CA 1
ATOM 2318 C C . ASN A 1 293 ? -21.825 14.360 -7.082 1.00 53.09 293 ASN A C 1
ATOM 2320 O O . ASN A 1 293 ? -20.752 14.870 -7.413 1.00 53.09 293 ASN A O 1
ATOM 2324 N N . SER A 1 294 ? -22.865 15.088 -6.669 1.00 53.84 294 SER A N 1
ATOM 2325 C CA . SER A 1 294 ? -22.889 16.550 -6.563 1.00 53.84 294 SER A CA 1
ATOM 2326 C C . SER A 1 294 ? -21.879 17.105 -5.544 1.00 53.84 294 SER A C 1
ATOM 2328 O O . SER A 1 294 ? -21.368 18.206 -5.744 1.00 53.84 294 SER A O 1
ATOM 2330 N N . LEU A 1 295 ? -21.481 16.320 -4.533 1.00 55.38 295 LEU A N 1
ATOM 2331 C CA . LEU A 1 295 ? -20.482 16.715 -3.524 1.00 55.38 295 LEU A CA 1
ATOM 2332 C C . LEU A 1 295 ? -19.064 16.180 -3.774 1.00 55.38 295 LEU A C 1
ATOM 2334 O O . LEU A 1 295 ? -18.132 16.519 -3.035 1.00 55.38 295 LEU A O 1
ATOM 2338 N N . LYS A 1 296 ? -18.831 15.384 -4.829 1.00 53.34 296 LYS A N 1
ATOM 2339 C CA . LYS A 1 296 ? -17.462 14.977 -5.176 1.00 53.34 296 LYS A CA 1
ATOM 2340 C C . LYS A 1 296 ? -16.731 16.189 -5.732 1.00 53.34 296 LYS A C 1
ATOM 2342 O O . LYS A 1 296 ? -16.832 16.479 -6.925 1.00 53.34 296 LYS A O 1
ATOM 2347 N N . LYS A 1 297 ? -15.977 16.877 -4.858 1.00 54.94 297 LYS A N 1
ATOM 2348 C CA . LYS A 1 297 ? -14.989 17.909 -5.211 1.00 54.94 297 LYS A CA 1
ATOM 2349 C C . LYS A 1 297 ? -14.362 17.514 -6.541 1.00 54.94 297 LYS A C 1
ATOM 2351 O O . LYS A 1 297 ? -13.688 16.483 -6.616 1.00 54.94 297 LYS A O 1
ATOM 2356 N N . ARG A 1 298 ? -14.653 18.276 -7.604 1.00 55.19 298 ARG A N 1
ATOM 2357 C CA . ARG A 1 298 ? -14.109 18.013 -8.941 1.00 55.19 298 ARG A CA 1
ATOM 2358 C C . ARG A 1 298 ? -12.605 17.873 -8.766 1.00 55.19 298 ARG A C 1
ATOM 2360 O O . ARG A 1 298 ? -11.951 18.856 -8.425 1.00 55.19 298 ARG A O 1
ATOM 2367 N N . LYS A 1 299 ? -12.078 16.650 -8.925 1.00 61.53 299 LYS A N 1
ATOM 2368 C CA . LYS A 1 299 ? -10.642 16.386 -8.790 1.00 61.53 299 LYS A CA 1
ATOM 2369 C C . LYS A 1 299 ? -9.933 17.432 -9.637 1.00 61.53 299 LYS A C 1
ATOM 2371 O O . LYS A 1 299 ? -10.218 17.520 -10.834 1.00 61.53 299 LYS A O 1
ATOM 2376 N N . VAL A 1 300 ? -9.092 18.251 -9.003 1.00 64.25 300 VAL A N 1
ATOM 2377 C CA . VAL A 1 300 ? -8.345 19.306 -9.689 1.00 64.25 300 VAL A CA 1
ATOM 2378 C C . VAL A 1 300 ? -7.638 18.632 -10.855 1.00 64.25 300 VAL A C 1
ATOM 2380 O O . VAL A 1 300 ? -6.826 17.723 -10.663 1.00 64.25 300 VAL A O 1
ATOM 2383 N N . LYS A 1 301 ? -8.038 18.984 -12.080 1.00 77.56 301 LYS A N 1
ATOM 2384 C CA . LYS A 1 301 ? -7.454 18.374 -13.270 1.00 77.56 301 LYS A CA 1
ATOM 2385 C C . LYS A 1 301 ? -5.981 18.752 -13.270 1.00 77.56 301 LYS A C 1
ATOM 2387 O O . LYS A 1 301 ? -5.654 19.936 -13.243 1.00 77.56 301 LYS A O 1
ATOM 2392 N N . LYS A 1 302 ? -5.103 17.746 -13.273 1.00 85.62 302 LYS A N 1
ATOM 2393 C CA . LYS A 1 302 ? -3.662 17.975 -13.379 1.00 85.62 302 LYS A CA 1
ATOM 2394 C C . LYS A 1 302 ? -3.419 18.776 -14.668 1.00 85.62 302 LYS A C 1
ATOM 2396 O O . LYS A 1 302 ? -3.827 18.300 -15.727 1.00 85.62 302 LYS A O 1
ATOM 2401 N N . PRO A 1 303 ? -2.794 19.964 -14.609 1.00 89.19 303 PRO A N 1
ATOM 2402 C CA . PRO A 1 303 ? -2.722 20.878 -15.755 1.00 89.19 303 PRO A CA 1
ATOM 2403 C C . PRO A 1 303 ? -1.908 20.314 -16.928 1.00 89.19 303 PRO A C 1
ATOM 2405 O O . PRO A 1 303 ? -2.102 20.722 -18.067 1.00 89.19 303 PRO A O 1
ATOM 2408 N N . TRP A 1 304 ? -1.032 19.346 -16.660 1.00 93.69 304 TRP A N 1
ATOM 2409 C CA . TRP A 1 304 ? -0.232 18.635 -17.656 1.00 93.69 304 TRP A CA 1
ATOM 2410 C C . TRP A 1 304 ? -0.925 17.404 -18.261 1.00 93.69 304 TRP A C 1
ATOM 2412 O O . TRP A 1 304 ? -0.390 16.785 -19.176 1.00 93.69 304 TRP A O 1
ATOM 2422 N N . PHE A 1 305 ? -2.105 17.009 -17.771 1.00 93.38 305 PHE A N 1
ATOM 2423 C CA . PHE A 1 305 ? -2.832 15.847 -18.288 1.00 93.38 305 PHE A CA 1
ATOM 2424 C C . PHE A 1 305 ? -3.788 16.276 -19.409 1.00 93.38 305 PHE A C 1
ATOM 2426 O O . PHE A 1 305 ? -4.913 16.711 -19.157 1.00 93.38 305 PHE A O 1
ATOM 2433 N N . ASN A 1 306 ? -3.327 16.169 -20.654 1.00 95.25 306 ASN A N 1
ATOM 2434 C CA . ASN A 1 306 ? -4.051 16.618 -21.844 1.00 95.25 306 ASN A CA 1
ATOM 2435 C C . ASN A 1 306 ? -4.870 15.484 -22.515 1.00 95.25 306 ASN A C 1
ATOM 2437 O O . ASN A 1 306 ? -5.029 14.388 -21.968 1.00 95.25 306 ASN A O 1
ATOM 2441 N N . ARG A 1 307 ? -5.418 15.758 -23.712 1.00 96.50 307 ARG A N 1
ATOM 2442 C CA . ARG A 1 307 ? -6.202 14.788 -24.502 1.00 96.50 307 ARG A CA 1
ATOM 2443 C C . ARG A 1 307 ? -5.385 13.550 -24.881 1.00 96.50 307 ARG A C 1
ATOM 2445 O O . ARG A 1 307 ? -5.892 12.442 -24.751 1.00 96.50 307 ARG A O 1
ATOM 2452 N N . GLU A 1 308 ? -4.125 13.733 -25.265 1.00 97.56 308 GLU A N 1
ATOM 2453 C CA . GLU A 1 308 ? -3.208 12.648 -25.633 1.00 97.56 308 GLU A CA 1
ATOM 2454 C C . GLU A 1 308 ? -2.974 11.688 -24.452 1.00 97.56 308 GLU A C 1
ATOM 2456 O O . GLU A 1 308 ? -3.116 10.472 -24.593 1.00 97.56 308 GLU A O 1
ATOM 2461 N N . CYS A 1 309 ? -2.729 12.226 -23.247 1.00 94.06 309 CYS A N 1
ATOM 2462 C CA . CYS A 1 309 ? -2.653 11.430 -22.018 1.00 94.06 309 CYS A CA 1
ATOM 2463 C C . CYS A 1 309 ? -3.940 10.622 -21.785 1.00 94.06 309 CYS A C 1
ATOM 2465 O O . CYS A 1 309 ? -3.883 9.456 -21.392 1.00 94.06 309 CYS A O 1
ATOM 2467 N N . ALA A 1 310 ? -5.110 11.226 -22.022 1.00 93.12 310 ALA A N 1
ATOM 2468 C CA . ALA A 1 310 ? -6.399 10.558 -21.857 1.00 93.12 310 ALA A CA 1
ATOM 2469 C C . ALA A 1 310 ? -6.613 9.431 -22.884 1.00 93.12 310 ALA A C 1
ATOM 2471 O O . ALA A 1 310 ? -7.133 8.372 -22.528 1.00 93.12 310 ALA A O 1
ATOM 2472 N N . GLU A 1 311 ? -6.210 9.641 -24.136 1.00 97.56 311 GLU A N 1
ATOM 2473 C CA . GLU A 1 311 ? -6.283 8.648 -25.212 1.00 97.56 311 GLU A CA 1
ATOM 2474 C C . GLU A 1 311 ? -5.369 7.451 -24.924 1.00 97.56 311 GLU A C 1
ATOM 2476 O O . GLU A 1 311 ? -5.845 6.313 -24.892 1.00 97.56 311 GLU A O 1
ATOM 2481 N N . LYS A 1 312 ? -4.092 7.692 -24.599 1.00 95.94 312 LYS A N 1
ATOM 2482 C CA . LYS A 1 312 ? -3.141 6.623 -24.246 1.00 95.94 312 LYS A CA 1
ATOM 2483 C C . LYS A 1 312 ? -3.560 5.873 -22.982 1.00 95.94 312 LYS A C 1
ATOM 2485 O O . LYS A 1 312 ? -3.480 4.647 -22.950 1.00 95.94 312 LYS A O 1
ATOM 2490 N N . ARG A 1 313 ? -4.120 6.574 -21.986 1.00 93.44 313 ARG A N 1
ATOM 2491 C CA . ARG A 1 313 ? -4.737 5.940 -20.811 1.00 93.44 313 ARG A CA 1
ATOM 2492 C C . ARG A 1 313 ? -5.860 4.986 -21.220 1.00 93.44 313 ARG A C 1
ATOM 2494 O O . ARG A 1 313 ? -5.892 3.860 -20.735 1.00 93.44 313 ARG A O 1
ATOM 2501 N N . LYS A 1 314 ? -6.785 5.408 -22.092 1.00 94.50 314 LYS A N 1
ATOM 2502 C CA . LYS A 1 314 ? -7.884 4.545 -22.568 1.00 94.50 314 LYS A CA 1
ATOM 2503 C C . LYS A 1 314 ? -7.355 3.293 -23.270 1.00 94.50 314 LYS A C 1
ATOM 2505 O O . LYS A 1 314 ? -7.868 2.212 -23.002 1.00 94.50 314 LYS A O 1
ATOM 2510 N N . LEU A 1 315 ? -6.346 3.432 -24.133 1.00 96.44 315 LEU A N 1
ATOM 2511 C CA . LEU A 1 315 ? -5.722 2.297 -24.826 1.00 96.44 315 LEU A CA 1
ATOM 2512 C C . LEU A 1 315 ? -5.090 1.311 -23.840 1.00 96.44 315 LEU A C 1
ATOM 2514 O O . LEU A 1 315 ? -5.384 0.120 -23.901 1.00 96.44 315 LEU A O 1
ATOM 2518 N N . TYR A 1 316 ? -4.318 1.812 -22.875 1.00 96.06 316 TYR A N 1
ATOM 2519 C CA . TYR A 1 316 ? -3.738 0.989 -21.818 1.00 96.06 316 TYR A CA 1
ATOM 2520 C C . TYR A 1 316 ? -4.805 0.246 -20.992 1.00 96.06 316 TYR A C 1
ATOM 2522 O O . TYR A 1 316 ? -4.697 -0.964 -20.821 1.00 96.06 316 TYR A O 1
ATOM 2530 N N . HIS A 1 317 ? -5.879 0.913 -20.547 1.00 89.50 317 HIS A N 1
ATOM 2531 C CA . HIS A 1 317 ? -6.954 0.246 -19.786 1.00 89.50 317 HIS A CA 1
ATOM 2532 C C . HIS A 1 317 ? -7.702 -0.806 -20.618 1.00 89.50 317 HIS A C 1
ATOM 2534 O O . HIS A 1 317 ? -8.070 -1.853 -20.092 1.00 89.50 317 HIS A O 1
ATOM 2540 N N . ARG A 1 318 ? -7.888 -0.575 -21.926 1.00 95.69 318 ARG A N 1
ATOM 2541 C CA . ARG A 1 318 ? -8.434 -1.598 -22.835 1.00 95.69 318 ARG A CA 1
ATOM 2542 C C . ARG A 1 318 ? -7.512 -2.813 -22.922 1.00 95.69 318 ARG A C 1
ATOM 2544 O O . ARG A 1 318 ? -7.999 -3.932 -22.785 1.00 95.69 318 ARG A O 1
ATOM 2551 N N . ALA A 1 319 ? -6.207 -2.597 -23.103 1.00 93.38 319 ALA A N 1
ATOM 2552 C CA . ALA A 1 319 ? -5.217 -3.672 -23.150 1.00 93.38 319 ALA A CA 1
ATOM 2553 C C . ALA A 1 319 ? -5.150 -4.443 -21.821 1.00 93.38 319 ALA A C 1
ATOM 2555 O O . ALA A 1 319 ? -5.124 -5.670 -21.834 1.00 93.38 319 ALA A O 1
ATOM 2556 N N . LYS A 1 320 ? -5.225 -3.746 -20.678 1.00 90.06 320 LYS A N 1
ATOM 2557 C CA . LYS A 1 320 ? -5.266 -4.353 -19.338 1.00 90.06 320 LYS A CA 1
ATOM 2558 C C . LYS A 1 320 ? -6.487 -5.254 -19.160 1.00 90.06 320 LYS A C 1
ATOM 2560 O O . LYS A 1 320 ? -6.338 -6.423 -18.819 1.00 90.06 320 LYS A O 1
ATOM 2565 N N . ASN A 1 321 ? -7.682 -4.746 -19.461 1.00 90.06 321 ASN A N 1
ATOM 2566 C CA . ASN A 1 321 ? -8.923 -5.519 -19.346 1.00 90.06 321 ASN A CA 1
ATOM 2567 C C . ASN A 1 321 ? -8.980 -6.689 -20.341 1.00 90.06 321 ASN A C 1
ATOM 2569 O O . ASN A 1 321 ? -9.619 -7.705 -20.078 1.00 90.06 321 ASN A O 1
ATOM 2573 N N . TYR A 1 322 ? -8.353 -6.551 -21.511 1.00 92.50 322 TYR A N 1
ATOM 2574 C CA . TYR A 1 322 ? -8.210 -7.653 -22.459 1.00 92.50 322 TYR A CA 1
ATOM 2575 C C . TYR A 1 322 ? -7.256 -8.729 -21.927 1.00 92.50 322 TYR A C 1
ATOM 2577 O O . TYR A 1 322 ? -7.634 -9.896 -21.875 1.00 92.50 322 TYR A O 1
ATOM 2585 N N . ASN A 1 323 ? -6.072 -8.334 -21.447 1.00 91.56 323 ASN A N 1
ATOM 2586 C CA . ASN A 1 323 ? -5.102 -9.254 -20.858 1.00 91.56 323 ASN A CA 1
ATOM 2587 C C . ASN A 1 323 ? -5.667 -10.000 -19.643 1.00 91.56 323 ASN A C 1
ATOM 2589 O O . ASN A 1 323 ? -5.436 -11.195 -19.515 1.00 91.56 323 ASN A O 1
ATOM 2593 N N . TRP A 1 324 ? -6.454 -9.329 -18.798 1.00 83.06 324 TRP A N 1
ATOM 2594 C CA . TRP A 1 324 ? -7.106 -9.972 -17.654 1.00 83.06 324 TRP A CA 1
ATOM 2595 C C . TRP A 1 324 ? -8.067 -11.092 -18.084 1.00 83.06 324 TRP A C 1
ATOM 2597 O O . TRP A 1 324 ? -8.090 -12.154 -17.468 1.00 83.06 324 TRP A O 1
ATOM 2607 N N . ARG A 1 325 ? -8.816 -10.889 -19.175 1.00 89.44 325 ARG A N 1
ATOM 2608 C CA . ARG A 1 325 ? -9.771 -11.883 -19.687 1.00 89.44 325 ARG A CA 1
ATOM 2609 C C . ARG A 1 325 ? -9.103 -13.046 -20.418 1.00 89.44 325 ARG A C 1
ATOM 2611 O O . ARG A 1 325 ? -9.572 -14.167 -20.295 1.00 89.44 325 ARG A O 1
ATOM 2618 N N . VAL A 1 326 ? -8.050 -12.775 -21.192 1.00 93.94 326 VAL A N 1
ATOM 2619 C CA . VAL A 1 326 ? -7.487 -13.745 -22.152 1.00 93.94 326 VAL A CA 1
ATOM 2620 C C . VAL A 1 326 ? -6.199 -14.411 -21.655 1.00 93.94 326 VAL A C 1
ATOM 2622 O O . VAL A 1 326 ? -5.985 -15.582 -21.940 1.00 93.94 326 VAL A O 1
ATOM 2625 N N . LYS A 1 327 ? -5.352 -13.696 -20.900 1.00 89.56 327 LYS A N 1
ATOM 2626 C CA . LYS A 1 327 ? -4.102 -14.202 -20.296 1.00 89.56 327 LYS A CA 1
ATOM 2627 C C . LYS A 1 327 ? -3.145 -14.917 -21.278 1.00 89.56 327 LYS A C 1
ATOM 2629 O O . LYS A 1 327 ? -2.527 -15.915 -20.924 1.00 89.56 327 LYS A O 1
ATOM 2634 N N . THR A 1 328 ? -2.984 -14.405 -22.502 1.00 93.25 328 THR A N 1
ATOM 2635 C CA . THR A 1 328 ? -2.045 -14.949 -23.509 1.00 93.25 328 THR A CA 1
ATOM 2636 C C . THR A 1 328 ? -0.732 -14.160 -23.567 1.00 93.25 328 THR A C 1
ATOM 2638 O O . THR A 1 328 ? -0.655 -13.007 -23.138 1.00 93.25 328 THR A O 1
ATOM 2641 N N . ALA A 1 329 ? 0.317 -14.752 -24.153 1.00 91.94 329 ALA A N 1
ATOM 2642 C CA . ALA A 1 329 ? 1.592 -14.062 -24.388 1.00 91.94 329 ALA A CA 1
ATOM 2643 C C . ALA A 1 329 ? 1.432 -12.813 -25.280 1.00 91.94 329 ALA A C 1
ATOM 2645 O O . ALA A 1 329 ? 2.053 -11.776 -25.031 1.00 91.94 329 ALA A O 1
ATOM 2646 N N . GLU A 1 330 ? 0.552 -12.878 -26.282 1.00 96.06 330 GLU A N 1
ATOM 2647 C CA . GLU A 1 330 ? 0.214 -11.740 -27.139 1.00 96.06 330 GLU A CA 1
ATOM 2648 C C . GLU A 1 330 ? -0.499 -10.629 -26.352 1.00 96.06 330 GLU A C 1
ATOM 2650 O O . GLU A 1 330 ? -0.106 -9.461 -26.435 1.00 96.06 330 GLU A O 1
ATOM 2655 N N . SER A 1 331 ? -1.495 -10.971 -25.521 1.00 94.06 331 SER A N 1
ATOM 2656 C CA . SER A 1 331 ? -2.185 -9.972 -24.697 1.00 94.06 331 SER A CA 1
ATOM 2657 C C . SER A 1 331 ? -1.254 -9.322 -23.669 1.00 94.06 331 SER A C 1
ATOM 2659 O O . SER A 1 331 ? -1.354 -8.109 -23.451 1.00 94.06 331 SER A O 1
ATOM 2661 N N . LYS A 1 332 ? -0.310 -10.088 -23.099 1.00 90.12 332 LYS A N 1
ATOM 2662 C CA . LYS A 1 332 ? 0.739 -9.582 -22.195 1.00 90.12 332 LYS A CA 1
ATOM 2663 C C . LYS A 1 332 ? 1.656 -8.604 -22.935 1.00 90.12 332 LYS A C 1
ATOM 2665 O O . LYS A 1 332 ? 1.879 -7.494 -22.456 1.00 90.12 332 LYS A O 1
ATOM 2670 N N . THR A 1 333 ? 2.096 -8.961 -24.143 1.00 94.12 333 THR A N 1
ATOM 2671 C CA . THR A 1 333 ? 2.936 -8.105 -25.000 1.00 94.12 333 THR A CA 1
ATOM 2672 C C . THR A 1 333 ? 2.228 -6.792 -25.349 1.00 94.12 333 THR A C 1
ATOM 2674 O O . THR A 1 333 ? 2.806 -5.713 -25.187 1.00 94.12 333 THR A O 1
ATOM 2677 N N . ASN A 1 334 ? 0.953 -6.851 -25.746 1.00 96.06 334 ASN A N 1
ATOM 2678 C CA . ASN A 1 334 ? 0.148 -5.665 -26.044 1.00 96.06 334 ASN A CA 1
ATOM 2679 C C . ASN A 1 334 ? -0.030 -4.753 -24.814 1.00 96.06 334 ASN A C 1
ATOM 2681 O O . ASN A 1 334 ? 0.109 -3.530 -24.918 1.00 96.06 334 ASN A O 1
ATOM 2685 N N . LEU A 1 335 ? -0.281 -5.328 -23.630 1.00 93.50 335 LEU A N 1
ATOM 2686 C CA . LEU A 1 335 ? -0.332 -4.578 -22.370 1.00 93.50 335 LEU A CA 1
ATOM 2687 C C . LEU A 1 335 ? 0.997 -3.860 -22.087 1.00 93.50 335 LEU A C 1
ATOM 2689 O O . LEU A 1 335 ? 0.991 -2.667 -21.766 1.00 93.50 335 LEU A O 1
ATOM 2693 N N . THR A 1 336 ? 2.131 -4.546 -22.248 1.00 88.75 336 THR A N 1
ATOM 2694 C CA . THR A 1 336 ? 3.464 -3.957 -22.059 1.00 88.75 336 THR A CA 1
ATOM 2695 C C . THR A 1 336 ? 3.716 -2.798 -23.026 1.00 88.75 336 THR A C 1
ATOM 2697 O O . THR A 1 336 ? 4.160 -1.732 -22.590 1.00 88.75 336 THR A O 1
ATOM 2700 N N . VAL A 1 337 ? 3.402 -2.962 -24.315 1.00 95.31 337 VAL A N 1
ATOM 2701 C CA . VAL A 1 337 ? 3.540 -1.898 -25.328 1.00 95.31 337 VAL A CA 1
ATOM 2702 C C . VAL A 1 337 ? 2.656 -0.697 -24.984 1.00 95.31 337 VAL A C 1
ATOM 2704 O O . VAL A 1 337 ? 3.155 0.428 -24.894 1.00 95.31 337 VAL A O 1
ATOM 2707 N N . CYS A 1 338 ? 1.366 -0.920 -24.712 1.00 94.38 338 CYS A N 1
ATOM 2708 C CA . CYS A 1 338 ? 0.437 0.154 -24.357 1.00 94.38 338 CYS A CA 1
ATOM 2709 C C . CYS A 1 338 ? 0.853 0.891 -23.075 1.00 94.38 338 CYS A C 1
ATOM 2711 O O . CYS A 1 338 ? 0.704 2.112 -22.991 1.00 94.38 338 CYS A O 1
ATOM 2713 N N . SER A 1 339 ? 1.395 0.174 -22.088 1.00 88.06 339 SER A N 1
ATOM 2714 C CA . SER A 1 339 ? 1.910 0.769 -20.852 1.00 88.06 339 SER A CA 1
ATOM 2715 C C . SER A 1 339 ? 3.136 1.649 -21.102 1.00 88.06 339 SER A C 1
ATOM 2717 O O . SER A 1 339 ? 3.150 2.808 -20.679 1.00 88.06 339 SER A O 1
ATOM 2719 N N . LYS A 1 340 ? 4.135 1.159 -21.856 1.00 90.81 340 LYS A N 1
ATOM 2720 C CA . LYS A 1 340 ? 5.335 1.938 -22.222 1.00 90.81 340 LYS A CA 1
ATOM 2721 C C . LYS A 1 340 ? 4.963 3.230 -22.945 1.00 90.81 340 LYS A C 1
ATOM 2723 O O . LYS A 1 340 ? 5.444 4.303 -22.581 1.00 90.81 340 LYS A O 1
ATOM 2728 N N . GLU A 1 341 ? 4.065 3.136 -23.919 1.00 96.19 341 GLU A N 1
ATOM 2729 C CA . GLU A 1 341 ? 3.553 4.287 -24.664 1.00 96.19 341 GLU A CA 1
ATOM 2730 C C . GLU A 1 341 ? 2.822 5.285 -23.760 1.00 96.19 341 GLU A C 1
ATOM 2732 O O . GLU A 1 341 ? 3.047 6.495 -23.847 1.00 96.19 341 GLU A O 1
ATOM 2737 N N . TYR A 1 342 ? 1.986 4.797 -22.841 1.00 96.62 342 TYR A N 1
ATOM 2738 C CA . TYR A 1 342 ? 1.294 5.662 -21.893 1.00 96.62 342 TYR A CA 1
ATOM 2739 C C . TYR A 1 342 ? 2.265 6.365 -20.930 1.00 96.62 342 TYR A C 1
ATOM 2741 O O . TYR A 1 342 ? 2.187 7.588 -20.786 1.00 96.62 342 TYR A O 1
ATOM 2749 N N . LYS A 1 343 ? 3.229 5.645 -20.336 1.00 87.56 343 LYS A N 1
ATOM 2750 C CA . LYS A 1 343 ? 4.280 6.243 -19.490 1.00 87.56 343 LYS A CA 1
ATOM 2751 C C . LYS A 1 343 ? 5.100 7.282 -20.247 1.00 87.56 343 LYS A C 1
ATOM 2753 O O . LYS A 1 343 ? 5.333 8.369 -19.723 1.00 87.56 343 LYS A O 1
ATOM 2758 N N . LYS A 1 344 ? 5.504 6.978 -21.484 1.00 93.56 344 LYS A N 1
ATOM 2759 C CA . LYS A 1 344 ? 6.266 7.894 -22.344 1.00 93.56 344 LYS A CA 1
ATOM 2760 C C . LYS A 1 344 ? 5.522 9.213 -22.539 1.00 93.56 344 LYS A C 1
ATOM 2762 O O . LYS A 1 344 ? 6.112 10.275 -22.332 1.00 93.56 344 LYS A O 1
ATOM 2767 N N . VAL A 1 345 ? 4.230 9.153 -22.867 1.00 96.12 345 VAL A N 1
ATOM 2768 C CA . VAL A 1 345 ? 3.396 10.352 -23.036 1.00 96.12 345 VAL A CA 1
ATOM 2769 C C . VAL A 1 345 ? 3.228 11.108 -21.718 1.00 96.12 345 VAL A C 1
ATOM 2771 O O . VAL A 1 345 ? 3.411 12.324 -21.704 1.00 96.12 345 VAL A O 1
ATOM 2774 N N . LEU A 1 346 ? 2.979 10.425 -20.594 1.00 90.75 346 LEU A N 1
ATOM 2775 C CA . LEU A 1 346 ? 2.899 11.078 -19.279 1.00 90.75 346 LEU A CA 1
ATOM 2776 C C . LEU A 1 346 ? 4.190 11.828 -18.928 1.00 90.75 346 LEU A C 1
ATOM 2778 O O . LEU A 1 346 ? 4.139 13.004 -18.566 1.00 90.75 346 LEU A O 1
ATOM 2782 N N . CYS A 1 347 ? 5.343 11.172 -19.070 1.00 86.94 347 CYS A N 1
ATOM 2783 C CA . CYS A 1 347 ? 6.648 11.767 -18.797 1.00 86.94 347 CYS A CA 1
ATOM 2784 C C . CYS A 1 347 ? 6.929 12.955 -19.720 1.00 86.94 347 CYS A C 1
ATOM 2786 O O . CYS A 1 347 ? 7.407 13.990 -19.254 1.00 86.94 347 CYS A O 1
ATOM 2788 N N . ASN A 1 348 ? 6.612 12.836 -21.012 1.00 95.31 348 ASN A N 1
ATOM 2789 C CA . ASN A 1 348 ? 6.795 13.920 -21.973 1.00 95.31 348 ASN A CA 1
ATOM 2790 C C . ASN A 1 348 ? 5.934 15.140 -21.614 1.00 95.31 348 ASN A C 1
ATOM 2792 O O . ASN A 1 348 ? 6.451 16.250 -21.494 1.00 95.31 348 ASN A O 1
ATOM 2796 N N . GLN A 1 349 ? 4.639 14.932 -21.359 1.00 95.88 349 GLN A N 1
ATOM 2797 C CA . GLN A 1 349 ? 3.716 16.020 -21.032 1.00 95.88 349 GLN A CA 1
ATOM 2798 C C . GLN A 1 349 ? 4.046 16.675 -19.685 1.00 95.88 349 GLN A C 1
ATOM 2800 O O . GLN A 1 349 ? 3.988 17.900 -19.562 1.00 95.88 349 GLN A O 1
ATOM 2805 N N . TYR A 1 350 ? 4.482 15.894 -18.693 1.00 91.38 350 TYR A N 1
ATOM 2806 C CA . TYR A 1 350 ? 4.966 16.433 -17.423 1.00 91.38 350 TYR A CA 1
ATOM 2807 C C . TYR A 1 350 ? 6.247 17.265 -17.593 1.00 91.38 350 TYR A C 1
ATOM 2809 O O . TYR A 1 350 ? 6.320 18.386 -17.087 1.00 91.38 350 TYR A O 1
ATOM 2817 N N . ARG A 1 351 ? 7.237 16.775 -18.353 1.00 91.56 351 ARG A N 1
ATOM 2818 C CA . ARG A 1 351 ? 8.475 17.522 -18.652 1.00 91.56 351 ARG A CA 1
ATOM 2819 C C . ARG A 1 351 ? 8.187 18.813 -19.413 1.00 91.56 351 ARG A C 1
ATOM 2821 O O . ARG A 1 351 ? 8.737 19.857 -19.062 1.00 91.56 351 ARG A O 1
ATOM 2828 N N . LEU A 1 352 ? 7.309 18.761 -20.415 1.00 95.88 352 LEU A N 1
ATOM 2829 C CA . LEU A 1 352 ? 6.899 19.931 -21.190 1.00 95.88 352 LEU A CA 1
ATOM 2830 C C . LEU A 1 352 ? 6.205 20.966 -20.299 1.00 95.88 352 LEU A C 1
ATOM 2832 O O . LEU A 1 352 ? 6.553 22.148 -20.335 1.00 95.88 352 LEU A O 1
ATOM 2836 N N . TYR A 1 353 ? 5.275 20.519 -19.455 1.00 95.50 353 TYR A N 1
ATOM 2837 C CA . TYR A 1 353 ? 4.624 21.378 -18.475 1.00 95.50 353 TYR A CA 1
ATOM 2838 C C . TYR A 1 353 ? 5.628 22.004 -17.508 1.00 95.50 353 TYR A C 1
ATOM 2840 O O . TYR A 1 353 ? 5.611 23.220 -17.352 1.00 95.50 353 TYR A O 1
ATOM 2848 N N . ASN A 1 354 ? 6.537 21.225 -16.916 1.00 89.69 354 ASN A N 1
ATOM 2849 C CA . ASN A 1 354 ? 7.541 21.745 -15.986 1.00 89.69 354 ASN A CA 1
ATOM 2850 C C . ASN A 1 354 ? 8.482 22.747 -16.657 1.00 89.69 354 ASN A C 1
ATOM 2852 O O . ASN A 1 354 ? 8.745 23.808 -16.094 1.00 89.69 354 ASN A O 1
ATOM 2856 N N . LYS A 1 355 ? 8.938 22.469 -17.883 1.00 95.50 355 LYS A N 1
ATOM 2857 C CA . LYS A 1 355 ? 9.754 23.405 -18.670 1.00 95.50 355 LYS A CA 1
ATOM 2858 C C . LYS A 1 355 ? 9.019 24.731 -18.882 1.00 95.50 355 LYS A C 1
ATOM 2860 O O . LYS A 1 355 ? 9.587 25.800 -18.648 1.00 95.50 355 LYS A O 1
ATOM 2865 N N . ASN A 1 356 ? 7.747 24.667 -19.271 1.00 95.50 356 ASN A N 1
ATOM 2866 C CA . ASN A 1 356 ? 6.912 25.849 -19.479 1.00 95.50 356 ASN A CA 1
ATOM 2867 C C . ASN A 1 356 ? 6.602 26.579 -18.166 1.00 95.50 356 ASN A C 1
ATOM 2869 O O . ASN A 1 356 ? 6.615 27.807 -18.128 1.00 95.50 356 ASN A O 1
ATOM 2873 N N . PHE A 1 357 ? 6.377 25.839 -17.083 1.00 92.56 357 PHE A N 1
ATOM 2874 C CA . PHE A 1 357 ? 6.128 26.375 -15.752 1.00 92.56 357 PHE A CA 1
ATOM 2875 C C . PHE A 1 357 ? 7.355 27.115 -15.209 1.00 92.56 357 PHE A C 1
ATOM 2877 O O . PHE A 1 357 ? 7.224 28.253 -14.770 1.00 92.56 357 PHE A O 1
ATOM 2884 N N . ILE A 1 358 ? 8.556 26.543 -15.335 1.00 92.12 358 ILE A N 1
ATOM 2885 C CA . ILE A 1 358 ? 9.819 27.200 -14.960 1.00 92.12 358 ILE A CA 1
ATOM 2886 C C . ILE A 1 358 ? 10.056 28.447 -15.818 1.00 92.12 358 ILE A C 1
ATOM 2888 O O . ILE A 1 358 ? 10.423 29.495 -15.286 1.00 92.12 358 ILE A O 1
ATOM 2892 N N . LYS A 1 359 ? 9.814 28.376 -17.136 1.00 96.38 359 LYS A N 1
ATOM 2893 C CA . LYS A 1 359 ? 9.915 29.547 -18.024 1.00 96.38 359 LYS A CA 1
ATOM 2894 C C . LYS A 1 359 ? 8.949 30.656 -17.591 1.00 96.38 359 LYS A C 1
ATOM 2896 O O . LYS A 1 359 ? 9.348 31.817 -17.515 1.00 96.38 359 LYS A O 1
ATOM 2901 N N . LYS A 1 360 ? 7.708 30.293 -17.252 1.00 95.06 360 LYS A N 1
ATOM 2902 C CA . LYS A 1 360 ? 6.693 31.214 -16.726 1.00 95.06 360 LYS A CA 1
ATOM 2903 C C . LYS A 1 360 ? 7.119 31.819 -15.388 1.00 95.06 360 LYS A C 1
ATOM 2905 O O . LYS A 1 360 ? 7.004 33.026 -15.225 1.00 95.06 360 LYS A O 1
ATOM 2910 N N . LEU A 1 361 ? 7.657 31.019 -14.466 1.00 93.50 361 LEU A N 1
ATOM 2911 C CA . LEU A 1 361 ? 8.174 31.500 -13.182 1.00 93.50 361 LEU A CA 1
ATOM 2912 C C . LEU A 1 361 ? 9.322 32.496 -13.367 1.00 93.50 361 LEU A C 1
ATOM 2914 O O . LEU A 1 361 ? 9.296 33.556 -12.753 1.00 93.50 361 LEU A O 1
ATOM 2918 N N . LYS A 1 362 ? 10.296 32.202 -14.239 1.00 95.19 362 LYS A N 1
ATOM 2919 C CA . LYS A 1 362 ? 11.415 33.117 -14.523 1.00 95.19 362 LYS A CA 1
ATOM 2920 C C . LYS A 1 362 ? 10.936 34.453 -15.098 1.00 95.19 362 LYS A C 1
ATOM 2922 O O . LYS A 1 362 ? 11.427 35.492 -14.671 1.00 95.19 362 LYS A O 1
ATOM 2927 N N . ASN A 1 363 ? 9.966 34.420 -16.015 1.00 96.81 363 ASN A N 1
ATOM 2928 C CA . ASN A 1 363 ? 9.378 35.627 -16.600 1.00 96.81 363 ASN A CA 1
ATOM 2929 C C . ASN A 1 363 ? 8.587 36.442 -15.559 1.00 96.81 363 ASN A C 1
ATOM 2931 O O . ASN A 1 363 ? 8.821 37.637 -15.422 1.00 96.81 363 ASN A O 1
ATOM 2935 N N . LEU A 1 364 ? 7.722 35.795 -14.767 1.00 96.31 364 LEU A N 1
ATOM 2936 C CA . LEU A 1 364 ? 6.966 36.470 -13.705 1.00 96.31 364 LEU A CA 1
ATOM 2937 C C . LEU A 1 364 ? 7.886 37.056 -12.633 1.00 96.31 364 LEU A C 1
ATOM 2939 O O . LEU A 1 364 ? 7.645 38.158 -12.167 1.00 96.31 364 LEU A O 1
ATOM 2943 N N . ARG A 1 365 ? 8.977 36.370 -12.279 1.00 94.25 365 ARG A N 1
ATOM 2944 C CA . ARG A 1 365 ? 9.955 36.889 -11.313 1.00 94.25 365 ARG A CA 1
ATOM 2945 C C . ARG A 1 365 ? 10.546 38.235 -11.747 1.00 94.25 365 ARG A C 1
ATOM 2947 O O . ARG A 1 365 ? 10.836 39.056 -10.889 1.00 94.25 365 ARG A O 1
ATOM 2954 N N . GLN A 1 366 ? 10.742 38.436 -13.051 1.00 94.19 366 GLN A N 1
ATOM 2955 C CA . GLN A 1 366 ? 11.308 39.668 -13.610 1.00 94.19 366 GLN A CA 1
ATOM 2956 C C . GLN A 1 366 ? 10.248 40.751 -13.845 1.00 94.19 366 GLN A C 1
ATOM 2958 O O . GLN A 1 366 ? 10.539 41.923 -13.643 1.00 94.19 366 GLN A O 1
ATOM 2963 N N . ASN A 1 367 ? 9.034 40.363 -14.248 1.00 95.94 367 ASN A N 1
ATOM 2964 C CA . ASN A 1 367 ? 8.028 41.302 -14.757 1.00 95.94 367 ASN A CA 1
ATOM 2965 C C . ASN A 1 367 ? 6.865 41.581 -13.786 1.00 95.94 367 ASN A C 1
ATOM 2967 O O . ASN A 1 367 ? 6.248 42.634 -13.874 1.00 95.94 367 ASN A O 1
ATOM 2971 N N . ASP A 1 368 ? 6.529 40.646 -12.889 1.00 95.88 368 ASP A N 1
ATOM 2972 C CA . ASP A 1 368 ? 5.402 40.754 -11.948 1.00 95.88 368 ASP A CA 1
ATOM 2973 C C . ASP A 1 368 ? 5.628 39.864 -10.708 1.00 95.88 368 ASP A C 1
ATOM 2975 O O . ASP A 1 368 ? 5.194 38.703 -10.624 1.00 95.88 368 ASP A O 1
ATOM 2979 N N . CYS A 1 369 ? 6.318 40.430 -9.714 1.00 93.25 369 CYS A N 1
ATOM 2980 C CA . CYS A 1 369 ? 6.675 39.736 -8.478 1.00 93.25 369 CYS A CA 1
ATOM 2981 C C . CYS A 1 369 ? 5.443 39.277 -7.674 1.00 93.25 369 CYS A C 1
ATOM 2983 O O . CYS A 1 369 ? 5.480 38.217 -7.044 1.00 93.25 369 CYS A O 1
ATOM 2985 N N . LYS A 1 370 ? 4.322 40.009 -7.729 1.00 93.69 370 LYS A N 1
ATOM 2986 C CA . LYS A 1 370 ? 3.095 39.657 -7.000 1.00 93.69 370 LYS A CA 1
ATOM 2987 C C . LYS A 1 370 ? 2.447 38.413 -7.603 1.00 93.69 370 LYS A C 1
ATOM 2989 O O . LYS A 1 370 ? 2.095 37.484 -6.872 1.00 93.69 370 LYS A O 1
ATOM 2994 N N . SER A 1 371 ? 2.336 38.345 -8.930 1.00 92.38 371 SER A N 1
ATOM 2995 C CA . SER A 1 371 ? 1.833 37.148 -9.617 1.00 92.38 371 SER A CA 1
ATOM 2996 C C . SER A 1 371 ? 2.762 35.945 -9.463 1.00 92.38 371 SER A C 1
ATOM 2998 O O . SER A 1 371 ? 2.274 34.817 -9.342 1.00 92.38 371 SER A O 1
ATOM 3000 N N . TYR A 1 372 ? 4.079 36.166 -9.413 1.00 94.00 372 TYR A N 1
ATOM 3001 C CA . TYR A 1 372 ? 5.061 35.124 -9.103 1.00 94.00 372 TYR A CA 1
ATOM 3002 C C . TYR A 1 372 ? 4.791 34.471 -7.738 1.00 94.00 372 TYR A C 1
ATOM 3004 O O . TYR A 1 372 ? 4.597 33.253 -7.664 1.00 94.00 372 TYR A O 1
ATOM 3012 N N . TRP A 1 373 ? 4.690 35.274 -6.673 1.00 90.94 373 TRP A N 1
ATOM 3013 C CA . TRP A 1 373 ? 4.411 34.771 -5.324 1.00 90.94 373 TRP A CA 1
ATOM 3014 C C . TRP A 1 373 ? 3.025 34.141 -5.213 1.00 90.94 373 TRP A C 1
ATOM 3016 O O . TRP A 1 373 ? 2.878 33.086 -4.601 1.00 90.94 373 TRP A O 1
ATOM 3026 N N . ASN A 1 374 ? 2.013 34.709 -5.872 1.00 90.62 374 ASN A N 1
ATOM 3027 C CA . ASN A 1 374 ? 0.687 34.097 -5.937 1.00 90.62 374 ASN A CA 1
ATOM 3028 C C . ASN A 1 374 ? 0.719 32.710 -6.593 1.00 90.62 374 ASN A C 1
ATOM 3030 O O . ASN A 1 374 ? 0.029 31.801 -6.132 1.00 90.62 374 ASN A O 1
ATOM 3034 N N . LEU A 1 375 ? 1.506 32.525 -7.658 1.00 87.50 375 LEU A N 1
ATOM 3035 C CA . LEU A 1 375 ? 1.637 31.238 -8.341 1.00 87.50 375 LEU A CA 1
ATOM 3036 C C . LEU A 1 375 ? 2.351 30.197 -7.464 1.00 87.50 375 LEU A C 1
ATOM 3038 O O . LEU A 1 375 ? 1.885 29.059 -7.392 1.00 87.50 375 LEU A O 1
ATOM 3042 N N . LEU A 1 376 ? 3.417 30.589 -6.759 1.00 84.62 376 LEU A N 1
ATOM 3043 C CA . LEU A 1 376 ? 4.109 29.734 -5.784 1.00 84.62 376 LEU A CA 1
ATOM 3044 C C . LEU A 1 376 ? 3.202 29.361 -4.609 1.00 84.62 376 LEU A C 1
ATOM 3046 O O . LEU A 1 376 ? 3.047 28.184 -4.292 1.00 84.62 376 LEU A O 1
ATOM 3050 N N . ASN A 1 377 ? 2.513 30.341 -4.028 1.00 80.69 377 ASN A N 1
ATOM 3051 C CA . ASN A 1 377 ? 1.600 30.120 -2.909 1.00 80.69 377 ASN A CA 1
ATOM 3052 C C . ASN A 1 377 ? 0.399 29.249 -3.315 1.00 80.69 377 ASN A C 1
ATOM 3054 O O . ASN A 1 377 ? -0.091 28.452 -2.513 1.00 80.69 377 ASN A O 1
ATOM 3058 N N . ARG A 1 378 ? -0.063 29.332 -4.572 1.00 78.31 378 ARG A N 1
ATOM 3059 C CA . ARG A 1 378 ? -1.076 28.415 -5.135 1.00 78.31 378 ARG A CA 1
ATOM 3060 C C . ARG A 1 378 ? -0.546 26.993 -5.323 1.00 78.31 378 ARG A C 1
ATOM 3062 O O . ARG A 1 378 ? -1.257 26.035 -5.014 1.00 78.31 378 ARG A O 1
ATOM 3069 N N . ALA A 1 379 ? 0.691 26.842 -5.794 1.00 65.56 379 ALA A N 1
ATOM 3070 C CA . ALA A 1 379 ? 1.333 25.533 -5.904 1.00 65.56 379 ALA A CA 1
ATOM 3071 C C . ALA A 1 379 ? 1.476 24.871 -4.520 1.00 65.56 379 ALA A C 1
ATOM 3073 O O . ALA A 1 379 ? 1.091 23.716 -4.360 1.00 65.56 379 ALA A O 1
ATOM 3074 N N . CYS A 1 380 ? 1.879 25.630 -3.496 1.00 57.19 380 CYS A N 1
ATOM 3075 C CA . CYS A 1 380 ? 1.996 25.138 -2.118 1.00 57.19 380 CYS A CA 1
ATOM 3076 C C . CYS A 1 380 ? 0.644 24.902 -1.415 1.00 57.19 380 CYS A C 1
ATOM 3078 O O . CYS A 1 380 ? 0.553 24.101 -0.489 1.00 57.19 380 CYS A O 1
ATOM 3080 N N . SER A 1 381 ? -0.434 25.580 -1.824 1.00 53.22 381 SER A N 1
ATOM 3081 C CA . SER A 1 381 ? -1.746 25.451 -1.164 1.00 53.22 381 SER A CA 1
ATOM 3082 C C . SER A 1 381 ? -2.639 24.350 -1.735 1.00 53.22 381 SER A C 1
ATOM 3084 O O . SER A 1 381 ? -3.525 23.877 -1.026 1.00 53.22 381 SER A O 1
ATOM 3086 N N . SER A 1 382 ? -2.416 23.923 -2.982 1.00 53.09 382 SER A N 1
ATOM 3087 C CA . SER A 1 382 ? -3.287 22.957 -3.672 1.00 53.09 382 SER A CA 1
ATOM 3088 C C . SER A 1 382 ? -2.963 21.483 -3.399 1.00 53.09 382 SER A C 1
ATOM 3090 O O . SER A 1 382 ? -3.832 20.639 -3.610 1.00 53.09 382 SER A O 1
ATOM 3092 N N . GLN A 1 383 ? -1.767 21.161 -2.895 1.00 48.38 383 GLN A N 1
ATOM 3093 C CA . GLN A 1 383 ? -1.378 19.783 -2.550 1.00 48.38 383 GLN A CA 1
ATOM 3094 C C . GLN A 1 383 ? -0.953 19.587 -1.091 1.00 48.38 383 GLN A C 1
ATOM 3096 O O . GLN A 1 383 ? -0.885 18.447 -0.646 1.00 48.38 383 GLN A O 1
ATOM 3101 N N . THR A 1 384 ? -0.737 20.660 -0.324 1.00 44.66 384 THR A N 1
ATOM 3102 C CA . THR A 1 384 ? 0.028 20.542 0.925 1.00 44.66 384 THR A CA 1
ATOM 3103 C C . THR A 1 384 ? -0.591 21.223 2.142 1.00 44.66 384 THR A C 1
ATOM 3105 O O . THR A 1 384 ? -0.060 21.064 3.229 1.00 44.66 384 THR A O 1
ATOM 3108 N N . LYS A 1 385 ? -1.753 21.888 2.061 1.00 46.44 385 LYS A N 1
ATOM 3109 C CA . LYS A 1 385 ? -2.395 22.432 3.281 1.00 46.44 385 LYS A CA 1
ATOM 3110 C C . LYS A 1 385 ? -2.909 21.368 4.263 1.00 46.44 385 LYS A C 1
ATOM 3112 O O . LYS A 1 385 ? -3.148 21.717 5.407 1.00 46.44 385 LYS A O 1
ATOM 3117 N N . GLN A 1 386 ? -3.068 20.107 3.849 1.00 47.62 386 GLN A N 1
ATOM 3118 C CA . GLN A 1 386 ? -3.393 19.013 4.777 1.00 47.62 386 GLN A CA 1
ATOM 3119 C C . GLN A 1 386 ? -2.155 18.389 5.445 1.00 47.62 386 GLN A C 1
ATOM 3121 O O . GLN A 1 386 ? -2.296 17.879 6.545 1.00 47.62 386 GLN A O 1
ATOM 3126 N N . ASN A 1 387 ? -0.955 18.508 4.855 1.00 43.53 387 ASN A N 1
ATOM 3127 C CA . ASN A 1 387 ? 0.282 17.942 5.425 1.00 43.53 387 ASN A CA 1
ATOM 3128 C C . ASN A 1 387 ? 1.256 19.004 5.978 1.00 43.53 387 ASN A C 1
ATOM 3130 O O . ASN A 1 387 ? 2.074 18.694 6.830 1.00 43.53 387 ASN A O 1
ATOM 3134 N N . ILE A 1 388 ? 1.132 20.276 5.583 1.00 45.75 388 ILE A N 1
ATOM 3135 C CA . ILE A 1 388 ? 1.804 21.432 6.208 1.00 45.75 388 ILE A CA 1
ATOM 3136 C C . ILE A 1 388 ? 0.854 22.056 7.247 1.00 45.75 388 ILE A C 1
ATOM 3138 O O . ILE A 1 388 ? 0.637 23.266 7.283 1.00 45.75 388 ILE A O 1
ATOM 3142 N N . VAL A 1 389 ? 0.199 21.220 8.057 1.00 45.09 389 VAL A N 1
ATOM 3143 C CA . VAL A 1 389 ? -0.455 21.685 9.296 1.00 45.09 389 VAL A CA 1
ATOM 3144 C C . VAL A 1 389 ? 0.551 21.718 10.444 1.00 45.09 389 VAL A C 1
ATOM 3146 O O . VAL A 1 389 ? 0.395 22.515 11.363 1.00 45.09 389 VAL A O 1
ATOM 3149 N N . ASN A 1 390 ? 1.672 21.010 10.325 1.00 47.03 390 ASN A N 1
ATOM 3150 C CA . ASN A 1 390 ? 2.806 21.231 11.204 1.00 47.03 390 ASN A CA 1
ATOM 3151 C C . ASN A 1 390 ? 3.660 22.340 10.593 1.00 47.03 390 ASN A C 1
ATOM 3153 O O . ASN A 1 390 ? 4.671 22.089 9.940 1.00 47.03 390 ASN A O 1
ATOM 3157 N N . LYS A 1 391 ? 3.242 23.599 10.783 1.00 54.62 391 LYS A N 1
ATOM 3158 C CA . LYS A 1 391 ? 4.234 24.678 10.836 1.00 54.62 391 LYS A CA 1
ATOM 3159 C C . LYS A 1 391 ? 5.247 24.216 11.878 1.00 54.62 391 LYS A C 1
ATOM 3161 O O . LYS A 1 391 ? 4.890 24.165 13.052 1.00 54.62 391 LYS A O 1
ATOM 3166 N N . VAL A 1 392 ? 6.442 23.815 11.444 1.00 58.41 392 VAL A N 1
ATOM 3167 C CA . VAL A 1 392 ? 7.566 23.554 12.347 1.00 58.41 392 VAL A CA 1
ATOM 3168 C C . VAL A 1 392 ? 7.609 24.750 13.286 1.00 58.41 392 VAL A C 1
ATOM 3170 O O . VAL A 1 392 ? 7.719 25.890 12.821 1.00 58.41 392 VAL A O 1
ATOM 3173 N N . SER A 1 393 ? 7.355 24.518 14.575 1.00 74.38 393 SER A N 1
ATOM 3174 C CA . SER A 1 393 ? 7.340 25.619 15.527 1.00 74.38 393 SER A CA 1
ATOM 3175 C C . SER A 1 393 ? 8.724 26.257 15.524 1.00 74.38 393 SER A C 1
ATOM 3177 O O . SER A 1 393 ? 9.725 25.582 15.274 1.00 74.38 393 SER A O 1
ATOM 3179 N N . LEU A 1 394 ? 8.790 27.560 15.791 1.00 70.31 394 LEU A N 1
ATOM 3180 C CA . LEU A 1 394 ? 10.071 28.244 15.965 1.00 70.31 394 LEU A CA 1
ATOM 3181 C C . LEU A 1 394 ? 10.947 27.513 16.991 1.00 70.31 394 LEU A C 1
ATOM 3183 O O . LEU A 1 394 ? 12.146 27.405 16.774 1.00 70.31 394 LEU A O 1
ATOM 3187 N N . ASP A 1 395 ? 10.339 26.914 18.017 1.00 78.00 395 ASP A N 1
ATOM 3188 C CA . ASP A 1 395 ? 11.029 26.084 19.006 1.00 78.00 395 ASP A CA 1
ATOM 3189 C C . ASP A 1 395 ? 11.574 24.779 18.418 1.00 78.00 395 ASP A C 1
ATOM 3191 O O . ASP A 1 395 ? 12.692 24.389 18.727 1.00 78.00 395 ASP A O 1
ATOM 3195 N N . CYS A 1 396 ? 10.824 24.098 17.547 1.00 74.31 396 CYS A N 1
ATOM 3196 C CA . CYS A 1 396 ? 11.292 22.883 16.878 1.00 74.31 396 CYS A CA 1
ATOM 3197 C C . CYS A 1 396 ? 12.456 23.196 15.925 1.00 74.31 396 CYS A C 1
ATOM 3199 O O . CYS A 1 396 ? 13.460 22.486 15.917 1.00 74.31 396 CYS A O 1
ATOM 3201 N N . PHE A 1 397 ? 12.366 24.312 15.195 1.00 76.38 397 PHE A N 1
ATOM 3202 C CA . PHE A 1 397 ? 13.446 24.805 14.341 1.00 76.38 397 PHE A CA 1
ATOM 3203 C C . PHE A 1 397 ? 14.679 25.199 15.170 1.00 76.38 397 PHE A C 1
ATOM 3205 O O . PHE A 1 397 ? 15.786 24.751 14.884 1.00 76.38 397 PHE A O 1
ATOM 3212 N N . TYR A 1 398 ? 14.489 25.968 16.244 1.00 84.12 398 TYR A N 1
ATOM 3213 C CA . TYR A 1 398 ? 15.552 26.364 17.168 1.00 84.12 398 TYR A CA 1
ATOM 3214 C C . TYR A 1 398 ? 16.228 25.150 17.815 1.00 84.12 398 TYR A C 1
ATOM 3216 O O . TYR A 1 398 ? 17.450 25.055 17.797 1.00 84.12 398 TYR A O 1
ATOM 3224 N N . ASN A 1 399 ? 15.453 24.190 18.327 1.00 79.44 399 ASN A N 1
ATOM 3225 C CA . ASN A 1 399 ? 15.979 22.990 18.975 1.00 79.44 399 ASN A CA 1
ATOM 3226 C C . ASN A 1 399 ? 16.723 22.079 17.998 1.00 79.44 399 ASN A C 1
ATOM 3228 O O . ASN A 1 399 ? 17.717 21.478 18.390 1.00 79.44 399 ASN A O 1
ATOM 3232 N N . HIS A 1 400 ? 16.293 21.998 16.736 1.00 80.31 400 HIS A N 1
ATOM 3233 C CA . HIS A 1 400 ? 17.023 21.264 15.704 1.00 80.31 400 HIS A CA 1
ATOM 3234 C C . HIS A 1 400 ? 18.425 21.850 15.483 1.00 80.31 400 HIS A C 1
ATOM 3236 O O . HIS A 1 400 ? 19.411 21.122 15.575 1.00 80.31 400 HIS A O 1
ATOM 3242 N N . PHE A 1 401 ? 18.533 23.168 15.282 1.00 83.31 401 PHE A N 1
ATOM 3243 C CA . PHE A 1 401 ? 19.835 23.827 15.116 1.00 83.31 401 PHE A CA 1
ATOM 3244 C C . PHE A 1 401 ? 20.659 23.842 16.406 1.00 83.31 401 PHE A C 1
ATOM 3246 O O . PHE A 1 401 ? 21.875 23.686 16.361 1.00 83.31 401 PHE A O 1
ATOM 3253 N N . LYS A 1 402 ? 20.010 23.949 17.569 1.00 86.19 402 LYS A N 1
ATOM 3254 C CA . LYS A 1 402 ? 20.675 23.801 18.865 1.00 86.19 402 LYS A CA 1
ATOM 3255 C C . LYS A 1 402 ? 21.265 22.401 19.021 1.00 86.19 402 LYS A C 1
ATOM 3257 O O . LYS A 1 402 ? 22.408 22.299 19.447 1.00 86.19 402 LYS A O 1
ATOM 3262 N N . LYS A 1 403 ? 20.526 21.348 18.649 1.00 83.50 403 LYS A N 1
ATOM 3263 C CA . LYS A 1 403 ? 20.977 19.948 18.698 1.00 83.50 403 LYS A CA 1
ATOM 3264 C C . LYS A 1 403 ? 22.133 19.693 17.730 1.00 83.50 403 LYS A C 1
ATOM 3266 O O . LYS A 1 403 ? 23.113 19.086 18.133 1.00 83.50 403 LYS A O 1
ATOM 3271 N N . LEU A 1 404 ? 22.061 20.222 16.505 1.00 76.19 404 LEU A N 1
ATOM 3272 C CA . LEU A 1 404 ? 23.183 20.190 15.555 1.00 76.19 404 LEU A CA 1
ATOM 3273 C C . LEU A 1 404 ? 24.445 20.843 16.133 1.00 76.19 404 LEU A C 1
ATOM 3275 O O . LEU A 1 404 ? 25.534 20.313 15.965 1.00 76.19 404 LEU A O 1
ATOM 3279 N N . ASN A 1 405 ? 24.287 21.945 16.867 1.00 75.56 405 ASN A N 1
ATOM 3280 C CA . ASN A 1 405 ? 25.405 22.649 17.495 1.00 75.56 405 ASN A CA 1
ATOM 3281 C C . ASN A 1 405 ? 25.875 22.032 18.824 1.00 75.56 405 ASN A C 1
ATOM 3283 O O . ASN A 1 405 ? 26.901 22.454 19.337 1.00 75.56 405 ASN A O 1
ATOM 3287 N N . SER A 1 406 ? 25.127 21.095 19.414 1.00 76.94 406 SER A N 1
ATOM 3288 C CA . SER A 1 406 ? 25.483 20.445 20.691 1.00 76.94 406 SER A CA 1
ATOM 3289 C C . SER A 1 406 ? 25.912 18.987 20.531 1.00 76.94 406 SER A C 1
ATOM 3291 O O . SER A 1 406 ? 26.322 18.369 21.503 1.00 76.94 406 SER A O 1
ATOM 3293 N N . ALA A 1 407 ? 25.858 18.438 19.317 1.00 57.16 407 ALA A N 1
ATOM 3294 C CA . ALA A 1 407 ? 26.260 17.066 19.019 1.00 57.16 407 ALA A CA 1
ATOM 3295 C C . ALA A 1 407 ? 27.775 16.901 18.758 1.00 57.16 407 ALA A C 1
ATOM 3297 O O . ALA A 1 407 ? 28.158 15.941 18.100 1.00 57.16 407 ALA A O 1
ATOM 3298 N N . GLN A 1 408 ? 28.629 17.818 19.231 1.00 56.47 408 GLN A N 1
ATOM 3299 C CA . GLN A 1 408 ? 30.080 17.752 18.996 1.00 56.47 408 GLN A CA 1
ATOM 3300 C C . GLN A 1 408 ? 30.915 17.092 20.105 1.00 56.47 408 GLN A C 1
ATOM 3302 O O . GLN A 1 408 ? 32.104 16.924 19.879 1.00 56.47 408 GLN A O 1
ATOM 3307 N N . ASP A 1 409 ? 30.351 16.662 21.240 1.00 57.66 409 ASP A N 1
ATOM 3308 C CA . ASP A 1 409 ? 31.204 16.393 22.415 1.00 57.66 409 ASP A CA 1
ATOM 3309 C C . ASP A 1 409 ? 31.340 14.947 22.914 1.00 57.66 409 ASP A C 1
ATOM 3311 O O . ASP A 1 409 ? 32.065 14.745 23.881 1.00 57.66 409 ASP A O 1
ATOM 3315 N N . GLU A 1 410 ? 30.756 13.910 22.305 1.00 56.38 410 GLU A N 1
ATOM 3316 C CA . GLU A 1 410 ? 30.949 12.551 22.849 1.00 56.38 410 GLU A CA 1
ATOM 3317 C C . GLU A 1 410 ? 31.156 11.484 21.757 1.00 56.38 410 GLU A C 1
ATOM 3319 O O . GLU A 1 410 ? 30.199 10.974 21.177 1.00 56.38 410 GLU A O 1
ATOM 3324 N N . ASN A 1 411 ? 32.430 11.104 21.567 1.00 51.47 411 ASN A N 1
ATOM 3325 C CA . ASN A 1 411 ? 32.940 9.865 20.947 1.00 51.47 411 ASN A CA 1
ATOM 3326 C C . ASN A 1 411 ? 33.331 9.848 19.458 1.00 51.47 411 ASN A C 1
ATOM 3328 O O . ASN A 1 411 ? 33.075 8.854 18.780 1.00 51.47 411 ASN A O 1
ATOM 3332 N N . ASP A 1 412 ? 34.072 10.845 18.971 1.00 39.91 412 ASP A N 1
ATOM 3333 C CA . ASP A 1 412 ? 34.939 10.610 17.806 1.00 39.91 412 ASP A CA 1
ATOM 3334 C C . ASP A 1 412 ? 36.365 11.121 18.061 1.00 39.91 412 ASP A C 1
ATOM 3336 O O . ASP A 1 412 ? 36.757 12.208 17.640 1.00 39.91 412 ASP A O 1
ATOM 3340 N N . ASP A 1 413 ? 37.152 10.300 18.766 1.00 46.94 413 ASP A N 1
ATOM 3341 C CA . ASP A 1 413 ? 38.593 10.473 19.033 1.00 46.94 413 ASP A CA 1
ATOM 3342 C C . ASP A 1 413 ? 39.468 10.372 17.755 1.00 46.94 413 ASP A C 1
ATOM 3344 O O . ASP A 1 413 ? 40.653 10.044 17.822 1.00 46.94 413 ASP A O 1
ATOM 3348 N N . THR A 1 414 ? 38.919 10.644 16.565 1.00 47.12 414 THR A N 1
ATOM 3349 C CA . THR A 1 414 ? 39.690 10.678 15.309 1.00 47.12 414 THR A CA 1
ATOM 3350 C C . THR A 1 414 ? 39.786 12.049 14.646 1.00 47.12 414 THR A C 1
ATOM 3352 O O . THR A 1 414 ? 40.530 12.197 13.675 1.00 47.12 414 THR A O 1
ATOM 3355 N N . PHE A 1 415 ? 39.156 13.085 15.203 1.00 41.84 415 PHE A N 1
ATOM 3356 C CA . PHE A 1 415 ? 39.472 14.466 14.837 1.00 41.84 415 PHE A CA 1
ATOM 3357 C C . PHE A 1 415 ? 40.412 15.076 15.874 1.00 41.84 415 PHE A C 1
ATOM 3359 O O . PHE A 1 415 ? 39.989 15.726 16.828 1.00 41.84 415 PHE A O 1
ATOM 3366 N N . GLU A 1 416 ? 41.717 14.873 15.668 1.00 43.34 416 GLU A N 1
ATOM 3367 C CA . GLU A 1 416 ? 42.738 15.709 16.298 1.00 43.34 416 GLU A CA 1
ATOM 3368 C C . GLU A 1 416 ? 42.345 17.183 16.136 1.00 43.34 416 GLU A C 1
ATOM 3370 O O . GLU A 1 416 ? 42.051 17.633 15.026 1.00 43.34 416 GLU A O 1
ATOM 3375 N N . ASN A 1 417 ? 42.305 17.888 17.273 1.00 45.66 417 ASN A N 1
ATOM 3376 C CA . ASN A 1 417 ? 42.048 19.317 17.431 1.00 45.66 417 ASN A CA 1
ATOM 3377 C C . ASN A 1 417 ? 42.269 20.113 16.140 1.00 45.66 417 ASN A C 1
ATOM 3379 O O . ASN A 1 417 ? 43.407 20.417 15.771 1.00 45.66 417 ASN A O 1
ATOM 3383 N N . ILE A 1 418 ? 41.171 20.510 15.492 1.00 49.84 418 ILE A N 1
ATOM 3384 C CA . ILE A 1 418 ? 41.216 21.597 14.520 1.00 49.84 418 ILE A CA 1
ATOM 3385 C C . ILE A 1 418 ? 41.543 22.844 15.330 1.00 49.84 418 ILE A C 1
ATOM 3387 O O . ILE A 1 418 ? 40.672 23.466 15.937 1.00 49.84 418 ILE A O 1
ATOM 3391 N N . ASP A 1 419 ? 42.836 23.146 15.378 1.00 53.94 419 ASP A N 1
ATOM 3392 C CA . ASP A 1 419 ? 43.376 24.384 15.896 1.00 53.94 419 ASP A CA 1
ATOM 3393 C C . ASP A 1 419 ? 42.577 25.542 15.281 1.00 53.94 419 ASP A C 1
ATOM 3395 O O . ASP A 1 419 ? 42.516 25.717 14.060 1.00 53.94 419 ASP A O 1
ATOM 3399 N N . VAL A 1 420 ? 41.878 26.280 16.142 1.00 54.59 420 VAL A N 1
ATOM 3400 C CA . VAL A 1 420 ? 40.976 27.372 15.760 1.00 54.59 420 VAL A CA 1
ATOM 3401 C C . VAL A 1 420 ? 41.762 28.483 15.056 1.00 54.59 420 VAL A C 1
ATOM 3403 O O . VAL A 1 420 ? 41.210 29.165 14.188 1.00 54.59 420 VAL A O 1
ATOM 3406 N N . ASP A 1 421 ? 43.070 28.581 15.307 1.00 57.38 421 ASP A N 1
ATOM 3407 C CA . ASP A 1 421 ? 43.963 29.491 14.590 1.00 57.38 421 ASP A CA 1
ATOM 3408 C C . ASP A 1 421 ? 44.218 29.031 13.135 1.00 57.38 421 ASP A C 1
ATOM 3410 O O . ASP A 1 421 ? 44.496 29.844 12.245 1.00 57.38 421 ASP A O 1
ATOM 3414 N N . ASN A 1 422 ? 43.995 27.746 12.839 1.00 49.91 422 ASN A N 1
ATOM 3415 C CA . ASN A 1 422 ? 44.116 27.134 11.515 1.00 49.91 422 ASN A CA 1
ATOM 3416 C C . ASN A 1 422 ? 42.809 27.156 10.697 1.00 49.91 422 ASN A C 1
ATOM 3418 O O . ASN A 1 422 ? 42.825 26.815 9.513 1.00 49.91 422 ASN A O 1
ATOM 3422 N N . ILE A 1 423 ? 41.683 27.629 11.249 1.00 54.12 423 ILE A N 1
ATOM 3423 C CA . ILE A 1 423 ? 40.444 27.856 10.473 1.00 54.12 423 ILE A CA 1
ATOM 3424 C C . ILE A 1 423 ? 40.675 28.893 9.370 1.00 54.12 423 ILE A C 1
ATOM 3426 O O . ILE A 1 423 ? 40.092 28.802 8.287 1.00 54.12 423 ILE A O 1
ATOM 3430 N N . THR A 1 424 ? 41.561 29.858 9.611 1.00 59.91 424 THR A N 1
ATOM 3431 C CA . THR A 1 424 ? 41.975 30.822 8.589 1.00 59.91 424 THR A CA 1
ATOM 3432 C C . THR A 1 424 ? 42.731 30.113 7.467 1.00 59.91 424 THR A C 1
ATOM 3434 O O . THR A 1 424 ? 42.440 30.352 6.301 1.00 59.91 424 THR A O 1
ATOM 3437 N N . SER A 1 425 ? 43.624 29.176 7.798 1.00 58.62 425 SER A N 1
ATOM 3438 C CA . SER A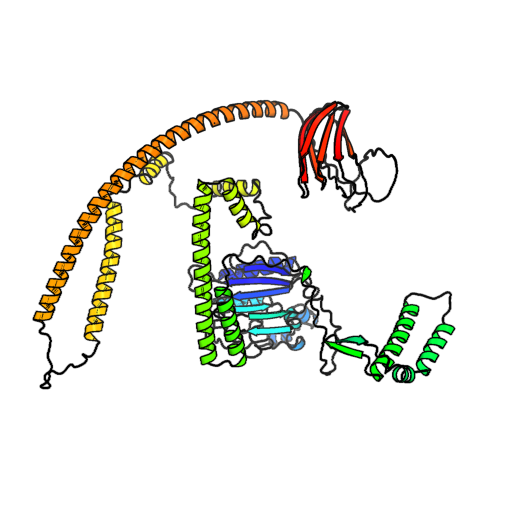 1 425 ? 44.376 28.355 6.837 1.00 58.62 425 SER A CA 1
ATOM 3439 C C . SER A 1 425 ? 43.456 27.453 6.005 1.00 58.62 425 SER A C 1
ATOM 3441 O O . SER A 1 425 ? 43.482 27.521 4.778 1.00 58.62 425 SER A O 1
ATOM 3443 N N . LEU A 1 426 ? 42.536 26.726 6.648 1.00 55.56 426 LEU A N 1
ATOM 3444 C CA . LEU A 1 426 ? 41.547 25.875 5.974 1.00 55.56 426 LEU A CA 1
ATOM 3445 C C . LEU A 1 426 ? 40.578 26.674 5.097 1.00 55.56 426 LEU A C 1
ATOM 3447 O O . LEU A 1 426 ? 40.280 26.261 3.979 1.00 55.56 426 LEU A O 1
ATOM 3451 N N . ASN A 1 427 ? 40.119 27.846 5.545 1.00 62.62 427 ASN A N 1
ATOM 3452 C CA . ASN A 1 427 ? 39.335 28.733 4.684 1.00 62.62 427 ASN A CA 1
ATOM 3453 C C . ASN A 1 427 ? 40.172 29.294 3.533 1.00 62.62 427 ASN A C 1
ATOM 3455 O O . ASN A 1 427 ? 39.629 29.506 2.452 1.00 62.62 427 ASN A O 1
ATOM 3459 N N . THR A 1 428 ? 41.471 29.516 3.725 1.00 70.44 428 THR A N 1
ATOM 3460 C CA . THR A 1 428 ? 42.367 29.936 2.638 1.00 70.44 428 THR A CA 1
ATOM 3461 C C . THR A 1 428 ? 42.571 28.803 1.632 1.00 70.44 428 THR A C 1
ATOM 3463 O O . THR A 1 428 ? 42.687 29.069 0.441 1.00 70.44 428 THR A O 1
ATOM 3466 N N . GLU A 1 429 ? 42.554 27.546 2.078 1.00 65.00 429 GLU A N 1
ATOM 3467 C CA . GLU A 1 429 ? 42.721 26.362 1.232 1.00 65.00 429 GLU A CA 1
ATOM 3468 C C . GLU A 1 429 ? 41.433 25.958 0.499 1.00 65.00 429 GLU A C 1
ATOM 3470 O O . GLU A 1 429 ? 41.479 25.651 -0.689 1.00 65.00 429 GLU A O 1
ATOM 3475 N N . VAL A 1 430 ? 40.267 26.053 1.144 1.00 62.16 430 VAL A N 1
ATOM 3476 C CA . VAL A 1 430 ? 38.958 25.801 0.508 1.00 62.16 430 VAL A CA 1
ATOM 3477 C C . VAL A 1 430 ? 38.557 26.938 -0.438 1.00 62.16 430 VAL A C 1
ATOM 3479 O O . VAL A 1 430 ? 37.941 26.688 -1.473 1.00 62.16 430 VAL A O 1
ATOM 3482 N N . ASN A 1 431 ? 38.933 28.183 -0.121 1.00 70.81 431 ASN A N 1
ATOM 3483 C CA . ASN A 1 431 ? 38.716 29.341 -0.999 1.00 70.81 431 ASN A CA 1
ATOM 3484 C C . ASN A 1 431 ? 39.927 29.650 -1.894 1.00 70.81 431 ASN A C 1
ATOM 3486 O O . ASN A 1 431 ? 39.947 30.680 -2.574 1.00 70.81 431 ASN A O 1
ATOM 3490 N N . ARG A 1 432 ? 40.942 28.778 -1.916 1.00 73.75 432 ARG A N 1
ATOM 3491 C CA . ARG A 1 432 ? 42.065 28.885 -2.845 1.00 73.75 432 ARG A CA 1
ATOM 3492 C C . ARG A 1 432 ? 41.522 28.829 -4.267 1.00 73.75 432 ARG A C 1
ATOM 3494 O O . ARG A 1 432 ? 40.722 27.961 -4.608 1.00 73.75 432 ARG A O 1
ATOM 3501 N N . ALA A 1 433 ? 42.005 29.724 -5.125 1.00 70.81 433 ALA A N 1
ATOM 3502 C CA . ALA A 1 433 ? 41.715 29.649 -6.549 1.00 70.81 433 ALA A CA 1
ATOM 3503 C C . ALA A 1 433 ? 42.106 28.260 -7.082 1.00 70.81 433 ALA A C 1
ATOM 3505 O O . ALA A 1 433 ? 43.256 27.838 -6.917 1.00 70.81 433 ALA A O 1
ATOM 3506 N N . ILE A 1 434 ? 41.141 27.565 -7.700 1.00 66.88 434 ILE A N 1
ATOM 3507 C CA . ILE A 1 434 ? 41.323 26.226 -8.278 1.00 66.88 434 ILE A CA 1
ATOM 3508 C C . ILE A 1 434 ? 42.608 26.232 -9.101 1.00 66.88 434 ILE A C 1
ATOM 3510 O O . ILE A 1 434 ? 42.767 27.027 -10.032 1.00 66.88 434 ILE A O 1
ATOM 3514 N N . SER A 1 435 ? 43.554 25.377 -8.720 1.00 80.06 435 SER A N 1
ATOM 3515 C CA . SER A 1 435 ? 44.871 25.399 -9.345 1.00 80.06 435 SER A CA 1
ATOM 3516 C C . SER A 1 435 ? 44.827 24.791 -10.747 1.00 80.06 435 SER A C 1
ATOM 3518 O O . SER A 1 435 ? 44.011 23.915 -11.057 1.00 80.06 435 SER A O 1
ATOM 3520 N N . GLU A 1 436 ? 45.752 25.224 -11.602 1.00 70.62 436 GLU A N 1
ATOM 3521 C CA . GLU A 1 436 ? 45.943 24.633 -12.928 1.00 70.62 436 GLU A CA 1
ATOM 3522 C C . GLU A 1 436 ? 46.197 23.120 -12.828 1.00 70.62 436 GLU A C 1
ATOM 3524 O O . GLU A 1 436 ? 45.642 22.360 -13.615 1.00 70.62 436 GLU A O 1
ATOM 3529 N N . ASN A 1 437 ? 46.907 22.661 -11.791 1.00 69.56 437 ASN A N 1
ATOM 3530 C CA . ASN A 1 437 ? 47.159 21.239 -11.539 1.00 69.56 437 ASN A CA 1
ATOM 3531 C C . ASN A 1 437 ? 45.887 20.447 -11.221 1.00 69.56 437 ASN A C 1
ATOM 3533 O O . ASN A 1 437 ? 45.719 19.343 -11.727 1.00 69.56 437 ASN A O 1
ATOM 3537 N N . GLU A 1 438 ? 44.976 20.994 -10.418 1.00 67.88 438 GLU A N 1
ATOM 3538 C CA . GLU A 1 438 ? 43.714 20.327 -10.077 1.00 67.88 438 GLU A CA 1
ATOM 3539 C C . GLU A 1 438 ? 42.783 20.232 -11.294 1.00 67.88 438 GLU A C 1
ATOM 3541 O O . GLU A 1 438 ? 42.183 19.187 -11.563 1.00 67.88 438 GLU A O 1
ATOM 3546 N N . THR A 1 439 ? 42.738 21.304 -12.087 1.00 64.25 439 THR A N 1
ATOM 3547 C CA . THR A 1 439 ? 42.005 21.334 -13.359 1.00 64.25 439 THR A CA 1
ATOM 3548 C C . THR A 1 439 ? 42.606 20.331 -14.346 1.00 64.25 439 THR A C 1
ATOM 3550 O O . THR A 1 439 ? 41.876 19.552 -14.956 1.00 64.25 439 THR A O 1
ATOM 3553 N N . THR A 1 440 ? 43.936 20.274 -14.434 1.00 63.53 440 THR A N 1
ATOM 3554 C CA . THR A 1 440 ? 44.673 19.310 -15.263 1.00 63.53 440 THR A CA 1
ATOM 3555 C C . THR A 1 440 ? 44.418 17.876 -14.803 1.00 63.53 440 THR A C 1
ATOM 3557 O O . THR A 1 440 ? 44.171 17.015 -15.637 1.00 63.53 440 THR A O 1
ATOM 3560 N N . TYR A 1 441 ? 44.371 17.601 -13.497 1.00 65.31 441 TYR A N 1
ATOM 3561 C CA . TYR A 1 441 ? 44.088 16.263 -12.963 1.00 65.31 441 TYR A CA 1
ATOM 3562 C C . TYR A 1 441 ? 42.662 15.798 -13.297 1.00 65.31 441 TYR A C 1
ATOM 3564 O O . TYR A 1 441 ? 42.446 14.651 -13.689 1.00 65.31 441 TYR A O 1
ATOM 3572 N N . ARG A 1 442 ? 41.678 16.702 -13.210 1.00 57.00 442 ARG A N 1
ATOM 3573 C CA . ARG A 1 442 ? 40.276 16.436 -13.585 1.00 57.00 442 ARG A CA 1
ATOM 3574 C C . ARG A 1 442 ? 40.106 16.256 -15.098 1.00 57.00 442 ARG A C 1
ATOM 3576 O O . ARG A 1 442 ? 39.345 15.382 -15.516 1.00 57.00 442 ARG A O 1
ATOM 3583 N N . ILE A 1 443 ? 40.825 17.038 -15.908 1.00 61.88 443 ILE A N 1
ATOM 3584 C CA . ILE A 1 443 ? 40.869 16.883 -17.370 1.00 61.88 443 ILE A CA 1
ATOM 3585 C C . ILE A 1 443 ? 41.522 15.547 -17.731 1.00 61.88 443 ILE A C 1
ATOM 3587 O O . ILE A 1 443 ? 40.913 14.776 -18.464 1.00 61.88 443 ILE A O 1
ATOM 3591 N N . MET A 1 444 ? 42.665 15.203 -17.132 1.00 60.97 444 MET A N 1
ATOM 3592 C CA . MET A 1 444 ? 43.328 13.912 -17.344 1.00 60.97 444 MET A CA 1
ATOM 3593 C C . MET A 1 444 ? 42.445 12.730 -16.924 1.00 60.97 444 MET A C 1
ATOM 3595 O O . MET A 1 444 ? 42.425 11.719 -17.617 1.00 60.97 444 MET A O 1
ATOM 3599 N N . PHE A 1 445 ? 41.659 12.844 -15.848 1.00 52.41 445 PHE A N 1
ATOM 3600 C CA . PHE A 1 445 ? 40.707 11.802 -15.437 1.00 52.41 445 PHE A CA 1
ATOM 3601 C C . PHE A 1 445 ? 39.546 11.631 -16.440 1.00 52.41 445 PHE A C 1
ATOM 3603 O O . PHE A 1 445 ? 39.135 10.512 -16.756 1.00 52.41 445 PHE A O 1
ATOM 3610 N N . SER A 1 446 ? 39.046 12.740 -16.994 1.00 51.16 446 SER A N 1
ATOM 3611 C CA . SER A 1 446 ? 38.040 12.765 -18.069 1.00 51.16 446 SER A CA 1
ATOM 3612 C C . SER A 1 446 ? 38.584 12.198 -19.390 1.00 51.16 446 SER A C 1
ATOM 3614 O O . SER A 1 446 ? 37.921 11.406 -20.070 1.00 51.16 446 SER A O 1
ATOM 3616 N N . GLU A 1 447 ? 39.814 12.561 -19.746 1.00 59.59 447 GLU A N 1
ATOM 3617 C CA . GLU A 1 447 ? 40.515 12.048 -20.920 1.00 59.59 447 GLU A CA 1
ATOM 3618 C C . GLU A 1 447 ? 40.840 10.563 -20.764 1.00 59.59 447 GLU A C 1
ATOM 3620 O O . GLU A 1 447 ? 40.624 9.807 -21.706 1.00 59.59 447 GLU A O 1
ATOM 3625 N N . PHE A 1 448 ?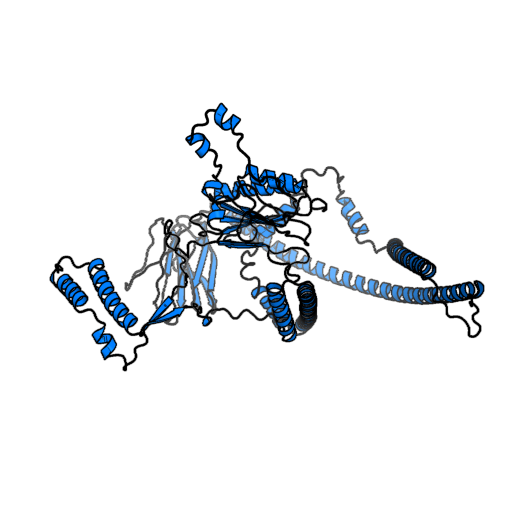 41.232 10.105 -19.571 1.00 59.12 448 PHE A N 1
ATOM 3626 C CA . PHE A 1 448 ? 41.451 8.689 -19.270 1.00 59.12 448 PHE A CA 1
ATOM 3627 C C . PHE A 1 448 ? 40.176 7.865 -19.483 1.00 59.12 448 PHE A C 1
ATOM 3629 O O . PHE A 1 448 ? 40.210 6.847 -20.171 1.00 59.12 448 PHE A O 1
ATOM 3636 N N . HIS A 1 449 ? 39.020 8.336 -19.002 1.00 57.59 449 HIS A N 1
ATOM 3637 C CA . HIS A 1 449 ? 37.733 7.674 -19.255 1.00 57.59 449 HIS A CA 1
ATOM 3638 C C . HIS A 1 449 ? 37.348 7.663 -20.740 1.00 57.59 449 HIS A C 1
ATOM 3640 O O . HIS A 1 449 ? 36.828 6.664 -21.242 1.00 57.59 449 HIS A O 1
ATOM 3646 N N . THR A 1 450 ? 37.632 8.751 -21.457 1.00 58.06 450 THR A N 1
ATOM 3647 C CA . THR A 1 450 ? 37.373 8.856 -22.900 1.00 58.06 450 THR A CA 1
ATOM 3648 C C . THR A 1 450 ? 38.292 7.924 -23.694 1.00 58.06 450 THR A C 1
ATOM 3650 O O . THR A 1 450 ? 37.838 7.243 -24.611 1.00 58.06 450 THR A O 1
ATOM 3653 N N . VAL A 1 451 ? 39.564 7.810 -23.304 1.00 59.22 451 VAL A N 1
ATOM 3654 C CA . VAL A 1 451 ? 40.543 6.888 -23.894 1.00 59.22 451 VAL A CA 1
ATOM 3655 C C . VAL A 1 451 ? 40.163 5.435 -23.606 1.00 59.22 451 VAL A C 1
ATOM 3657 O O . VAL A 1 451 ? 40.158 4.629 -24.533 1.00 59.22 451 VAL A O 1
ATOM 3660 N N . VAL A 1 452 ? 39.754 5.097 -22.379 1.00 61.44 452 VAL A N 1
ATOM 3661 C CA . VAL A 1 452 ? 39.266 3.751 -22.021 1.00 61.44 452 VAL A CA 1
ATOM 3662 C C . VAL A 1 452 ? 38.000 3.397 -22.808 1.00 61.44 452 VAL A C 1
ATOM 3664 O O . VAL A 1 452 ? 37.884 2.283 -23.320 1.00 61.44 452 VAL A O 1
ATOM 3667 N N . PHE A 1 453 ? 37.078 4.346 -22.986 1.00 61.69 453 PHE A N 1
ATOM 3668 C CA . PHE A 1 453 ? 35.875 4.146 -23.794 1.00 61.69 453 PHE A CA 1
ATOM 3669 C C . PHE A 1 453 ? 36.201 3.944 -25.282 1.00 61.69 453 PHE A C 1
ATOM 3671 O O . PHE A 1 453 ? 35.689 3.008 -25.900 1.00 61.69 453 PHE A O 1
ATOM 3678 N N . CYS A 1 454 ? 37.099 4.754 -25.847 1.00 56.09 454 CYS A N 1
ATOM 3679 C CA . CYS A 1 454 ? 37.549 4.634 -27.235 1.00 56.09 454 CYS A CA 1
ATOM 3680 C C . CYS A 1 454 ? 38.346 3.345 -27.482 1.00 56.09 454 CYS A C 1
ATOM 3682 O O . CYS A 1 454 ? 38.145 2.702 -28.511 1.00 56.09 454 CYS A O 1
ATOM 3684 N N . LEU A 1 455 ? 39.195 2.914 -26.544 1.00 55.50 455 LEU A N 1
ATOM 3685 C CA . LEU A 1 455 ? 39.911 1.635 -26.622 1.00 55.50 455 LEU A CA 1
ATOM 3686 C C . LEU A 1 455 ? 38.941 0.452 -26.531 1.00 55.50 455 LEU A C 1
ATOM 3688 O O . LEU A 1 455 ? 39.047 -0.476 -27.327 1.00 55.50 455 LEU A O 1
ATOM 3692 N N . SER A 1 456 ? 37.940 0.521 -25.648 1.00 57.56 456 SER A N 1
ATOM 3693 C CA . SER A 1 456 ? 36.845 -0.457 -25.573 1.00 57.56 456 SER A CA 1
ATOM 3694 C C . SER A 1 456 ? 36.054 -0.531 -26.883 1.00 57.56 456 SER A C 1
ATOM 3696 O O . SER A 1 456 ? 35.762 -1.623 -27.369 1.00 57.56 456 SER A O 1
ATOM 3698 N N . LEU A 1 457 ? 35.727 0.615 -27.486 1.00 57.69 457 LEU A N 1
ATOM 3699 C CA . LEU A 1 457 ? 34.982 0.670 -28.742 1.00 57.69 457 LEU A CA 1
ATOM 3700 C C . LEU A 1 457 ? 35.822 0.155 -29.918 1.00 57.69 457 LEU A C 1
ATOM 3702 O O . LEU A 1 457 ? 35.323 -0.618 -30.727 1.00 57.69 457 LEU A O 1
ATOM 3706 N N . THR A 1 458 ? 37.107 0.506 -29.971 1.00 61.03 458 THR A N 1
ATOM 3707 C CA . THR A 1 458 ? 38.040 0.037 -31.007 1.00 61.03 458 THR A CA 1
ATOM 3708 C C . THR A 1 458 ? 38.298 -1.463 -30.877 1.00 61.03 458 THR A C 1
ATOM 3710 O O . THR A 1 458 ? 38.308 -2.171 -31.881 1.00 61.03 458 THR A O 1
ATOM 3713 N N . PHE A 1 459 ? 38.431 -1.975 -29.650 1.00 61.16 459 PHE A N 1
ATOM 3714 C CA . PHE A 1 459 ? 38.550 -3.407 -29.380 1.00 61.16 459 PHE A CA 1
ATOM 3715 C C . PHE A 1 459 ? 37.273 -4.148 -29.783 1.00 61.16 459 PHE A C 1
ATOM 3717 O O . PHE A 1 459 ? 37.350 -5.147 -30.488 1.00 61.16 459 PHE A O 1
ATOM 3724 N N . ARG A 1 460 ? 36.088 -3.620 -29.441 1.00 56.34 460 ARG A N 1
ATOM 3725 C CA . ARG A 1 460 ? 34.804 -4.194 -29.876 1.00 56.34 460 ARG A CA 1
ATOM 3726 C C . ARG A 1 460 ? 34.646 -4.173 -31.391 1.00 56.34 460 ARG A C 1
ATOM 3728 O O . ARG A 1 460 ? 34.215 -5.176 -31.934 1.00 56.34 460 ARG A O 1
ATOM 3735 N N . LEU A 1 461 ? 35.025 -3.097 -32.077 1.00 57.00 461 LEU A N 1
ATOM 3736 C CA . LEU A 1 461 ? 34.964 -3.020 -33.542 1.00 57.00 461 LEU A CA 1
ATOM 3737 C C . LEU A 1 461 ? 35.977 -3.956 -34.218 1.00 57.00 461 LEU A C 1
ATOM 3739 O O . LEU A 1 461 ? 35.652 -4.565 -35.230 1.00 57.00 461 LEU A O 1
ATOM 3743 N N . SER A 1 462 ? 37.162 -4.140 -33.631 1.00 57.97 462 SER A N 1
ATOM 3744 C CA . SER A 1 462 ? 38.173 -5.090 -34.122 1.00 57.97 462 SER A CA 1
ATOM 3745 C C . SER A 1 462 ? 37.733 -6.543 -33.914 1.00 57.97 462 SER A C 1
ATOM 3747 O O . SER A 1 462 ? 37.911 -7.378 -34.794 1.00 57.97 462 SER A O 1
ATOM 3749 N N . VAL A 1 463 ? 37.102 -6.839 -32.773 1.00 53.69 463 VAL A N 1
ATOM 3750 C CA . VAL A 1 463 ? 36.531 -8.156 -32.458 1.00 53.69 463 VAL A CA 1
ATOM 3751 C C . VAL A 1 463 ? 35.291 -8.440 -33.313 1.00 53.69 463 VAL A C 1
ATOM 3753 O O . VAL A 1 463 ? 35.153 -9.549 -33.812 1.00 53.69 463 VAL A O 1
ATOM 3756 N N . TYR A 1 464 ? 34.433 -7.447 -33.570 1.00 50.03 464 TYR A N 1
ATOM 3757 C CA . TYR A 1 464 ? 33.308 -7.588 -34.503 1.00 50.03 464 TYR A CA 1
ATOM 3758 C C . TYR A 1 464 ? 33.771 -7.736 -35.959 1.00 50.03 464 TYR A C 1
ATOM 3760 O O . TYR A 1 464 ? 33.173 -8.508 -36.696 1.00 50.03 464 TYR A O 1
ATOM 3768 N N . GLY A 1 465 ? 34.858 -7.076 -36.367 1.00 55.47 465 GLY A N 1
ATOM 3769 C CA . GLY A 1 465 ? 35.469 -7.280 -37.685 1.00 55.47 465 GLY A CA 1
ATOM 3770 C C . GLY A 1 465 ? 36.125 -8.656 -37.862 1.00 55.47 465 GLY A C 1
ATOM 3771 O O . GLY A 1 465 ? 36.232 -9.130 -38.986 1.00 55.47 465 GLY A O 1
ATOM 3772 N N . LEU A 1 466 ? 36.532 -9.310 -36.767 1.00 51.97 466 LEU A N 1
ATOM 3773 C CA . LEU A 1 466 ? 37.066 -10.680 -36.762 1.00 51.97 466 LEU A CA 1
ATOM 3774 C C . LEU A 1 466 ? 35.980 -11.763 -36.623 1.00 51.97 466 LEU A C 1
ATOM 3776 O O . LEU A 1 466 ? 36.237 -12.912 -36.971 1.00 51.97 466 LEU A O 1
ATOM 3780 N N . LEU A 1 467 ? 34.797 -11.419 -36.097 1.00 43.78 467 LEU A N 1
ATOM 3781 C CA . LEU A 1 467 ? 33.689 -12.353 -35.835 1.00 43.78 467 LEU A CA 1
ATOM 3782 C C . LEU A 1 467 ? 32.549 -12.284 -36.856 1.00 43.78 467 LEU A C 1
ATOM 3784 O O . LEU A 1 467 ? 31.674 -13.147 -36.843 1.00 43.78 467 LEU A O 1
ATOM 3788 N N . LEU A 1 468 ? 32.536 -11.282 -37.732 1.00 41.81 468 LEU A N 1
ATOM 3789 C CA . LEU A 1 468 ? 31.684 -11.310 -38.912 1.00 41.81 468 LEU A CA 1
ATOM 3790 C C . LEU A 1 468 ? 32.371 -12.193 -39.956 1.00 41.81 468 LEU A C 1
ATOM 3792 O O . LEU A 1 468 ? 33.391 -11.808 -40.527 1.00 41.81 468 LEU A O 1
ATOM 3796 N N . GLU A 1 469 ? 31.822 -13.388 -40.188 1.00 46.31 469 GLU A N 1
ATOM 3797 C CA . GLU A 1 469 ? 32.145 -14.145 -41.397 1.00 46.31 469 GLU A CA 1
ATOM 3798 C C . GLU A 1 469 ? 31.936 -13.213 -42.601 1.00 46.31 469 GLU A C 1
ATOM 3800 O O . GLU A 1 469 ? 30.884 -12.574 -42.698 1.00 46.31 469 GLU A O 1
ATOM 3805 N N . PRO A 1 470 ? 32.937 -13.046 -43.479 1.00 46.97 470 PRO A N 1
ATOM 3806 C CA . PRO A 1 470 ? 32.835 -12.077 -44.551 1.00 46.97 470 PRO A CA 1
ATOM 3807 C C . PRO A 1 470 ? 31.764 -12.557 -45.524 1.00 46.97 470 PRO A C 1
ATOM 3809 O O . PRO A 1 470 ? 31.954 -13.582 -46.180 1.00 46.97 470 PRO A O 1
ATOM 3812 N N . ASP A 1 471 ? 30.672 -11.799 -45.647 1.00 45.47 471 ASP A N 1
ATOM 3813 C CA . ASP A 1 471 ? 29.749 -11.933 -46.770 1.00 45.47 471 ASP A CA 1
ATOM 3814 C C . ASP A 1 471 ? 30.578 -11.845 -48.057 1.00 45.47 471 ASP A C 1
ATOM 3816 O O . ASP A 1 471 ? 31.175 -10.819 -48.393 1.00 45.47 471 ASP A O 1
ATOM 3820 N N . HIS A 1 472 ? 30.705 -12.989 -48.723 1.00 49.09 472 HIS A N 1
ATOM 3821 C CA . HIS A 1 472 ? 31.537 -13.163 -49.897 1.00 49.09 472 HIS A CA 1
ATOM 3822 C C . HIS A 1 472 ? 30.899 -12.441 -51.086 1.00 49.09 472 HIS A C 1
ATOM 3824 O O . HIS A 1 472 ? 30.085 -13.016 -51.808 1.00 49.09 472 HIS A O 1
ATOM 3830 N N . THR A 1 473 ? 31.305 -11.202 -51.351 1.00 50.06 473 THR A N 1
ATOM 3831 C CA . THR A 1 473 ? 31.145 -10.626 -52.687 1.00 50.06 473 THR A CA 1
ATOM 3832 C C . THR A 1 473 ? 32.220 -11.222 -53.592 1.00 50.06 473 THR A C 1
ATOM 3834 O O . THR A 1 473 ? 33.379 -10.814 -53.598 1.00 50.06 473 THR A O 1
ATOM 3837 N N . LEU A 1 474 ? 31.835 -12.272 -54.319 1.00 51.53 474 LEU A N 1
ATOM 3838 C CA . LEU A 1 474 ? 32.623 -12.820 -55.420 1.00 51.53 474 LEU A CA 1
ATOM 3839 C C . LEU A 1 474 ? 32.731 -11.762 -56.524 1.00 51.53 474 LEU A C 1
ATOM 3841 O O . LEU A 1 474 ? 31.743 -11.095 -56.844 1.00 51.53 474 LEU A O 1
ATOM 3845 N N . ASP A 1 475 ? 33.916 -11.614 -57.115 1.00 59.72 475 ASP A N 1
ATOM 3846 C CA . ASP A 1 475 ? 34.042 -10.864 -58.363 1.00 59.72 475 ASP A CA 1
ATOM 3847 C C . ASP A 1 475 ? 33.280 -11.593 -59.502 1.00 59.72 475 ASP A C 1
ATOM 3849 O O . ASP A 1 475 ? 32.887 -12.756 -59.345 1.00 59.72 475 ASP A O 1
ATOM 3853 N N . PRO A 1 476 ? 33.064 -10.960 -60.671 1.00 58.62 476 PRO A N 1
ATOM 3854 C CA . PRO A 1 476 ? 32.353 -11.579 -61.797 1.00 58.62 476 PRO A CA 1
ATOM 3855 C C . PRO A 1 476 ? 32.968 -12.891 -62.321 1.00 58.62 476 PRO A C 1
ATOM 3857 O O . PRO A 1 476 ? 32.330 -13.579 -63.114 1.00 58.62 476 PRO A O 1
ATOM 3860 N N . ASN A 1 477 ? 34.185 -13.240 -61.891 1.00 66.81 477 ASN A N 1
ATOM 3861 C CA . ASN A 1 477 ? 34.920 -14.444 -62.273 1.00 66.81 477 ASN A CA 1
ATOM 3862 C C . ASN A 1 477 ? 35.017 -15.478 -61.132 1.00 66.81 477 ASN A C 1
ATOM 3864 O O . ASN A 1 477 ? 35.688 -16.497 -61.294 1.00 66.81 477 ASN A O 1
ATOM 3868 N N . GLY A 1 478 ? 34.360 -15.250 -59.989 1.00 59.16 478 GLY A N 1
ATOM 3869 C CA . GLY A 1 478 ? 34.342 -16.185 -58.862 1.00 59.16 478 GLY A CA 1
ATOM 3870 C C . GLY A 1 478 ? 35.594 -16.164 -57.978 1.00 59.16 478 GLY A C 1
ATOM 3871 O O . GLY A 1 478 ? 35.770 -17.075 -57.167 1.00 59.16 478 GLY A O 1
ATOM 3872 N N . ASN A 1 479 ? 36.453 -15.146 -58.087 1.00 60.50 479 ASN A N 1
ATOM 3873 C CA . ASN A 1 479 ? 37.653 -15.033 -57.255 1.00 60.50 479 ASN A CA 1
ATOM 3874 C C . ASN A 1 479 ? 37.395 -14.182 -56.002 1.00 60.50 479 ASN A C 1
ATOM 3876 O O . ASN A 1 479 ? 36.786 -13.113 -56.056 1.00 60.50 479 ASN A O 1
ATOM 3880 N N . LYS A 1 480 ? 37.886 -14.655 -54.848 1.00 52.12 480 LYS A N 1
ATOM 3881 C CA . LYS A 1 480 ? 37.833 -13.920 -53.576 1.00 52.12 480 LYS A CA 1
ATOM 3882 C C . LYS A 1 480 ? 38.803 -12.735 -53.627 1.00 52.12 480 LYS A C 1
ATOM 3884 O O . LYS A 1 480 ? 40.017 -12.934 -53.621 1.00 52.12 480 LYS A O 1
ATOM 3889 N N . GLN A 1 481 ? 38.281 -11.510 -53.650 1.00 51.78 481 GLN A N 1
ATOM 3890 C CA . GLN A 1 481 ? 39.093 -10.302 -53.509 1.00 51.78 481 GLN A CA 1
ATOM 3891 C C . GLN A 1 481 ? 39.370 -10.036 -52.026 1.00 51.78 481 GLN A C 1
ATOM 3893 O O . GLN A 1 481 ? 38.496 -9.611 -51.274 1.00 51.78 481 GLN A O 1
ATOM 3898 N N . TYR A 1 482 ? 40.603 -10.287 -51.597 1.00 59.22 482 TYR A N 1
ATOM 3899 C CA . TYR A 1 482 ? 41.085 -9.850 -50.292 1.00 59.22 482 TYR A CA 1
ATOM 3900 C C . TYR A 1 482 ? 41.555 -8.399 -50.418 1.00 59.22 482 TYR A C 1
ATOM 3902 O O . TYR A 1 482 ? 42.438 -8.106 -51.226 1.00 59.22 482 TYR A O 1
ATOM 3910 N N . ILE A 1 483 ? 40.982 -7.485 -49.628 1.00 56.78 483 ILE A N 1
ATOM 3911 C CA . ILE A 1 483 ? 41.556 -6.143 -49.465 1.00 56.78 483 ILE A CA 1
ATOM 3912 C C . ILE A 1 483 ? 42.970 -6.344 -48.921 1.00 56.78 483 ILE A C 1
ATOM 3914 O O . ILE A 1 483 ? 43.155 -6.986 -47.885 1.00 56.78 483 ILE A O 1
ATOM 3918 N N . SER A 1 484 ? 43.975 -5.853 -49.648 1.00 71.44 484 SER A N 1
ATOM 3919 C CA . SER A 1 484 ? 45.363 -6.035 -49.236 1.00 71.44 484 SER A CA 1
ATOM 3920 C C . SER A 1 484 ? 45.586 -5.376 -47.873 1.00 71.44 484 SER A C 1
ATOM 3922 O O . SER A 1 484 ? 45.087 -4.278 -47.604 1.00 71.44 484 SER A O 1
ATOM 3924 N N . LEU A 1 485 ? 46.356 -6.035 -47.007 1.00 62.84 485 LEU A N 1
ATOM 3925 C CA . LEU A 1 485 ? 46.716 -5.510 -45.690 1.00 62.84 485 LEU A CA 1
ATOM 3926 C C . LEU A 1 485 ? 47.345 -4.103 -45.787 1.00 62.84 485 LEU A C 1
ATOM 3928 O O . LEU A 1 485 ? 47.148 -3.272 -44.902 1.00 62.84 485 LEU A O 1
ATOM 3932 N N . GLU A 1 486 ? 48.040 -3.802 -46.888 1.00 68.19 486 GLU A N 1
ATOM 3933 C CA . GLU A 1 486 ? 48.618 -2.482 -47.166 1.00 68.19 486 GLU A CA 1
ATOM 3934 C C . GLU A 1 486 ? 47.561 -1.387 -47.351 1.00 68.19 486 GLU A C 1
ATOM 3936 O O . GLU A 1 486 ? 47.742 -0.270 -46.856 1.00 68.19 486 GLU A O 1
ATOM 3941 N N . THR A 1 487 ? 46.434 -1.693 -47.999 1.00 68.94 487 THR A N 1
ATOM 3942 C CA . THR A 1 487 ? 45.314 -0.752 -48.160 1.00 68.94 487 THR A CA 1
ATOM 3943 C C . THR A 1 487 ? 44.719 -0.393 -46.799 1.00 68.94 487 THR A C 1
ATOM 3945 O O . THR A 1 487 ? 44.566 0.786 -46.483 1.00 68.94 487 THR A O 1
ATOM 3948 N N . PHE A 1 488 ? 44.501 -1.394 -45.943 1.00 67.06 488 PHE A N 1
ATOM 3949 C CA . PHE A 1 488 ? 43.982 -1.187 -44.589 1.00 67.06 488 PHE A CA 1
ATOM 3950 C C . PHE A 1 488 ? 44.952 -0.388 -43.700 1.00 67.06 488 PHE A C 1
ATOM 3952 O O . PHE A 1 488 ? 44.547 0.515 -42.964 1.00 67.06 488 PHE A O 1
ATOM 3959 N N . ILE A 1 489 ? 46.258 -0.670 -43.787 1.00 71.19 489 ILE A N 1
ATOM 3960 C CA . ILE A 1 489 ? 47.293 0.087 -43.064 1.00 71.19 489 ILE A CA 1
ATOM 3961 C C . ILE A 1 489 ? 47.323 1.551 -43.524 1.00 71.19 489 ILE A C 1
ATOM 3963 O O . ILE A 1 489 ? 47.495 2.453 -42.698 1.00 71.19 489 ILE A O 1
ATOM 3967 N N . THR A 1 490 ? 47.151 1.796 -44.822 1.00 76.31 490 THR A N 1
ATOM 3968 C CA . THR A 1 490 ? 47.143 3.147 -45.397 1.00 76.31 490 THR A CA 1
ATOM 3969 C C . THR A 1 490 ? 45.927 3.941 -44.921 1.00 76.31 490 THR A C 1
ATOM 3971 O O . THR A 1 490 ? 46.071 5.076 -44.464 1.00 76.31 490 THR A O 1
ATOM 3974 N N . GLU A 1 491 ? 44.748 3.323 -44.925 1.00 77.00 491 GLU A N 1
ATOM 3975 C CA . GLU A 1 491 ? 43.506 3.943 -44.460 1.00 77.00 491 GLU A CA 1
ATOM 3976 C C . GLU A 1 491 ? 43.544 4.243 -42.952 1.00 77.00 491 GLU A C 1
ATOM 3978 O O . GLU A 1 491 ? 43.188 5.342 -42.520 1.00 77.00 491 GLU A O 1
ATOM 3983 N N . LYS A 1 492 ? 44.112 3.335 -42.144 1.00 76.62 492 LYS A N 1
ATOM 3984 C CA . LYS A 1 492 ? 44.358 3.580 -40.714 1.00 76.62 492 LYS A CA 1
ATOM 3985 C C . LYS A 1 492 ? 45.271 4.789 -40.480 1.00 76.62 492 LYS A C 1
ATOM 3987 O O . LYS A 1 492 ? 44.993 5.598 -39.595 1.00 76.62 492 LYS A O 1
ATOM 3992 N N . LYS A 1 493 ? 46.359 4.926 -41.249 1.00 82.50 493 LYS A N 1
ATOM 3993 C CA . LYS A 1 493 ? 47.279 6.076 -41.139 1.00 82.50 493 LYS A CA 1
ATOM 3994 C C . LYS A 1 493 ? 46.588 7.391 -41.505 1.00 82.50 493 LYS A C 1
ATOM 3996 O O . LYS A 1 493 ? 46.803 8.390 -40.822 1.00 82.50 493 LYS A O 1
ATOM 4001 N N . PHE A 1 494 ? 45.744 7.382 -42.534 1.00 83.44 494 PHE A N 1
ATOM 4002 C CA . PHE A 1 494 ? 44.965 8.549 -42.944 1.00 83.44 494 PHE A CA 1
ATOM 4003 C C . PHE A 1 494 ? 43.959 8.982 -41.867 1.00 83.44 494 PHE A C 1
ATOM 4005 O O . PHE A 1 494 ? 43.918 10.155 -41.494 1.00 83.44 494 PHE A O 1
ATOM 4012 N N . LEU A 1 495 ? 43.205 8.035 -41.297 1.00 74.50 495 LEU A N 1
ATOM 4013 C CA . LEU A 1 495 ? 42.272 8.321 -40.201 1.00 74.50 495 LEU A CA 1
ATOM 4014 C C . LEU A 1 495 ? 42.994 8.846 -38.953 1.00 74.50 495 LEU A C 1
ATOM 4016 O O . LEU A 1 495 ? 42.513 9.779 -38.313 1.00 74.50 495 LEU A O 1
ATOM 4020 N N . GLN A 1 496 ? 44.176 8.308 -38.636 1.00 78.69 496 GLN A N 1
ATOM 4021 C CA . GLN A 1 496 ? 44.988 8.804 -37.524 1.00 78.69 496 GLN A CA 1
ATOM 4022 C C . GLN A 1 496 ? 45.422 10.263 -37.741 1.00 78.69 496 GLN A C 1
ATOM 4024 O O . GLN A 1 496 ? 45.308 11.071 -36.822 1.00 78.69 496 GLN A O 1
ATOM 4029 N N . GLN A 1 497 ? 45.834 10.630 -38.960 1.00 86.19 497 GLN A N 1
ATOM 4030 C CA . GLN A 1 497 ? 46.175 12.018 -39.290 1.00 86.19 497 GLN A CA 1
ATOM 4031 C C . GLN A 1 497 ? 44.980 12.971 -39.142 1.00 86.19 497 GLN A C 1
ATOM 4033 O O . GLN A 1 497 ? 45.153 14.079 -38.631 1.00 86.19 497 GLN A O 1
ATOM 4038 N N . GLN A 1 498 ? 43.772 12.550 -39.536 1.00 82.31 498 GLN A N 1
ATOM 4039 C CA . GLN A 1 498 ? 42.563 13.358 -39.333 1.00 82.31 498 GLN A CA 1
ATOM 4040 C C . GLN A 1 498 ? 42.227 13.536 -37.848 1.00 82.31 498 GLN A C 1
ATOM 4042 O O . GLN A 1 498 ? 41.880 14.640 -37.425 1.00 82.31 498 GLN A O 1
ATOM 4047 N N . ILE A 1 499 ? 42.373 12.480 -37.040 1.00 72.62 499 ILE A N 1
ATOM 4048 C CA . ILE A 1 499 ? 42.181 12.552 -35.584 1.00 72.62 499 ILE A CA 1
ATOM 4049 C C . ILE A 1 499 ? 43.171 13.543 -34.959 1.00 72.62 499 ILE A C 1
ATOM 4051 O O . ILE A 1 499 ? 42.775 14.374 -34.141 1.00 72.62 499 ILE A O 1
ATOM 4055 N N . ASP A 1 500 ? 44.440 13.500 -35.365 1.00 79.31 500 ASP A N 1
ATOM 4056 C CA . ASP A 1 500 ? 45.474 14.396 -34.838 1.00 79.31 500 ASP A CA 1
ATOM 4057 C C . ASP A 1 500 ? 45.257 15.855 -35.281 1.00 79.31 500 ASP A C 1
ATOM 4059 O O . ASP A 1 500 ? 45.534 16.788 -34.523 1.00 79.31 500 ASP A O 1
ATOM 4063 N N . GLN A 1 501 ? 44.712 16.083 -36.480 1.00 85.12 501 GLN A N 1
ATOM 4064 C CA . GLN A 1 501 ? 44.294 17.419 -36.908 1.00 85.12 501 GLN A CA 1
ATOM 4065 C C . GLN A 1 501 ? 43.138 17.957 -36.051 1.00 85.12 501 GLN A C 1
ATOM 4067 O O . GLN A 1 501 ? 43.256 19.056 -35.508 1.00 85.12 501 GLN A O 1
ATOM 4072 N N . LEU A 1 502 ? 42.076 17.169 -35.859 1.00 75.50 502 LEU A N 1
ATOM 4073 C CA . LEU A 1 502 ? 40.923 17.558 -35.037 1.00 75.50 502 LEU A CA 1
ATOM 4074 C C . LEU A 1 502 ? 41.312 17.834 -33.576 1.00 75.50 502 LEU A C 1
ATOM 4076 O O . LEU A 1 502 ? 40.758 18.735 -32.946 1.00 75.50 502 LEU A O 1
ATOM 4080 N N . ARG A 1 503 ? 42.287 17.094 -33.030 1.00 75.38 503 ARG A N 1
ATOM 4081 C CA . ARG A 1 503 ? 42.831 17.351 -31.685 1.00 75.38 503 ARG A CA 1
ATOM 4082 C C . ARG A 1 503 ? 43.454 18.742 -31.573 1.00 75.38 503 ARG A C 1
ATOM 4084 O O . ARG A 1 503 ? 43.129 19.459 -30.632 1.00 75.38 503 ARG A O 1
ATOM 4091 N N . ARG A 1 504 ? 44.273 19.149 -32.549 1.00 84.81 504 ARG A N 1
ATOM 4092 C CA . ARG A 1 504 ? 44.915 20.479 -32.560 1.00 84.81 504 ARG A CA 1
ATOM 4093 C C . ARG A 1 504 ? 43.903 21.620 -32.679 1.00 84.81 504 ARG A C 1
ATOM 4095 O O . ARG A 1 504 ? 44.041 22.630 -31.995 1.00 84.81 504 ARG A O 1
ATOM 4102 N N . GLU A 1 505 ? 42.873 21.454 -33.508 1.00 83.12 505 GLU A N 1
ATOM 4103 C CA . GLU A 1 505 ? 41.800 22.450 -33.668 1.00 83.12 505 GLU A CA 1
ATOM 4104 C C . GLU A 1 505 ? 40.968 22.606 -32.378 1.00 83.12 505 GLU A C 1
ATOM 4106 O O . GLU A 1 505 ? 40.650 23.726 -31.956 1.00 83.12 505 GLU A O 1
ATOM 4111 N N . ASN A 1 506 ? 40.671 21.493 -31.699 1.00 77.75 506 ASN A N 1
ATOM 4112 C CA . ASN A 1 506 ? 39.992 21.513 -30.402 1.00 77.75 506 ASN A CA 1
ATOM 4113 C C . ASN A 1 506 ? 40.849 22.159 -29.308 1.00 77.75 506 ASN A C 1
ATOM 4115 O O . ASN A 1 506 ? 40.330 22.951 -28.523 1.00 77.75 506 ASN A O 1
ATOM 4119 N N . GLU A 1 507 ? 42.149 21.869 -29.265 1.00 84.06 507 GLU A N 1
ATOM 4120 C CA . GLU A 1 507 ? 43.072 22.443 -28.281 1.00 84.06 507 GLU A CA 1
ATOM 4121 C C . GLU A 1 507 ? 43.179 23.970 -28.422 1.00 84.06 507 GLU A C 1
ATOM 4123 O O . GLU A 1 507 ? 43.059 24.695 -27.432 1.00 84.06 507 GLU A O 1
ATOM 4128 N N . GLN A 1 508 ? 43.279 24.482 -29.655 1.00 85.12 508 GLN A N 1
ATOM 4129 C CA . GLN A 1 508 ? 43.243 25.927 -29.920 1.00 85.12 508 GLN A CA 1
ATOM 4130 C C . GLN A 1 508 ? 41.921 26.564 -29.471 1.00 85.12 508 GLN A C 1
ATOM 4132 O O . GLN A 1 508 ? 41.915 27.622 -28.835 1.00 85.12 508 GLN A O 1
ATOM 4137 N N . THR A 1 509 ? 40.793 25.907 -29.750 1.00 81.19 509 THR A N 1
ATOM 4138 C CA . THR A 1 509 ? 39.465 26.391 -29.340 1.00 81.19 509 THR A CA 1
ATOM 4139 C C . THR A 1 509 ? 39.327 26.427 -27.813 1.00 81.19 509 THR A C 1
ATOM 4141 O O . THR A 1 509 ? 38.801 27.398 -27.257 1.00 81.19 509 THR A O 1
ATOM 4144 N N . LEU A 1 510 ? 39.845 25.407 -27.120 1.00 77.75 510 LEU A N 1
ATOM 4145 C CA . LEU A 1 510 ? 39.860 25.334 -25.658 1.00 77.75 510 LEU A CA 1
ATOM 4146 C C . LEU A 1 510 ? 40.733 26.428 -25.034 1.00 77.75 510 LEU A C 1
ATOM 4148 O O . LEU A 1 510 ? 40.305 27.042 -24.057 1.00 77.75 510 LEU A O 1
ATOM 4152 N N . GLN A 1 511 ? 41.899 26.735 -25.611 1.00 83.44 511 GLN A N 1
ATOM 4153 C CA . GLN A 1 511 ? 42.755 27.827 -25.131 1.00 83.44 511 GLN A CA 1
ATOM 4154 C C . GLN A 1 511 ? 42.061 29.196 -25.229 1.00 83.44 511 GLN A C 1
ATOM 4156 O O . GLN A 1 511 ? 42.104 29.982 -24.278 1.00 83.44 511 GLN A O 1
ATOM 4161 N N . VAL A 1 512 ? 41.358 29.469 -26.335 1.00 86.38 512 VAL A N 1
ATOM 4162 C CA . VAL A 1 512 ? 40.591 30.717 -26.507 1.00 86.38 512 VAL A CA 1
ATOM 4163 C C . VAL A 1 512 ? 39.456 30.819 -25.480 1.00 86.38 512 VAL A C 1
ATOM 4165 O O . VAL A 1 512 ? 39.293 31.858 -24.833 1.00 86.38 512 VAL A O 1
ATOM 4168 N N . LEU A 1 513 ? 38.696 29.738 -25.279 1.00 76.25 513 LEU A N 1
ATOM 4169 C CA . LEU A 1 513 ? 37.622 29.675 -24.278 1.00 76.25 513 LEU A CA 1
ATOM 4170 C C . LEU A 1 513 ? 38.146 29.836 -22.846 1.00 76.25 513 LEU A C 1
ATOM 4172 O O . LEU A 1 513 ? 37.535 30.552 -22.049 1.00 76.25 513 LEU A O 1
ATOM 4176 N N . ALA A 1 514 ? 39.285 29.220 -22.523 1.00 76.50 514 ALA A N 1
ATOM 4177 C CA . ALA A 1 514 ? 39.929 29.353 -21.220 1.00 76.50 514 ALA A CA 1
ATOM 4178 C C . ALA A 1 514 ? 40.344 30.807 -20.939 1.00 76.50 514 ALA A C 1
ATOM 4180 O O . ALA A 1 514 ? 40.105 31.309 -19.838 1.00 76.50 514 ALA A O 1
ATOM 4181 N N . GLY A 1 515 ? 40.880 31.519 -21.938 1.00 84.25 515 GLY A N 1
ATOM 4182 C CA . GLY A 1 515 ? 41.182 32.951 -21.832 1.00 84.25 515 GLY A CA 1
ATOM 4183 C C . GLY A 1 515 ? 39.936 33.804 -21.562 1.00 84.25 515 GLY A C 1
ATOM 4184 O O . GLY A 1 515 ? 39.933 34.640 -20.656 1.00 84.25 515 GLY A O 1
ATOM 4185 N N . GLN A 1 516 ? 38.839 33.544 -22.281 1.00 84.25 516 GLN A N 1
ATOM 4186 C CA . GLN A 1 516 ? 37.561 34.241 -22.068 1.00 84.25 516 GLN A CA 1
ATOM 4187 C C . GLN A 1 516 ? 36.956 33.966 -20.681 1.00 84.25 516 GLN A C 1
ATOM 4189 O O . GLN A 1 516 ? 36.353 34.859 -20.080 1.00 84.25 516 GLN A O 1
ATOM 4194 N N . LEU A 1 517 ? 37.105 32.742 -20.164 1.00 76.50 517 LEU A N 1
ATOM 4195 C CA . LEU A 1 517 ? 36.650 32.368 -18.823 1.00 76.50 517 LEU A CA 1
ATOM 4196 C C . LEU A 1 517 ? 37.480 33.040 -17.727 1.00 76.50 517 LEU A C 1
ATOM 4198 O O . LEU A 1 517 ? 36.888 33.565 -16.785 1.00 76.50 517 LEU A O 1
ATOM 4202 N N . LYS A 1 518 ? 38.813 33.093 -17.871 1.00 81.38 518 LYS A N 1
ATOM 4203 C CA . LYS A 1 518 ? 39.694 33.809 -16.930 1.00 81.38 518 LYS A CA 1
ATOM 4204 C C . LYS A 1 518 ? 39.310 35.287 -16.811 1.00 81.38 518 LYS A C 1
ATOM 4206 O O . LYS A 1 518 ? 39.196 35.791 -15.696 1.00 81.38 518 LYS A O 1
ATOM 4211 N N . GLN A 1 519 ? 39.017 35.953 -17.932 1.00 85.50 519 GLN A N 1
ATOM 4212 C CA . GLN A 1 519 ? 38.559 37.347 -17.912 1.00 85.50 519 GLN A CA 1
ATOM 4213 C C . GLN A 1 519 ? 37.219 37.503 -17.174 1.00 85.50 519 GLN A C 1
ATOM 4215 O O . GLN A 1 519 ? 37.076 38.374 -16.320 1.00 85.50 519 GLN A O 1
ATOM 4220 N N . LYS A 1 520 ? 36.243 36.627 -17.451 1.00 80.06 520 LYS A N 1
ATOM 4221 C CA . LYS A 1 520 ? 34.932 36.669 -16.781 1.00 80.06 520 LYS A CA 1
ATOM 4222 C C . LYS A 1 520 ? 35.003 36.384 -15.281 1.00 80.06 520 LYS A C 1
ATOM 4224 O O . LYS A 1 520 ? 34.200 36.946 -14.544 1.00 80.06 520 LYS A O 1
ATOM 4229 N N . LEU A 1 521 ? 35.909 35.505 -14.849 1.00 77.38 521 LEU A N 1
ATOM 4230 C CA . LEU A 1 521 ? 36.159 35.223 -13.432 1.00 77.38 521 LEU A CA 1
ATOM 4231 C C . LEU A 1 521 ? 36.689 36.469 -12.717 1.00 77.38 521 LEU A C 1
ATOM 4233 O O . LEU A 1 521 ? 36.116 36.868 -11.709 1.00 77.38 521 LEU A O 1
ATOM 4237 N N . SER A 1 522 ? 37.676 37.149 -13.308 1.00 81.88 522 SER A N 1
ATOM 4238 C CA . SER A 1 522 ? 38.217 38.401 -12.763 1.00 81.88 522 SER A CA 1
ATOM 4239 C C . SER A 1 522 ? 37.147 39.496 -12.621 1.00 81.88 522 SER A C 1
ATOM 4241 O O . SER A 1 522 ? 37.060 40.150 -11.580 1.00 81.88 522 SER A O 1
ATOM 4243 N N . ASP A 1 523 ? 36.269 39.646 -13.619 1.00 81.00 523 ASP A N 1
ATOM 4244 C CA . ASP A 1 523 ? 35.146 40.591 -13.551 1.00 81.00 523 ASP A CA 1
ATOM 4245 C C . ASP A 1 523 ? 34.125 40.221 -12.453 1.00 81.00 523 ASP A C 1
ATOM 4247 O O . ASP A 1 523 ? 33.434 41.094 -11.915 1.00 81.00 523 ASP A O 1
ATOM 4251 N N . LEU A 1 524 ? 33.975 38.925 -12.146 1.00 79.75 524 LEU A N 1
ATOM 4252 C CA . LEU A 1 524 ? 33.069 38.435 -11.105 1.00 79.75 524 LEU A CA 1
ATOM 4253 C C . LEU A 1 524 ? 33.631 38.706 -9.708 1.00 79.75 524 LEU A C 1
ATOM 4255 O O . LEU A 1 524 ? 32.890 39.192 -8.852 1.00 79.75 524 LEU A O 1
ATOM 4259 N N . ASP A 1 525 ? 34.925 38.458 -9.505 1.00 77.62 525 ASP A N 1
ATOM 4260 C CA . ASP A 1 525 ? 35.613 38.706 -8.235 1.00 77.62 525 ASP A CA 1
ATOM 4261 C C . ASP A 1 525 ? 35.511 40.183 -7.836 1.00 77.62 525 ASP A C 1
ATOM 4263 O O . ASP A 1 525 ? 35.159 40.500 -6.697 1.00 77.62 525 ASP A O 1
ATOM 4267 N N . GLY A 1 526 ? 35.672 41.102 -8.797 1.00 81.62 526 GLY A N 1
ATOM 4268 C CA . GLY A 1 526 ? 35.466 42.535 -8.560 1.00 81.62 526 GLY A CA 1
ATOM 4269 C C . GLY A 1 526 ? 34.054 42.878 -8.056 1.00 81.62 526 GLY A C 1
ATOM 4270 O O . GLY A 1 526 ? 33.890 43.708 -7.159 1.00 81.62 526 GLY A O 1
ATOM 4271 N N . LYS A 1 527 ? 33.018 42.200 -8.570 1.00 81.06 527 LYS A N 1
ATOM 4272 C CA . LYS A 1 527 ? 31.620 42.394 -8.129 1.00 81.06 527 LYS A CA 1
ATOM 4273 C C . LYS A 1 527 ? 31.340 41.777 -6.760 1.00 81.06 527 LYS A C 1
ATOM 4275 O O . LYS A 1 527 ? 30.523 42.320 -6.010 1.00 81.06 527 LYS A O 1
ATOM 4280 N N . ILE A 1 528 ? 31.993 40.661 -6.432 1.00 74.50 528 ILE A N 1
ATOM 4281 C CA . ILE A 1 528 ? 31.891 40.017 -5.116 1.00 74.50 528 ILE A CA 1
ATOM 4282 C C . ILE A 1 528 ? 32.476 40.939 -4.047 1.00 74.50 528 ILE A C 1
ATOM 4284 O O . ILE A 1 528 ? 31.801 41.216 -3.057 1.00 74.50 528 ILE A O 1
ATOM 4288 N N . VAL A 1 529 ? 33.668 41.496 -4.282 1.00 82.62 529 VAL A N 1
ATOM 4289 C CA . VAL A 1 529 ? 34.299 42.462 -3.366 1.00 82.62 529 VAL A CA 1
ATOM 4290 C C . VAL A 1 529 ? 33.394 43.677 -3.143 1.00 82.62 529 VAL A C 1
ATOM 4292 O O . VAL A 1 529 ? 33.143 44.065 -2.003 1.00 82.62 529 VAL A O 1
ATOM 4295 N N . GLN A 1 530 ? 32.819 44.233 -4.214 1.00 80.31 530 GLN A N 1
ATOM 4296 C CA . GLN A 1 530 ? 31.883 45.354 -4.103 1.00 80.31 530 GLN A CA 1
ATOM 4297 C C . GLN A 1 530 ? 30.636 45.005 -3.268 1.00 80.31 530 GLN A C 1
ATOM 4299 O O . GLN A 1 530 ? 30.190 45.818 -2.458 1.00 80.31 530 GLN A O 1
ATOM 4304 N N . SER A 1 531 ? 30.083 43.800 -3.441 1.00 75.50 531 SER A N 1
ATOM 4305 C CA . SER A 1 531 ? 28.891 43.341 -2.711 1.00 75.50 531 SER A CA 1
ATOM 4306 C C . SER A 1 531 ? 29.186 43.071 -1.232 1.00 75.50 531 SER A C 1
ATOM 4308 O O . SER A 1 531 ? 28.367 43.397 -0.373 1.00 75.50 531 SER A O 1
ATOM 4310 N N . ASN A 1 532 ? 30.364 42.528 -0.918 1.00 73.75 532 ASN A N 1
ATOM 4311 C CA . ASN A 1 532 ? 30.793 42.287 0.461 1.00 73.75 532 ASN A CA 1
ATOM 4312 C C . ASN A 1 532 ? 30.964 43.600 1.235 1.00 73.75 532 ASN A C 1
ATOM 4314 O O . ASN A 1 532 ? 30.475 43.706 2.358 1.00 73.75 532 ASN A O 1
ATOM 4318 N N . ASN A 1 533 ? 31.530 44.634 0.605 1.00 80.62 533 ASN A N 1
ATOM 4319 C CA . ASN A 1 533 ? 31.645 45.962 1.217 1.00 80.62 533 ASN A CA 1
ATOM 4320 C C . ASN A 1 533 ? 30.265 46.578 1.531 1.00 80.62 533 ASN A C 1
ATOM 4322 O O . ASN A 1 533 ? 30.082 47.218 2.565 1.00 80.62 533 ASN A O 1
ATOM 4326 N N . GLN A 1 534 ? 29.265 46.357 0.668 1.00 78.38 534 GLN A N 1
ATOM 4327 C CA . GLN A 1 534 ? 27.885 46.793 0.927 1.00 78.38 534 GLN A CA 1
ATOM 4328 C C . GLN A 1 534 ? 27.236 46.013 2.082 1.00 78.38 534 GLN A C 1
ATOM 4330 O O . GLN A 1 534 ? 26.521 46.596 2.900 1.00 78.38 534 GLN A O 1
ATOM 4335 N N . LEU A 1 535 ? 27.498 44.707 2.174 1.00 71.56 535 LEU A N 1
ATOM 4336 C CA . LEU A 1 535 ? 27.011 43.847 3.256 1.00 71.56 535 LEU A CA 1
ATOM 4337 C C . LEU A 1 535 ? 27.610 44.218 4.616 1.00 71.56 535 LEU A C 1
ATOM 4339 O O . LEU A 1 535 ? 26.885 44.205 5.612 1.00 71.56 535 LEU A O 1
ATOM 4343 N N . GLU A 1 536 ? 28.895 44.567 4.674 1.00 78.06 536 GLU A N 1
ATOM 4344 C CA . GLU A 1 536 ? 29.519 45.035 5.916 1.00 78.06 536 GLU A CA 1
ATOM 4345 C C . GLU A 1 536 ? 28.922 46.356 6.399 1.00 78.06 536 GLU A C 1
ATOM 4347 O O . GLU A 1 536 ? 28.580 46.468 7.577 1.00 78.06 536 GLU A O 1
ATOM 4352 N N . SER A 1 537 ? 28.695 47.317 5.495 1.00 75.88 537 SER A N 1
ATOM 4353 C CA . SER A 1 537 ? 27.993 48.562 5.838 1.00 75.88 537 SER A CA 1
ATOM 4354 C C . SER A 1 537 ? 26.619 48.274 6.453 1.00 75.88 537 SER A C 1
ATOM 4356 O O . SER A 1 537 ? 26.281 48.822 7.499 1.00 75.88 537 SER A O 1
ATOM 4358 N N . PHE A 1 538 ? 25.851 47.358 5.857 1.00 69.56 538 PHE A N 1
ATOM 4359 C CA . PHE A 1 538 ? 24.531 46.983 6.366 1.00 69.56 538 PHE A CA 1
ATOM 4360 C C . PHE A 1 538 ? 24.590 46.259 7.723 1.00 69.56 538 PHE A C 1
ATOM 4362 O O . PHE A 1 538 ? 23.741 46.485 8.588 1.00 69.56 538 PHE A O 1
ATOM 4369 N N . ARG A 1 539 ? 25.588 45.390 7.939 1.00 69.19 539 ARG A N 1
ATOM 4370 C CA . ARG A 1 539 ? 25.802 44.715 9.233 1.00 69.19 539 ARG A CA 1
ATOM 4371 C C . ARG A 1 539 ? 26.129 45.709 10.342 1.00 69.19 539 ARG A C 1
ATOM 4373 O O . ARG A 1 539 ? 25.611 45.559 11.447 1.00 69.19 539 ARG A O 1
ATOM 4380 N N . ASN A 1 540 ? 26.932 46.725 10.048 1.00 72.94 540 ASN A N 1
ATOM 4381 C CA . ASN A 1 540 ? 27.273 47.763 11.017 1.00 72.94 540 ASN A CA 1
ATOM 4382 C C . ASN A 1 540 ? 26.031 48.568 11.439 1.00 72.94 540 ASN A C 1
ATOM 4384 O O . ASN A 1 540 ? 25.821 48.779 12.636 1.00 72.94 540 ASN A O 1
ATOM 4388 N N . ASP A 1 541 ? 25.143 48.895 10.494 1.00 68.94 541 ASP A N 1
ATOM 4389 C CA . ASP A 1 541 ? 23.872 49.576 10.784 1.00 68.94 541 ASP A CA 1
ATOM 4390 C C . ASP A 1 541 ? 22.909 48.705 11.621 1.00 68.94 541 ASP A C 1
ATOM 4392 O O . ASP A 1 541 ? 22.251 49.179 12.557 1.00 68.94 541 ASP A O 1
ATOM 4396 N N . GLN A 1 542 ? 22.848 47.399 11.332 1.00 65.38 542 GLN A N 1
ATOM 4397 C CA . GLN A 1 542 ? 22.054 46.435 12.106 1.00 65.38 542 GLN A CA 1
ATOM 4398 C C . GLN A 1 542 ? 22.583 46.278 13.533 1.00 65.38 542 GLN A C 1
ATOM 4400 O O . GLN A 1 542 ? 21.798 46.323 14.479 1.00 65.38 542 GLN A O 1
ATOM 4405 N N . ASN A 1 543 ? 23.900 46.155 13.709 1.00 64.50 543 ASN A N 1
ATOM 4406 C CA . ASN A 1 543 ? 24.519 46.001 15.026 1.00 64.50 543 ASN A CA 1
ATOM 4407 C C . ASN A 1 543 ? 24.311 47.244 15.902 1.00 64.50 543 ASN A C 1
ATOM 4409 O O . ASN A 1 543 ? 24.005 47.111 17.092 1.00 64.50 543 ASN A O 1
ATOM 4413 N N . ALA A 1 544 ? 24.388 48.446 15.319 1.00 66.62 544 ALA A N 1
ATOM 4414 C CA . ALA A 1 544 ? 24.067 49.691 16.017 1.00 66.62 544 ALA A CA 1
ATOM 4415 C C . ALA A 1 544 ? 22.605 49.707 16.508 1.00 66.62 544 ALA A C 1
ATOM 4417 O O . ALA A 1 544 ? 22.323 50.061 17.656 1.00 66.62 544 ALA A O 1
ATOM 4418 N N . THR A 1 545 ? 21.679 49.239 15.668 1.00 59.41 545 THR A N 1
ATOM 4419 C CA . THR A 1 545 ? 20.254 49.118 16.014 1.00 59.41 545 THR A CA 1
ATOM 4420 C C . THR A 1 545 ? 20.025 48.073 17.111 1.00 59.41 545 THR A C 1
ATOM 4422 O O . THR A 1 545 ? 19.306 48.330 18.079 1.00 59.41 545 THR A O 1
ATOM 4425 N N . PHE A 1 546 ? 20.678 46.913 17.010 1.00 56.12 546 PHE A N 1
ATOM 4426 C CA . PHE A 1 546 ? 20.544 45.814 17.968 1.00 56.12 546 PHE A CA 1
ATOM 4427 C C . PHE A 1 546 ? 21.082 46.188 19.350 1.00 56.12 546 PHE A C 1
ATOM 4429 O O . PHE A 1 546 ? 20.449 45.898 20.362 1.00 56.12 546 PHE A O 1
ATOM 4436 N N . THR A 1 547 ? 22.206 46.905 19.391 1.00 60.94 547 THR A N 1
ATOM 4437 C CA . THR A 1 547 ? 22.808 47.401 20.637 1.00 60.94 547 THR A CA 1
ATOM 4438 C C . THR A 1 547 ? 21.866 48.366 21.360 1.00 60.94 547 THR A C 1
ATOM 4440 O O . THR A 1 547 ? 21.718 48.296 22.580 1.00 60.94 547 THR A O 1
ATOM 4443 N N . ASN A 1 548 ? 21.161 49.221 20.613 1.00 60.84 548 ASN A N 1
ATOM 4444 C CA . ASN A 1 548 ? 20.176 50.144 21.176 1.00 60.84 548 ASN A CA 1
ATOM 4445 C C . ASN A 1 548 ? 18.955 49.398 21.755 1.00 60.84 548 ASN A C 1
ATOM 4447 O O . ASN A 1 548 ? 18.540 49.662 22.882 1.00 60.84 548 ASN A O 1
ATOM 4451 N N . VAL A 1 549 ? 18.431 48.396 21.042 1.00 52.91 549 VAL A N 1
ATOM 4452 C CA . VAL A 1 549 ? 17.309 47.568 21.527 1.00 52.91 549 VAL A CA 1
ATOM 4453 C C . VAL A 1 549 ? 17.707 46.729 22.745 1.00 52.91 549 VAL A C 1
ATOM 4455 O O . VAL A 1 549 ? 16.947 46.635 23.708 1.00 52.91 549 VAL A O 1
ATOM 4458 N N . PHE A 1 550 ? 18.909 46.153 22.746 1.00 53.28 550 PHE A N 1
ATOM 4459 C CA . PHE A 1 550 ? 19.398 45.329 23.851 1.00 53.28 550 PHE A CA 1
ATOM 4460 C C . PHE A 1 550 ? 19.641 46.154 25.124 1.00 53.28 550 PHE A C 1
ATOM 4462 O O . PHE A 1 550 ? 19.288 45.721 26.222 1.00 53.28 550 PHE A O 1
ATOM 4469 N N . SER A 1 551 ? 20.155 47.379 24.974 1.00 59.22 551 SER A N 1
ATOM 4470 C CA . SER A 1 551 ? 20.235 48.382 26.045 1.00 59.22 551 SER A CA 1
ATOM 4471 C C . SER A 1 551 ? 18.855 48.659 26.663 1.00 59.22 551 SER A C 1
ATOM 4473 O O . SER A 1 551 ? 18.685 48.571 27.883 1.00 59.22 551 SER A O 1
ATOM 4475 N N . GLN A 1 552 ? 17.836 48.884 25.824 1.00 54.88 552 GLN A N 1
ATOM 4476 C CA . GLN A 1 552 ? 16.462 49.118 26.280 1.00 54.88 552 GLN A CA 1
ATOM 4477 C C . GLN A 1 552 ? 15.858 47.890 26.976 1.00 54.88 552 GLN A C 1
ATOM 4479 O O . GLN A 1 552 ? 15.230 48.035 28.025 1.00 54.88 552 GLN A O 1
ATOM 4484 N N . MET A 1 553 ? 16.082 46.680 26.451 1.00 45.47 553 MET A N 1
ATOM 4485 C CA . MET A 1 553 ? 15.620 45.433 27.073 1.00 45.47 553 MET A CA 1
ATOM 4486 C C . MET A 1 553 ? 16.303 45.158 28.414 1.00 45.47 553 MET A C 1
ATOM 4488 O O . MET A 1 553 ? 15.629 44.752 29.355 1.00 45.47 553 MET A O 1
ATOM 4492 N N . THR A 1 554 ? 17.603 45.426 28.537 1.00 54.31 554 THR A N 1
ATOM 4493 C CA . THR A 1 554 ? 18.359 45.225 29.786 1.00 54.31 554 THR A CA 1
ATOM 4494 C C . THR A 1 554 ? 17.900 46.199 30.878 1.00 54.31 554 THR A C 1
ATOM 4496 O O . THR A 1 554 ? 17.743 45.816 32.042 1.00 54.31 554 THR A O 1
ATOM 4499 N N . ALA A 1 555 ? 17.593 47.448 30.507 1.00 58.50 555 ALA A N 1
ATOM 4500 C CA . ALA A 1 555 ? 16.974 48.417 31.414 1.00 58.50 555 ALA A CA 1
ATOM 4501 C C . ALA A 1 555 ? 15.570 47.970 31.873 1.00 58.50 555 ALA A C 1
ATOM 4503 O O . ALA A 1 555 ? 15.190 48.177 33.027 1.00 58.50 555 ALA A O 1
ATOM 4504 N N . LEU A 1 556 ? 14.814 47.310 30.990 1.00 46.34 556 LEU A N 1
ATOM 4505 C CA . LEU A 1 556 ? 13.496 46.742 31.285 1.00 46.34 556 LEU A CA 1
ATOM 4506 C C . LEU A 1 556 ? 13.595 45.497 32.179 1.00 46.34 556 LEU A C 1
ATOM 4508 O O . LEU A 1 556 ? 12.838 45.361 33.134 1.00 46.34 556 LEU A O 1
ATOM 4512 N N . GLN A 1 557 ? 14.570 44.626 31.931 1.00 47.03 557 GLN A N 1
ATOM 4513 C CA . GLN A 1 557 ? 14.797 43.397 32.690 1.00 47.03 557 GLN A CA 1
ATOM 4514 C C . GLN A 1 557 ? 15.241 43.691 34.128 1.00 47.03 557 GLN A C 1
ATOM 4516 O O . GLN A 1 557 ? 14.720 43.077 35.056 1.00 47.03 557 GLN A O 1
ATOM 4521 N N . THR A 1 558 ? 16.099 44.699 34.322 1.00 54.31 558 THR A N 1
ATOM 4522 C CA . THR A 1 558 ? 16.496 45.204 35.652 1.00 54.31 558 THR A CA 1
ATOM 4523 C C . THR A 1 558 ? 15.311 45.798 36.431 1.00 54.31 558 THR A C 1
ATOM 4525 O O . THR A 1 558 ? 15.290 45.749 37.657 1.00 54.31 558 THR A O 1
ATOM 4528 N N . ARG A 1 559 ? 14.286 46.324 35.743 1.00 51.81 559 ARG A N 1
ATOM 4529 C CA . ARG A 1 559 ? 13.029 46.773 36.375 1.00 51.81 559 ARG A CA 1
ATOM 4530 C C . ARG A 1 559 ? 12.089 45.617 36.735 1.00 51.81 559 ARG A C 1
ATOM 4532 O O . ARG A 1 559 ? 11.297 45.750 37.662 1.00 51.81 559 ARG A O 1
ATOM 4539 N N . VAL A 1 560 ? 12.163 44.498 36.016 1.00 47.62 560 VAL A N 1
ATOM 4540 C CA . VAL A 1 560 ? 11.275 43.333 36.186 1.00 47.62 560 VAL A CA 1
ATOM 4541 C C . VAL A 1 560 ? 11.774 42.376 37.277 1.00 47.62 560 VAL A C 1
ATOM 4543 O O . VAL A 1 560 ? 10.958 41.779 37.975 1.00 47.62 560 VAL A O 1
ATOM 4546 N 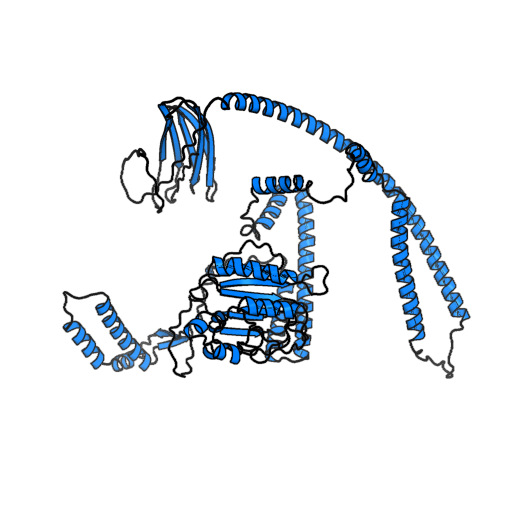N . SER A 1 561 ? 13.088 42.261 37.491 1.00 46.78 561 SER A N 1
ATOM 4547 C CA . SER A 1 561 ? 13.701 41.305 38.432 1.00 46.78 561 SER A CA 1
ATOM 4548 C C . SER A 1 561 ? 13.432 41.562 39.928 1.00 46.78 561 SER A C 1
ATOM 4550 O O . SER A 1 561 ? 13.851 40.758 40.757 1.00 46.78 561 SER A O 1
ATOM 4552 N N . GLY A 1 562 ? 12.700 42.623 40.289 1.00 50.97 562 GLY A N 1
ATOM 4553 C CA . GLY A 1 562 ? 12.289 42.917 41.669 1.00 50.97 562 GLY A CA 1
ATOM 4554 C C . GLY A 1 562 ? 10.894 42.422 42.077 1.00 50.97 562 GLY A C 1
ATOM 4555 O O . GLY A 1 562 ? 10.579 42.464 43.263 1.00 50.97 562 GLY A O 1
ATOM 4556 N N . ASN A 1 563 ? 10.052 41.958 41.144 1.00 46.78 563 ASN A N 1
ATOM 4557 C CA . ASN A 1 563 ? 8.648 41.634 41.431 1.00 46.78 563 ASN A CA 1
ATOM 4558 C C . ASN A 1 563 ? 8.300 40.189 41.047 1.00 46.78 563 ASN A C 1
ATOM 4560 O O . ASN A 1 563 ? 8.484 39.767 39.906 1.00 46.78 563 ASN A O 1
ATOM 4564 N N . SER A 1 564 ? 7.766 39.425 42.006 1.00 40.66 564 SER A N 1
ATOM 4565 C CA . SER A 1 564 ? 7.338 38.038 41.808 1.00 40.66 564 SER A CA 1
ATOM 4566 C C . SER A 1 564 ? 6.192 37.961 40.796 1.00 40.66 564 SER A C 1
ATOM 4568 O O . SER A 1 564 ? 5.078 38.408 41.074 1.00 40.66 564 SER A O 1
ATOM 4570 N N . MET A 1 565 ? 6.458 37.376 39.632 1.00 38.75 565 MET A N 1
ATOM 4571 C CA . MET A 1 565 ? 5.468 37.156 38.583 1.00 38.75 565 MET A CA 1
ATOM 4572 C C . MET A 1 565 ? 4.487 36.054 39.023 1.00 38.75 565 MET A C 1
ATOM 4574 O O . MET A 1 565 ? 4.884 34.904 39.205 1.00 38.75 565 MET A O 1
ATOM 4578 N N . LYS A 1 566 ? 3.205 36.394 39.208 1.00 39.31 566 LYS A N 1
ATOM 4579 C CA . LYS A 1 566 ? 2.117 35.421 39.410 1.00 39.31 566 LYS A CA 1
ATOM 4580 C C . LYS A 1 566 ? 1.223 35.406 38.171 1.00 39.31 566 LYS A C 1
ATOM 4582 O O . LYS A 1 566 ? 0.738 36.447 37.744 1.00 39.31 566 LYS A O 1
ATOM 4587 N N . VAL A 1 567 ? 1.036 34.221 37.596 1.00 33.84 567 VAL A N 1
ATOM 4588 C CA . VAL A 1 567 ? 0.239 33.966 36.384 1.00 33.84 567 VAL A CA 1
ATOM 4589 C C . VAL A 1 567 ? -1.155 33.505 36.816 1.00 33.84 567 VAL A C 1
ATOM 4591 O O . VAL A 1 567 ? -1.272 32.506 37.526 1.00 33.84 567 VAL A O 1
ATOM 4594 N N . GLY A 1 568 ? -2.206 34.222 36.413 1.00 32.03 568 GLY A N 1
ATOM 4595 C CA . GLY A 1 568 ? -3.603 33.876 36.696 1.00 32.03 568 GLY A CA 1
ATOM 4596 C C . GLY A 1 568 ? -4.341 33.496 35.413 1.00 32.03 568 GLY A C 1
ATOM 4597 O O . GLY A 1 568 ? -4.550 34.341 34.551 1.00 32.03 568 GLY A O 1
ATOM 4598 N N . ILE A 1 569 ? -4.761 32.232 35.286 1.00 27.66 569 ILE A N 1
ATOM 4599 C CA . ILE A 1 569 ? -5.495 31.716 34.117 1.00 27.66 569 ILE A CA 1
ATOM 4600 C C . ILE A 1 569 ? -6.985 31.606 34.460 1.00 27.66 569 ILE A C 1
ATOM 4602 O O . ILE A 1 569 ? -7.331 30.976 35.457 1.00 27.66 569 ILE A O 1
ATOM 4606 N N . THR A 1 570 ? -7.878 32.111 33.602 1.00 29.23 570 THR A N 1
ATOM 4607 C CA . THR A 1 570 ? -9.320 31.774 33.652 1.00 29.23 570 THR A CA 1
ATOM 4608 C C . THR A 1 570 ? -9.914 31.469 32.268 1.00 29.23 570 THR A C 1
ATOM 4610 O O . THR A 1 570 ? -9.352 31.839 31.235 1.00 29.23 570 THR A O 1
ATOM 4613 N N . ALA A 1 571 ? -11.001 30.683 32.272 1.00 28.02 571 ALA A N 1
ATOM 4614 C CA . ALA A 1 571 ? -11.519 29.857 31.176 1.00 28.02 571 ALA A CA 1
ATOM 4615 C C . ALA A 1 571 ? -12.870 30.329 30.574 1.00 28.02 571 ALA A C 1
ATOM 4617 O O . ALA A 1 571 ? -13.497 31.269 31.045 1.00 28.02 571 ALA A O 1
ATOM 4618 N N . CYS A 1 572 ? -13.266 29.627 29.502 1.00 32.19 572 CYS A N 1
ATOM 4619 C CA . CYS A 1 572 ? -14.355 29.841 28.533 1.00 32.19 572 CYS A CA 1
ATOM 4620 C C . CYS A 1 572 ? -15.794 29.806 29.105 1.00 32.19 572 CYS A C 1
ATOM 4622 O O . CYS A 1 572 ? -16.056 29.066 30.048 1.00 32.19 572 CYS A O 1
ATOM 4624 N N . VAL A 1 573 ? -16.742 30.501 28.451 1.00 29.16 573 VAL A N 1
ATOM 4625 C CA . VAL A 1 573 ? -18.199 30.383 28.688 1.00 29.16 573 VAL A CA 1
ATOM 4626 C C . VAL A 1 573 ? -18.948 30.131 27.374 1.00 29.16 573 VAL A C 1
ATOM 4628 O O . VAL A 1 573 ? -18.673 30.771 26.361 1.00 29.16 573 VAL A O 1
ATOM 4631 N N . THR A 1 574 ? -19.938 29.241 27.428 1.00 32.75 574 THR A N 1
ATOM 4632 C CA . THR A 1 574 ? -20.967 28.995 26.406 1.00 32.75 574 THR A CA 1
ATOM 4633 C C . THR A 1 574 ? -22.335 28.947 27.092 1.00 32.75 574 THR A C 1
ATOM 4635 O O . THR A 1 574 ? -22.436 28.300 28.131 1.00 32.75 574 THR A O 1
ATOM 4638 N N . VAL A 1 575 ? -23.366 29.612 26.553 1.00 35.34 575 VAL A N 1
ATOM 4639 C CA . VAL A 1 575 ? -24.737 29.594 27.110 1.00 35.34 575 VAL A CA 1
ATOM 4640 C C . VAL A 1 575 ? -25.769 29.470 25.989 1.00 35.34 575 VAL A C 1
ATOM 4642 O O . VAL A 1 575 ? -25.683 30.187 24.988 1.00 35.34 575 VAL A O 1
ATOM 4645 N N . GLU A 1 576 ? -26.765 28.603 26.197 1.00 34.31 576 GLU A N 1
ATOM 4646 C CA . GLU A 1 576 ? -28.033 28.615 25.472 1.00 34.31 576 GLU A CA 1
ATOM 4647 C C . GLU A 1 576 ? -29.171 29.199 26.334 1.00 34.31 576 GLU A C 1
ATOM 4649 O O . GLU A 1 576 ? -29.259 28.915 27.523 1.00 34.31 576 GLU A O 1
ATOM 4654 N N . GLN A 1 577 ? -30.054 29.962 25.674 1.00 35.16 577 GLN A N 1
ATOM 4655 C CA . GLN A 1 577 ? -31.331 30.558 26.112 1.00 35.16 577 GLN A CA 1
ATOM 4656 C C . GLN A 1 577 ? -31.358 31.975 26.724 1.00 35.16 577 GLN A C 1
ATOM 4658 O O . GLN A 1 577 ? -30.410 32.501 27.298 1.00 35.16 577 GLN A O 1
ATOM 4663 N N . THR A 1 578 ? -32.498 32.611 26.444 1.00 43.78 578 THR A N 1
ATOM 4664 C CA . THR A 1 578 ? -32.823 34.042 26.381 1.00 43.78 578 THR A CA 1
ATOM 4665 C C . THR A 1 578 ? -33.063 34.706 27.731 1.00 43.78 578 THR A C 1
ATOM 4667 O O . THR A 1 578 ? -33.979 34.293 28.433 1.00 43.78 578 THR A O 1
ATOM 4670 N N . PHE A 1 579 ? -32.378 35.824 28.001 1.00 34.16 579 PHE A N 1
ATOM 4671 C CA . PHE A 1 579 ? -32.800 36.840 28.975 1.00 34.16 579 PHE A CA 1
ATOM 4672 C C . PHE A 1 579 ? -32.352 38.241 28.522 1.00 34.16 579 PHE A C 1
ATOM 4674 O O . PHE A 1 579 ? -31.248 38.404 28.002 1.00 34.16 579 PHE A O 1
ATOM 4681 N N . GLN A 1 580 ? -33.219 39.242 28.703 1.00 36.44 580 GLN A N 1
ATOM 4682 C CA . GLN A 1 580 ? -32.874 40.662 28.587 1.00 36.44 580 GLN A CA 1
ATOM 4683 C C . GLN A 1 580 ? -32.188 41.127 29.883 1.00 36.44 580 GLN A C 1
ATOM 4685 O O . GLN A 1 580 ? -32.627 40.771 30.972 1.00 36.44 580 GLN A O 1
ATOM 4690 N N . ASP A 1 581 ? -31.115 41.905 29.718 1.00 35.06 581 ASP A N 1
ATOM 4691 C CA . ASP A 1 581 ? -30.317 42.612 30.730 1.00 35.06 581 ASP A CA 1
ATOM 4692 C C . ASP A 1 581 ? -29.676 41.774 31.854 1.00 35.06 581 ASP A C 1
ATOM 4694 O O . ASP A 1 581 ? -30.217 41.619 32.947 1.00 35.06 581 ASP A O 1
ATOM 4698 N N . LEU A 1 582 ? -28.425 41.330 31.641 1.00 28.28 582 LEU A N 1
ATOM 4699 C CA . LEU A 1 582 ? -27.559 40.870 32.734 1.00 28.28 582 LEU A CA 1
ATOM 4700 C C . LEU A 1 582 ? -26.087 41.280 32.546 1.00 28.28 582 LEU A C 1
ATOM 4702 O O . LEU A 1 582 ? -25.454 40.981 31.536 1.00 28.28 582 LEU A O 1
ATOM 4706 N N . THR A 1 583 ? -25.514 41.913 33.573 1.00 30.47 583 THR A N 1
ATOM 4707 C CA . THR A 1 583 ? -24.062 42.083 33.751 1.00 30.47 583 THR A CA 1
ATOM 4708 C C . THR A 1 583 ? -23.521 40.880 34.530 1.00 30.47 583 THR A C 1
ATOM 4710 O O . THR A 1 583 ? -23.876 40.700 35.693 1.00 30.47 583 THR A O 1
ATOM 4713 N N . VAL A 1 584 ? -22.661 40.055 33.924 1.00 29.70 584 VAL A N 1
ATOM 4714 C CA . VAL A 1 584 ? -22.090 38.860 34.577 1.00 29.70 584 VAL A CA 1
ATOM 4715 C C . VAL A 1 584 ? -20.840 39.235 35.381 1.00 29.70 584 VAL A C 1
ATOM 4717 O O . VAL A 1 584 ? -19.900 39.822 34.851 1.00 29.70 584 VAL A O 1
ATOM 4720 N N . LYS A 1 585 ? -20.809 38.876 36.670 1.00 31.05 585 LYS A N 1
ATOM 4721 C CA . LYS A 1 585 ? -19.593 38.861 37.503 1.00 31.05 585 LYS A CA 1
ATOM 4722 C C . LYS A 1 585 ? -19.175 37.406 37.716 1.00 31.05 585 LYS A C 1
ATOM 4724 O O . LYS A 1 585 ? -20.028 36.579 38.012 1.00 31.05 585 LYS A O 1
ATOM 4729 N N . PHE A 1 586 ? -17.883 37.110 37.596 1.00 32.72 586 PHE A N 1
ATOM 4730 C CA . PHE A 1 586 ? -17.334 35.761 37.748 1.00 32.72 586 PHE A CA 1
ATOM 4731 C C . PHE A 1 586 ? -16.858 35.515 39.188 1.00 32.72 586 PHE A C 1
ATOM 4733 O O . PHE A 1 586 ? -15.898 36.162 39.608 1.00 32.72 586 PHE A O 1
ATOM 4740 N N . PRO A 1 587 ? -17.460 34.590 39.951 1.00 29.59 587 PRO A N 1
ATOM 4741 C CA . PRO A 1 587 ? -16.777 33.930 41.050 1.00 29.59 587 PRO A CA 1
ATOM 4742 C C . PRO A 1 587 ? -16.166 32.606 40.568 1.00 29.59 587 PRO A C 1
ATOM 4744 O O . PRO A 1 587 ? -16.707 31.935 39.691 1.00 29.59 587 PRO A O 1
ATOM 4747 N N . ASN A 1 588 ? -15.010 32.275 41.145 1.00 32.50 588 ASN A N 1
ATOM 4748 C CA . ASN A 1 588 ? -14.222 31.053 40.957 1.00 32.50 588 ASN A CA 1
ATOM 4749 C C . ASN A 1 588 ? -15.070 29.804 40.666 1.00 32.50 588 ASN A C 1
ATOM 4751 O O . ASN A 1 588 ? -15.972 29.545 41.452 1.00 32.50 588 ASN A O 1
ATOM 4755 N N . ILE A 1 589 ? -14.731 29.003 39.638 1.00 30.48 589 ILE A N 1
ATOM 4756 C CA . ILE A 1 589 ? -14.886 27.529 39.628 1.00 30.48 589 ILE A CA 1
ATOM 4757 C C . ILE A 1 589 ? -14.249 26.869 38.385 1.00 30.48 589 ILE A C 1
ATOM 4759 O O . ILE A 1 589 ? -14.268 27.388 37.270 1.00 30.48 589 ILE A O 1
ATOM 4763 N N . HIS A 1 590 ? -13.710 25.673 38.639 1.00 34.22 590 HIS A N 1
ATOM 4764 C CA . HIS A 1 590 ? -13.262 24.631 37.717 1.00 34.22 590 HIS A CA 1
ATOM 4765 C C . HIS A 1 590 ? -14.437 23.874 37.058 1.00 34.22 590 HIS A C 1
ATOM 4767 O O . HIS A 1 590 ? -15.267 23.340 37.780 1.00 34.22 590 HIS A O 1
ATOM 4773 N N . SER A 1 591 ? -14.469 23.702 35.729 1.00 29.06 591 SER A N 1
ATOM 4774 C CA . SER A 1 591 ? -14.819 22.424 35.053 1.00 29.06 591 SER A CA 1
ATOM 4775 C C . SER A 1 591 ? -14.832 22.552 33.518 1.00 29.06 591 SER A C 1
ATOM 4777 O O . SER A 1 591 ? -14.776 23.647 32.961 1.00 29.06 591 SER A O 1
ATOM 4779 N N . LYS A 1 592 ? -14.818 21.386 32.851 1.00 37.69 592 LYS A N 1
ATOM 4780 C CA . LYS A 1 592 ? -14.789 21.135 31.401 1.00 37.69 592 LYS A CA 1
ATOM 4781 C C . LYS A 1 592 ? -16.210 20.822 30.892 1.00 37.69 592 LYS A C 1
ATOM 4783 O O . LYS A 1 592 ? -16.907 20.085 31.575 1.00 37.69 592 LYS A O 1
ATOM 4788 N N . VAL A 1 593 ? -16.519 21.262 29.660 1.00 25.69 593 VAL A N 1
ATOM 4789 C CA . VAL A 1 593 ? -17.558 20.826 28.673 1.00 25.69 593 VAL A CA 1
ATOM 4790 C C . VAL A 1 593 ? -18.413 22.016 28.179 1.00 25.69 593 VAL A C 1
ATOM 4792 O O . VAL A 1 593 ? -18.800 22.866 28.970 1.00 25.69 593 VAL A O 1
ATOM 4795 N N . GLY A 1 594 ? -18.644 22.114 26.856 1.00 27.83 594 GLY A N 1
ATOM 4796 C CA . GLY A 1 594 ? -19.245 23.280 26.173 1.00 27.83 594 GLY A CA 1
ATOM 4797 C C . GLY A 1 594 ? -20.304 22.943 25.111 1.00 27.83 594 GLY A C 1
ATOM 4798 O O . GLY A 1 594 ? -20.381 21.789 24.697 1.00 27.83 594 GLY A O 1
ATOM 4799 N N . ILE A 1 595 ? -21.102 23.947 24.687 1.00 27.84 595 ILE A N 1
ATOM 4800 C CA . ILE A 1 595 ? -22.214 23.865 23.691 1.00 27.84 595 ILE A CA 1
ATOM 4801 C C . ILE A 1 595 ? -22.450 25.233 22.978 1.00 27.84 595 ILE A C 1
ATOM 4803 O O . ILE A 1 595 ? -22.269 26.272 23.589 1.00 27.84 595 ILE A O 1
ATOM 4807 N N . SER A 1 596 ? -22.838 25.285 21.694 1.00 29.94 596 SER A N 1
ATOM 4808 C CA . SER A 1 596 ? -22.949 26.504 20.841 1.00 29.94 596 SER A CA 1
ATOM 4809 C C . SER A 1 596 ? -24.355 27.120 20.726 1.00 29.94 596 SER A C 1
ATOM 4811 O O . SER A 1 596 ? -25.301 26.358 20.760 1.00 29.94 596 SER A O 1
ATOM 4813 N N . ASN A 1 597 ? -24.498 28.423 20.396 1.00 29.84 597 ASN A N 1
ATOM 4814 C CA . ASN A 1 597 ? -25.804 29.013 20.032 1.00 29.84 597 ASN A CA 1
ATOM 4815 C C . ASN A 1 597 ? -25.765 30.097 18.923 1.00 29.84 597 ASN A C 1
ATOM 4817 O O . ASN A 1 597 ? -24.754 30.783 18.750 1.00 29.84 597 ASN A O 1
ATOM 4821 N N . ALA A 1 598 ? -26.878 30.269 18.190 1.00 29.61 598 ALA A N 1
ATOM 4822 C CA . ALA A 1 598 ? -27.054 31.202 17.063 1.00 29.61 598 ALA A CA 1
ATOM 4823 C C . ALA A 1 598 ? -28.188 32.226 17.309 1.00 29.61 598 ALA A C 1
ATOM 4825 O O . ALA A 1 598 ? -29.218 31.870 17.869 1.00 29.61 598 ALA A O 1
ATOM 4826 N N . GLY A 1 599 ? -28.017 33.474 16.835 1.00 38.97 599 GLY A N 1
ATOM 4827 C CA . GLY A 1 599 ? -29.106 34.463 16.703 1.00 38.97 599 GLY A CA 1
ATOM 4828 C C . GLY A 1 599 ? -29.093 35.672 17.656 1.00 38.97 599 GLY A C 1
ATOM 4829 O O . GLY A 1 599 ? -30.091 35.923 18.323 1.00 38.97 599 GLY A O 1
ATOM 4830 N N . VAL A 1 600 ? -28.007 36.460 17.703 1.00 38.34 600 VAL A N 1
ATOM 4831 C CA . VAL A 1 600 ? -27.949 37.735 18.456 1.00 38.34 600 VAL A CA 1
ATOM 4832 C C . VAL A 1 600 ? -27.298 38.827 17.599 1.00 38.34 600 VAL A C 1
ATOM 4834 O O . VAL A 1 600 ? -26.244 38.601 17.009 1.00 38.34 600 VAL A O 1
ATOM 4837 N N . THR A 1 601 ? -27.904 40.017 17.530 1.00 39.25 601 THR A N 1
ATOM 4838 C CA . THR A 1 601 ? -27.496 41.114 16.627 1.00 39.25 601 THR A CA 1
ATOM 4839 C C . THR A 1 601 ? -26.461 42.089 17.211 1.00 39.25 601 THR A C 1
ATOM 4841 O O . THR A 1 601 ? -25.865 42.854 16.457 1.00 39.25 601 THR A O 1
ATOM 4844 N N . ALA A 1 602 ? -26.172 42.044 18.517 1.00 46.69 602 ALA A N 1
ATOM 4845 C CA . ALA A 1 602 ? -25.032 42.731 19.135 1.00 46.69 602 ALA A CA 1
ATOM 4846 C C . ALA A 1 602 ? -24.649 42.066 20.469 1.00 46.69 602 ALA A C 1
ATOM 4848 O O . ALA A 1 602 ? -25.523 41.734 21.265 1.00 46.69 602 ALA A O 1
ATOM 4849 N N . PHE A 1 603 ? -23.348 41.885 20.727 1.00 42.53 603 PHE A N 1
ATOM 4850 C CA . PHE A 1 603 ? -22.843 41.273 21.962 1.00 42.53 603 PHE A CA 1
ATOM 4851 C C . PHE A 1 603 ? -21.666 42.070 22.539 1.00 42.53 603 PHE A C 1
ATOM 4853 O O . PHE A 1 603 ? -20.732 42.416 21.813 1.00 42.53 603 PHE A O 1
ATOM 4860 N N . GLN A 1 604 ? -21.699 42.330 23.850 1.00 47.09 604 GLN A N 1
ATOM 4861 C CA . GLN A 1 604 ? -20.582 42.873 24.627 1.00 47.09 604 GLN A CA 1
ATOM 4862 C C . GLN A 1 604 ? -20.240 41.885 25.746 1.00 47.09 604 GLN A C 1
ATOM 4864 O O . GLN A 1 604 ? -21.044 41.652 26.644 1.00 47.09 604 GLN A O 1
ATOM 4869 N N . SER A 1 605 ? -19.039 41.307 25.704 1.00 48.84 605 SER A N 1
ATOM 4870 C CA . SER A 1 605 ? -18.485 40.528 26.819 1.00 48.84 605 SER A CA 1
ATOM 4871 C C . SER A 1 605 ? -17.518 41.401 27.610 1.00 48.84 605 SER A C 1
ATOM 4873 O O . SER A 1 605 ? -16.697 42.109 27.021 1.00 48.84 605 SER A O 1
ATOM 4875 N N . THR A 1 606 ? -17.624 41.344 28.942 1.00 54.50 606 THR A N 1
ATOM 4876 C CA . THR A 1 606 ? -16.709 42.021 29.863 1.00 54.50 606 THR A CA 1
ATOM 4877 C C . THR A 1 606 ? -16.100 41.013 30.831 1.00 54.50 606 THR A C 1
ATOM 4879 O O . THR A 1 606 ? -16.808 40.286 31.524 1.00 54.50 606 THR A O 1
ATOM 4882 N N . GLY A 1 607 ? -14.770 40.941 30.863 1.00 61.69 607 GLY A N 1
ATOM 4883 C CA . GLY A 1 607 ? -14.030 40.276 31.937 1.00 61.69 607 GLY A CA 1
ATOM 4884 C C . GLY A 1 607 ? -13.468 41.339 32.870 1.00 61.69 607 GLY A C 1
ATOM 4885 O O . GLY A 1 607 ? -12.723 42.199 32.401 1.00 61.69 607 GLY A O 1
ATOM 4886 N N . LYS A 1 608 ? -13.833 41.311 34.159 1.00 71.12 608 LYS A N 1
ATOM 4887 C CA . LYS A 1 608 ? -13.290 42.215 35.184 1.00 71.12 608 LYS A CA 1
ATOM 4888 C C . LYS A 1 608 ? -12.329 41.458 36.092 1.00 71.12 608 LYS A C 1
ATOM 4890 O O . LYS A 1 608 ? -12.727 40.484 36.724 1.00 71.12 608 LYS A O 1
ATOM 4895 N N . PHE A 1 609 ? -11.122 41.988 36.230 1.00 72.69 609 PHE A N 1
ATOM 4896 C CA . PHE A 1 609 ? -10.080 41.483 37.117 1.00 72.69 609 PHE A CA 1
ATOM 4897 C C . PHE A 1 609 ? -9.725 42.567 38.128 1.00 72.69 609 PHE A C 1
ATOM 4899 O O . PHE A 1 609 ? -9.665 43.744 37.777 1.00 72.69 609 PHE A O 1
ATOM 4906 N N . ILE A 1 610 ? -9.536 42.185 39.388 1.00 74.75 610 ILE A N 1
ATOM 4907 C CA . ILE A 1 610 ? -9.014 43.078 40.425 1.00 74.75 610 ILE A CA 1
ATOM 4908 C C . ILE A 1 610 ? -7.607 42.590 40.735 1.00 74.75 610 ILE A C 1
ATOM 4910 O O . ILE A 1 610 ? -7.431 41.425 41.085 1.00 74.75 610 ILE A O 1
ATOM 4914 N N . CYS A 1 611 ? -6.615 43.455 40.564 1.00 71.62 611 CYS A N 1
ATOM 4915 C CA . CYS A 1 611 ? -5.226 43.122 40.845 1.00 71.62 611 CYS A CA 1
ATOM 4916 C C . CYS A 1 611 ? -5.046 42.921 42.352 1.00 71.62 611 CYS A C 1
ATOM 4918 O O . CYS A 1 611 ? -5.238 43.856 43.120 1.00 71.62 611 CYS A O 1
ATOM 4920 N N . GLU A 1 612 ? -4.679 41.724 42.801 1.00 63.62 612 GLU A N 1
ATOM 4921 C CA . GLU A 1 612 ? -4.492 41.458 44.237 1.00 63.62 612 GLU A CA 1
ATOM 4922 C C . GLU A 1 612 ? -3.198 42.086 44.777 1.00 63.62 612 GLU A C 1
ATOM 4924 O O . GLU A 1 612 ? -3.113 42.446 45.949 1.00 63.62 612 GLU A O 1
ATOM 4929 N N . THR A 1 613 ? -2.194 42.260 43.916 1.00 61.16 613 THR A N 1
ATOM 4930 C CA . THR A 1 613 ? -0.882 42.816 44.271 1.00 61.16 613 THR A CA 1
ATOM 4931 C C . THR A 1 613 ? -0.414 43.843 43.248 1.00 61.16 613 THR A C 1
ATOM 4933 O O . THR A 1 613 ? -0.742 43.747 42.066 1.00 61.16 613 THR A O 1
ATOM 4936 N N . SER A 1 614 ? 0.394 44.813 43.668 1.00 74.62 614 SER A N 1
ATOM 4937 C CA . SER A 1 614 ? 1.048 45.725 42.727 1.00 74.62 614 SER A CA 1
ATOM 4938 C C . SER A 1 614 ? 2.117 44.990 41.911 1.00 74.62 614 SER A C 1
ATOM 4940 O O . SER A 1 614 ? 2.899 44.227 42.475 1.00 74.62 614 SER A O 1
ATOM 4942 N N . GLY A 1 615 ? 2.160 45.194 40.594 1.00 77.69 615 GLY A N 1
ATOM 4943 C CA . GLY A 1 615 ? 3.132 44.547 39.713 1.00 77.69 615 GLY A CA 1
ATOM 4944 C C . GLY A 1 615 ? 2.839 44.706 38.220 1.00 77.69 615 GLY A C 1
ATOM 4945 O O . GLY A 1 615 ? 1.915 45.410 37.810 1.00 77.69 615 GLY A O 1
ATOM 4946 N N . LEU A 1 616 ? 3.653 44.039 37.399 1.00 68.75 616 LEU A N 1
ATOM 4947 C CA . LEU A 1 616 ? 3.454 43.946 35.953 1.00 68.75 616 LEU A CA 1
ATOM 4948 C C . LEU A 1 616 ? 2.594 42.726 35.624 1.00 68.75 616 LEU A C 1
ATOM 4950 O O . LEU A 1 616 ? 2.933 41.599 35.979 1.00 68.75 616 LEU A O 1
ATOM 4954 N N . TYR A 1 617 ? 1.508 42.963 34.901 1.00 66.62 617 TYR A N 1
ATOM 4955 C CA . TYR A 1 617 ? 0.565 41.957 34.440 1.00 66.62 617 TYR A CA 1
ATOM 4956 C C . TYR A 1 617 ? 0.704 41.800 32.932 1.00 66.62 617 TYR A C 1
ATOM 4958 O O . TYR A 1 617 ? 0.536 42.762 32.187 1.00 66.62 617 TYR A O 1
ATOM 4966 N N . PHE A 1 618 ? 0.999 40.591 32.465 1.00 73.38 618 PHE A N 1
ATOM 4967 C CA . PHE A 1 618 ? 0.814 40.260 31.057 1.00 73.38 618 PHE A CA 1
ATOM 4968 C C . PHE A 1 618 ? -0.659 39.916 30.842 1.00 73.38 618 PHE A C 1
ATOM 4970 O O . PHE A 1 618 ? -1.270 39.246 31.665 1.00 73.38 618 PHE A O 1
ATOM 4977 N N . ILE A 1 619 ? -1.255 40.441 29.779 1.00 72.94 619 ILE A N 1
ATOM 4978 C CA . ILE A 1 619 ? -2.657 40.222 29.447 1.00 72.94 619 ILE A CA 1
ATOM 4979 C C . ILE A 1 619 ? -2.699 39.881 27.973 1.00 72.94 619 ILE A C 1
ATOM 4981 O O . ILE A 1 619 ? -2.455 40.732 27.118 1.00 72.94 619 ILE A O 1
ATOM 4985 N N . SER A 1 620 ? -3.016 38.625 27.679 1.00 71.19 620 SER A N 1
ATOM 4986 C CA . SER A 1 620 ? -3.369 38.195 26.332 1.00 71.19 620 SER A CA 1
ATOM 4987 C C . SER A 1 620 ? -4.885 38.059 26.214 1.00 71.19 620 SER A C 1
ATOM 4989 O O . SER A 1 620 ? -5.563 37.733 27.179 1.00 71.19 620 SER A O 1
ATOM 4991 N N . ALA A 1 621 ? -5.446 38.347 25.053 1.00 69.56 621 ALA A N 1
ATOM 4992 C CA . ALA A 1 621 ? -6.848 38.138 24.751 1.00 69.56 621 ALA A CA 1
ATOM 4993 C C . ALA A 1 621 ? -6.946 37.699 23.294 1.00 69.56 621 ALA A C 1
ATOM 4995 O O . ALA A 1 621 ? -6.640 38.458 22.378 1.00 69.56 621 ALA A O 1
ATOM 4996 N N . GLU A 1 622 ? -7.359 36.457 23.075 1.00 66.50 622 GLU A N 1
ATOM 4997 C 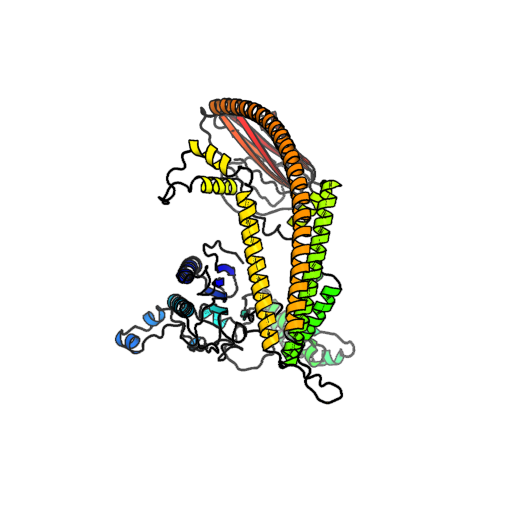CA . GLU A 1 622 ? -7.726 35.952 21.756 1.00 66.50 622 GLU A CA 1
ATOM 4998 C C . GLU A 1 622 ? -9.220 36.237 21.509 1.00 66.50 622 GLU A C 1
ATOM 5000 O O . GLU A 1 622 ? -10.006 36.319 22.445 1.00 66.50 622 GLU A O 1
ATOM 5005 N N . LEU A 1 623 ? -9.649 36.452 20.269 1.00 66.81 623 LEU A N 1
ATOM 5006 C CA . LEU A 1 623 ? -11.056 36.299 19.890 1.00 66.81 623 LEU A CA 1
ATOM 5007 C C . LEU A 1 623 ? -11.131 35.719 18.484 1.00 66.81 623 LEU A C 1
ATOM 5009 O O . LEU A 1 623 ? -10.339 36.054 17.604 1.00 66.81 623 LEU A O 1
ATOM 5013 N N . ARG A 1 624 ? -12.082 34.803 18.304 1.00 64.75 624 ARG A N 1
ATOM 5014 C CA . ARG A 1 624 ? -12.248 34.004 17.091 1.00 64.75 624 ARG A CA 1
ATOM 5015 C C . ARG A 1 624 ? -13.617 34.247 16.498 1.00 64.75 624 ARG A C 1
ATOM 5017 O O . ARG A 1 624 ? -14.552 33.515 16.794 1.00 64.75 624 ARG A O 1
ATOM 5024 N N . THR A 1 625 ? -13.729 35.259 15.655 1.00 63.97 625 THR A N 1
ATOM 5025 C CA . THR A 1 625 ? -15.019 35.679 15.113 1.00 63.97 625 THR A CA 1
ATOM 5026 C C . THR A 1 625 ? -15.116 35.448 13.607 1.00 63.97 625 THR A C 1
ATOM 5028 O O . THR A 1 625 ? -14.125 35.500 12.878 1.00 63.97 625 THR A O 1
ATOM 5031 N N . ASN A 1 626 ? -16.341 35.201 13.146 1.00 60.09 626 ASN A N 1
ATOM 5032 C CA . ASN A 1 626 ? -16.710 35.203 11.729 1.00 60.09 626 ASN A CA 1
ATOM 5033 C C . ASN A 1 626 ? -17.205 36.579 11.257 1.00 60.09 626 ASN A C 1
ATOM 5035 O O . ASN A 1 626 ? -17.686 36.702 10.135 1.00 60.09 626 ASN A O 1
ATOM 5039 N N . CYS A 1 627 ? -17.137 37.603 12.110 1.00 63.03 627 CYS A N 1
ATOM 5040 C CA . CYS A 1 627 ? -17.676 38.923 11.811 1.00 63.03 627 CYS A CA 1
ATOM 5041 C C . CYS A 1 627 ? -16.663 39.795 11.061 1.00 63.03 627 CYS A C 1
ATOM 5043 O O . CYS A 1 627 ? -15.452 39.667 11.234 1.00 63.03 627 CYS A O 1
ATOM 5045 N N . ASN A 1 628 ? -17.182 40.723 10.255 1.00 63.66 628 ASN A N 1
ATOM 5046 C CA . ASN A 1 628 ? -16.380 41.588 9.384 1.00 63.66 628 ASN A CA 1
ATOM 5047 C C . ASN A 1 628 ? -15.541 42.623 10.148 1.00 63.66 628 ASN A C 1
ATOM 5049 O O . ASN A 1 628 ? -14.562 43.136 9.605 1.00 63.66 628 ASN A O 1
ATOM 5053 N N . SER A 1 629 ? -15.920 42.939 11.386 1.00 67.25 629 SER A N 1
ATOM 5054 C CA . SER A 1 629 ? -15.193 43.868 12.245 1.00 67.25 629 SER A CA 1
ATOM 5055 C C . SER A 1 629 ? -15.327 43.468 13.707 1.00 67.25 629 SER A C 1
ATOM 5057 O O . SER A 1 629 ? -16.433 43.295 14.228 1.00 67.25 629 SER A O 1
ATOM 5059 N N . CYS A 1 630 ? -14.187 43.374 14.382 1.00 70.31 630 CYS A N 1
ATOM 5060 C CA . CYS A 1 630 ? -14.126 43.288 15.832 1.00 70.31 630 CYS A CA 1
ATOM 5061 C C . CYS A 1 630 ? -13.125 44.296 16.383 1.00 70.31 630 CYS A C 1
ATOM 5063 O O . CYS A 1 630 ? -12.075 44.544 15.775 1.00 70.31 630 CYS A O 1
ATOM 5065 N N . SER A 1 631 ? -13.444 44.834 17.552 1.00 76.00 631 SER A N 1
ATOM 5066 C CA . SER A 1 631 ? -12.559 45.684 18.330 1.00 76.00 631 SER A CA 1
ATOM 5067 C C . SER A 1 631 ? -12.386 45.147 19.743 1.00 76.00 631 SER A C 1
ATOM 5069 O O . SER A 1 631 ? -13.256 44.470 20.294 1.00 76.00 631 SER A O 1
ATOM 5071 N N . TYR A 1 632 ? -11.252 45.484 20.340 1.00 76.94 632 TYR A N 1
ATOM 5072 C CA . TYR A 1 632 ? -10.962 45.236 21.740 1.00 76.94 632 TYR A CA 1
ATOM 5073 C C . TYR A 1 632 ? -10.665 46.554 22.431 1.00 76.94 632 TYR A C 1
ATOM 5075 O O . TYR A 1 632 ? -9.985 47.414 21.866 1.00 76.94 632 TYR A O 1
ATOM 5083 N N . HIS A 1 633 ? -11.100 46.663 23.678 1.00 79.56 633 HIS A N 1
ATOM 5084 C CA . HIS A 1 633 ? -10.677 47.723 24.577 1.00 79.56 633 HIS A CA 1
ATOM 5085 C C . HIS A 1 633 ? -10.187 47.084 25.866 1.00 79.56 633 HIS A C 1
ATOM 5087 O O . HIS A 1 633 ? -10.916 46.321 26.498 1.00 79.56 633 HIS A O 1
ATOM 5093 N N . LEU A 1 634 ? -8.968 47.409 26.267 1.00 79.81 634 LEU A N 1
ATOM 5094 C CA . LEU A 1 634 ? -8.489 47.114 27.606 1.00 79.81 634 LEU A CA 1
ATOM 5095 C C . LEU A 1 634 ? -8.608 48.390 28.431 1.00 79.81 634 LEU A C 1
ATOM 5097 O O . LEU A 1 634 ? -8.085 49.427 28.017 1.00 79.81 634 LEU A O 1
ATOM 5101 N N . LYS A 1 635 ? -9.290 48.324 29.575 1.00 83.56 635 LYS A N 1
ATOM 5102 C CA . LYS A 1 635 ? -9.364 49.431 30.527 1.00 83.56 635 LYS A CA 1
ATOM 5103 C C . LYS A 1 635 ? -8.671 49.100 31.838 1.00 83.56 635 LYS A C 1
ATOM 5105 O O . LYS A 1 635 ? -8.730 47.959 32.287 1.00 83.56 635 LYS A O 1
ATOM 5110 N N . LYS A 1 636 ? -8.090 50.111 32.470 1.00 88.06 636 LYS A N 1
ATOM 5111 C CA . LYS A 1 636 ? -7.574 50.083 33.837 1.00 88.06 636 LYS A CA 1
ATOM 5112 C C . LYS A 1 636 ? -8.260 51.201 34.611 1.00 88.06 636 LYS A C 1
ATOM 5114 O O . LYS A 1 636 ? -8.149 52.348 34.211 1.00 88.06 636 LYS A O 1
ATOM 5119 N N . ASN A 1 637 ? -8.985 50.871 35.678 1.00 88.19 637 ASN A N 1
ATOM 5120 C CA . ASN A 1 637 ? -9.774 51.833 36.461 1.00 88.19 637 ASN A CA 1
ATOM 5121 C C . ASN A 1 637 ? -10.669 52.726 35.580 1.00 88.19 637 ASN A C 1
ATOM 5123 O O . ASN A 1 637 ? -10.732 53.929 35.772 1.00 88.19 637 ASN A O 1
ATOM 5127 N N . ASP A 1 638 ? -11.339 52.108 34.602 1.00 86.06 638 ASP A N 1
ATOM 5128 C CA . ASP A 1 638 ? -12.221 52.749 33.614 1.00 86.06 638 ASP A CA 1
ATOM 5129 C C . ASP A 1 638 ? -11.536 53.592 32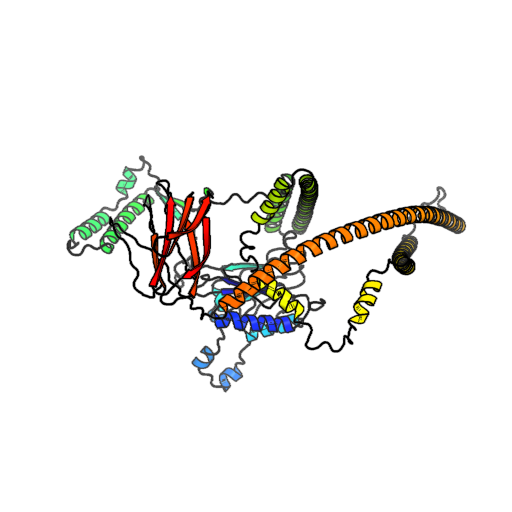.515 1.00 86.06 638 ASP A C 1
ATOM 5131 O O . ASP A 1 638 ? -12.196 53.933 31.526 1.00 86.06 638 ASP A O 1
ATOM 5135 N N . ASP A 1 639 ? -10.214 53.778 32.573 1.00 83.06 639 ASP A N 1
ATOM 5136 C CA . ASP A 1 639 ? -9.423 54.409 31.510 1.00 83.06 639 ASP A CA 1
ATOM 5137 C C . ASP A 1 639 ? -8.991 53.394 30.450 1.00 83.06 639 ASP A C 1
ATOM 5139 O O . ASP A 1 639 ? -8.449 52.338 30.775 1.00 83.06 639 ASP A O 1
ATOM 5143 N N . ILE A 1 640 ? -9.202 53.696 29.164 1.00 82.88 640 ILE A N 1
ATOM 5144 C CA . ILE A 1 640 ? -8.757 52.832 28.059 1.00 82.88 640 ILE A CA 1
ATOM 5145 C C . ILE A 1 640 ? -7.235 52.921 27.938 1.00 82.88 640 ILE A C 1
ATOM 5147 O O . ILE A 1 640 ? -6.696 53.969 27.600 1.00 82.88 640 ILE A O 1
ATOM 5151 N N . ILE A 1 641 ? -6.555 51.797 28.151 1.00 83.00 641 ILE A N 1
ATOM 5152 C CA . ILE A 1 641 ? -5.093 51.694 28.077 1.00 83.00 641 ILE A CA 1
ATOM 5153 C C . ILE A 1 641 ? -4.604 51.010 26.797 1.00 83.00 641 ILE A C 1
ATOM 5155 O O . ILE A 1 641 ? -3.448 51.178 26.420 1.00 83.00 641 ILE A O 1
ATOM 5159 N N . ALA A 1 642 ? -5.468 50.263 26.101 1.00 80.31 642 ALA A N 1
ATOM 5160 C CA . ALA A 1 642 ? -5.165 49.732 24.774 1.00 80.31 642 ALA A CA 1
ATOM 5161 C C . ALA A 1 642 ? -6.427 49.524 23.931 1.00 80.31 642 ALA A C 1
ATOM 5163 O O . ALA A 1 642 ? -7.489 49.158 24.443 1.00 80.31 642 ALA A O 1
ATOM 5164 N N . PHE A 1 643 ? -6.275 49.721 22.622 1.00 79.31 643 PHE A N 1
ATOM 5165 C CA . PHE A 1 643 ? -7.303 49.500 21.613 1.00 79.31 643 PHE A CA 1
ATOM 5166 C C . PHE A 1 643 ? -6.717 48.731 20.431 1.00 79.31 643 PHE A C 1
ATOM 5168 O O . PHE A 1 643 ? -5.638 49.068 19.944 1.00 79.31 643 PHE A O 1
ATOM 5175 N N . GLY A 1 644 ? -7.440 47.726 19.945 1.00 73.12 644 GLY A N 1
ATOM 5176 C CA . GLY A 1 644 ? -7.103 47.046 18.698 1.00 73.12 644 GLY A CA 1
ATOM 5177 C C . GLY A 1 644 ? -8.358 46.782 17.885 1.00 73.12 644 GLY A C 1
ATOM 5178 O O . GLY A 1 644 ? -9.344 46.288 18.423 1.00 73.12 644 GLY A O 1
ATOM 5179 N N . ALA A 1 645 ? -8.320 47.104 16.596 1.00 70.50 645 ALA A N 1
ATOM 5180 C CA . ALA A 1 645 ? -9.386 46.812 15.645 1.00 70.50 645 ALA A CA 1
ATOM 5181 C C . ALA A 1 645 ? -8.823 45.992 14.483 1.00 70.50 645 ALA A C 1
ATOM 5183 O O . ALA A 1 645 ? -7.699 46.229 14.039 1.00 70.50 645 ALA A O 1
ATOM 5184 N N . SER A 1 646 ? -9.603 45.033 13.991 1.00 63.50 646 SER A N 1
ATOM 5185 C CA . SER A 1 646 ? -9.234 44.207 12.838 1.00 63.50 646 SER A CA 1
ATOM 5186 C C . SER A 1 646 ? -10.240 44.404 11.710 1.00 63.50 646 SER A C 1
ATOM 5188 O O . SER A 1 646 ? -11.450 44.424 11.950 1.00 63.50 646 SER A O 1
ATOM 5190 N N . ALA A 1 647 ? -9.733 44.579 10.487 1.00 53.03 647 ALA A N 1
ATOM 5191 C CA . ALA A 1 647 ? -10.535 44.801 9.291 1.00 53.03 647 ALA A CA 1
ATOM 5192 C C . ALA A 1 647 ? -10.738 43.498 8.497 1.00 53.03 647 ALA A C 1
ATOM 5194 O O . ALA A 1 647 ? -9.782 42.779 8.214 1.00 53.03 647 ALA A O 1
ATOM 5195 N N . ALA A 1 648 ? -12.002 43.246 8.145 1.00 48.00 648 ALA A N 1
ATOM 5196 C CA . ALA A 1 648 ? -12.565 42.301 7.178 1.00 48.00 648 ALA A CA 1
ATOM 5197 C C . ALA A 1 648 ? -11.644 41.199 6.614 1.00 48.00 648 ALA A C 1
ATOM 5199 O O . ALA A 1 648 ? -10.863 41.414 5.685 1.00 48.00 648 ALA A O 1
ATOM 5200 N N . SER A 1 649 ? -11.882 39.964 7.062 1.00 49.53 649 SER A N 1
ATOM 5201 C CA . SER A 1 649 ? -11.544 38.749 6.318 1.00 49.53 649 SER A CA 1
ATOM 5202 C C . SER A 1 649 ? -12.802 37.875 6.200 1.00 49.53 649 SER A C 1
ATOM 5204 O O . SER A 1 649 ? -13.413 37.581 7.223 1.00 49.53 649 SER A O 1
ATOM 5206 N N . PRO A 1 650 ? -13.189 37.400 4.999 1.00 49.47 650 PRO A N 1
ATOM 5207 C CA . PRO A 1 650 ? -14.356 36.527 4.790 1.00 49.47 650 PRO A CA 1
ATOM 5208 C C . PRO A 1 650 ? -14.164 35.081 5.309 1.00 49.47 650 PRO A C 1
ATOM 5210 O O . PRO A 1 650 ? -14.919 34.171 4.966 1.00 49.47 650 PRO A O 1
ATOM 5213 N N . HIS A 1 651 ? -13.128 34.839 6.111 1.00 57.31 651 HIS A N 1
ATOM 5214 C CA . HIS A 1 651 ? -12.770 33.553 6.708 1.00 57.31 651 HIS A CA 1
ATOM 5215 C C . HIS A 1 651 ? -12.440 33.775 8.189 1.00 57.31 651 HIS A C 1
ATOM 5217 O O . HIS A 1 651 ? -11.800 34.789 8.470 1.00 57.31 651 HIS A O 1
ATOM 5223 N N . MET A 1 652 ? -12.840 32.842 9.081 1.00 57.66 652 MET A N 1
ATOM 5224 C CA . MET A 1 652 ? -12.610 32.860 10.546 1.00 57.66 652 MET A CA 1
ATOM 5225 C C . MET A 1 652 ? -11.368 33.678 10.918 1.00 57.66 652 MET A C 1
ATOM 5227 O O . MET A 1 652 ? -10.239 33.238 10.680 1.00 57.66 652 MET A O 1
ATOM 5231 N N . ALA A 1 653 ? -11.580 34.867 11.479 1.00 58.78 653 ALA A N 1
ATOM 5232 C CA . ALA A 1 653 ? -10.499 35.730 11.916 1.00 58.78 653 ALA A CA 1
ATOM 5233 C C . ALA A 1 653 ? -10.198 35.426 13.386 1.00 58.78 653 ALA A C 1
ATOM 5235 O O . ALA A 1 653 ? -11.045 35.611 14.262 1.00 58.78 653 ALA A O 1
ATOM 5236 N N . THR A 1 654 ? -8.982 34.951 13.649 1.00 64.50 654 THR A N 1
ATOM 5237 C CA . THR A 1 654 ? -8.422 34.916 15.000 1.00 64.50 654 THR A CA 1
ATOM 5238 C C . THR A 1 654 ? -7.618 36.189 15.195 1.00 64.50 654 THR A C 1
ATOM 5240 O O . THR A 1 654 ? -6.593 36.368 14.539 1.00 64.50 654 THR A O 1
ATOM 5243 N N . ASN A 1 655 ? -8.069 37.060 16.090 1.00 65.81 655 ASN A N 1
ATOM 5244 C CA . ASN A 1 655 ? -7.292 38.211 16.525 1.00 65.81 655 ASN A CA 1
ATOM 5245 C C . ASN A 1 655 ? -6.784 37.952 17.943 1.00 65.81 655 ASN A C 1
ATOM 5247 O O . ASN A 1 655 ? -7.490 37.381 18.773 1.00 65.81 655 ASN A O 1
ATOM 5251 N N . THR A 1 656 ? -5.545 38.348 18.211 1.00 67.94 656 THR A N 1
ATOM 5252 C CA . THR A 1 656 ? -4.940 38.255 19.540 1.00 67.94 656 THR A CA 1
ATOM 5253 C C . THR A 1 656 ? -4.365 39.612 19.896 1.00 67.94 656 THR A C 1
ATOM 5255 O O . THR A 1 656 ? -3.598 40.177 19.119 1.00 67.94 656 THR A O 1
ATOM 5258 N N . ILE A 1 657 ? -4.715 40.125 21.071 1.00 68.56 657 ILE A N 1
ATOM 5259 C CA . ILE A 1 657 ? -4.030 41.257 21.693 1.00 68.56 657 ILE A CA 1
ATOM 5260 C C . ILE A 1 657 ? -3.210 40.723 22.851 1.00 68.56 657 ILE A C 1
ATOM 5262 O O . ILE A 1 657 ? -3.708 39.924 23.633 1.00 68.56 657 ILE A O 1
ATOM 5266 N N . SER A 1 658 ? -1.966 41.171 22.956 1.00 73.56 658 SER A N 1
ATOM 5267 C CA . SER A 1 658 ? -1.090 40.882 24.087 1.00 73.56 658 SER A CA 1
ATOM 5268 C C . SER A 1 658 ? -0.465 42.188 24.557 1.00 73.56 658 SER A C 1
ATOM 5270 O O . SER A 1 658 ? 0.119 42.906 23.746 1.00 73.56 658 SER A O 1
ATOM 5272 N N . LEU A 1 659 ? -0.600 42.509 25.841 1.00 77.31 659 LEU A N 1
ATOM 5273 C CA . LEU A 1 659 ? -0.087 43.740 26.440 1.00 77.31 659 LEU A CA 1
ATOM 5274 C C . LEU A 1 659 ? 0.507 43.446 27.823 1.00 77.31 659 LEU A C 1
ATOM 5276 O O . LEU A 1 659 ? -0.002 42.595 28.544 1.00 77.31 659 LEU A O 1
ATOM 5280 N N . VAL A 1 660 ? 1.556 44.174 28.203 1.00 73.12 660 VAL A N 1
ATOM 5281 C CA . VAL A 1 660 ? 2.041 44.237 29.589 1.00 73.12 660 VAL A CA 1
ATOM 5282 C C . VAL A 1 660 ? 1.499 45.513 30.233 1.00 73.12 660 VAL A C 1
ATOM 5284 O O . VAL A 1 660 ? 1.686 46.600 29.689 1.00 73.12 660 VAL A O 1
ATOM 5287 N N . VAL A 1 661 ? 0.834 45.390 31.379 1.00 77.94 661 VAL A N 1
ATOM 5288 C CA . VAL A 1 661 ? 0.239 46.496 32.139 1.00 77.94 661 VAL A CA 1
ATOM 5289 C C . VAL A 1 661 ? 0.831 46.530 33.533 1.00 77.94 661 VAL A C 1
ATOM 5291 O O . VAL A 1 661 ? 0.734 45.560 34.276 1.00 77.94 661 VAL A O 1
ATOM 5294 N N . GLU A 1 662 ? 1.395 47.664 33.926 1.00 78.25 662 GLU A N 1
ATOM 5295 C CA . GLU A 1 662 ? 1.711 47.912 35.329 1.00 78.25 662 GLU A CA 1
ATOM 5296 C C . GLU A 1 662 ? 0.428 48.287 36.079 1.00 78.25 662 GLU A C 1
ATOM 5298 O O . GLU A 1 662 ? -0.264 49.241 35.706 1.00 78.25 662 GLU A O 1
ATOM 5303 N N . ALA A 1 663 ? 0.084 47.543 37.126 1.00 79.94 663 ALA A N 1
ATOM 5304 C CA . ALA A 1 663 ? -1.109 47.769 37.933 1.00 79.94 663 ALA A CA 1
ATOM 5305 C C . ALA A 1 663 ? -0.784 47.687 39.426 1.00 79.94 663 ALA A C 1
ATOM 5307 O O . ALA A 1 663 ? 0.077 46.919 39.841 1.00 79.94 663 ALA A O 1
ATOM 5308 N N . GLN A 1 664 ? -1.459 48.498 40.230 1.00 84.94 664 GLN A N 1
ATOM 5309 C CA . GLN A 1 664 ? -1.377 48.504 41.683 1.00 84.94 664 GLN A CA 1
ATOM 5310 C C . GLN A 1 664 ? -2.394 47.526 42.283 1.00 84.94 664 GLN A C 1
ATOM 5312 O O . GLN A 1 664 ? -3.380 47.164 41.638 1.00 84.94 664 GLN A O 1
ATOM 5317 N N . ALA A 1 665 ? -2.178 47.110 43.531 1.00 78.69 665 ALA A N 1
ATOM 5318 C CA . ALA A 1 665 ? -3.182 46.362 44.276 1.00 78.69 665 ALA A CA 1
ATOM 5319 C C . ALA A 1 665 ? -4.521 47.128 44.286 1.00 78.69 665 ALA A C 1
ATOM 5321 O O . ALA A 1 665 ? -4.563 48.329 44.549 1.00 78.69 665 ALA A O 1
ATOM 5322 N N . ASN A 1 666 ? -5.611 46.411 44.022 1.00 81.31 666 ASN A N 1
ATOM 5323 C CA . ASN A 1 666 ? -6.988 46.875 43.830 1.00 81.31 666 ASN A CA 1
ATOM 5324 C C . ASN A 1 666 ? -7.306 47.603 42.513 1.00 81.31 666 ASN A C 1
ATOM 5326 O O . ASN A 1 666 ? -8.475 47.955 42.305 1.00 81.31 666 ASN A O 1
ATOM 5330 N N . ASP A 1 667 ? -6.344 47.774 41.600 1.00 82.62 667 ASP A N 1
ATOM 5331 C CA . ASP A 1 667 ? -6.656 48.256 40.253 1.00 82.62 667 ASP A CA 1
ATOM 5332 C C . ASP A 1 667 ? -7.617 47.287 39.550 1.00 82.62 667 ASP A C 1
ATOM 5334 O O . ASP A 1 667 ? -7.486 46.063 39.632 1.00 82.62 667 ASP A O 1
ATOM 5338 N N . LYS A 1 668 ? -8.608 47.843 38.850 1.00 80.25 668 LYS A N 1
ATOM 5339 C CA . LYS A 1 668 ? -9.611 47.085 38.097 1.00 80.25 668 LYS A CA 1
ATOM 5340 C C . LYS A 1 668 ? -9.220 47.056 36.629 1.00 80.25 668 LYS A C 1
ATOM 5342 O O . LYS A 1 668 ? -9.236 48.094 35.970 1.00 80.25 668 LYS A O 1
ATOM 5347 N N . LEU A 1 669 ? -8.926 45.877 36.105 1.00 79.31 669 LEU A N 1
ATOM 5348 C CA . LEU A 1 669 ? -8.665 45.665 34.688 1.00 79.31 669 LEU A CA 1
ATOM 5349 C C . LEU A 1 669 ? -9.913 45.108 34.009 1.00 79.31 669 LEU A C 1
ATOM 5351 O O . LEU A 1 669 ? -10.539 44.172 34.507 1.00 79.31 669 LEU A O 1
ATOM 5355 N N . PHE A 1 670 ? -10.271 45.677 32.864 1.00 78.62 670 PHE A N 1
ATOM 5356 C CA . PHE A 1 670 ? -11.426 45.261 32.082 1.00 78.62 670 PHE A CA 1
ATOM 5357 C C . PHE A 1 670 ? -11.018 44.959 30.649 1.00 78.62 670 PHE A C 1
ATOM 5359 O O . PHE A 1 670 ? -10.432 45.813 29.987 1.00 78.62 670 PHE A O 1
ATOM 5366 N N . VAL A 1 671 ? -11.390 43.787 30.143 1.00 75.94 671 VAL A N 1
ATOM 5367 C CA . VAL A 1 671 ? -11.280 43.463 28.715 1.00 75.94 671 VAL A CA 1
ATOM 5368 C C . VAL A 1 671 ? -12.675 43.526 28.106 1.00 75.94 671 VAL A C 1
ATOM 5370 O O . VAL A 1 671 ? -13.561 42.780 28.522 1.00 75.94 671 VAL A O 1
ATOM 5373 N N . TYR A 1 672 ? -12.854 44.402 27.121 1.00 74.81 672 TYR A N 1
ATOM 5374 C CA . TYR A 1 672 ? -14.063 44.517 26.313 1.00 74.81 672 TYR A CA 1
ATOM 5375 C C . TYR A 1 672 ? -13.770 44.001 24.910 1.00 74.81 672 TYR A C 1
ATOM 5377 O O . TYR A 1 672 ? -12.813 44.451 24.281 1.00 74.81 672 TYR A O 1
ATOM 5385 N N . ALA A 1 673 ? -14.619 43.114 24.403 1.00 71.12 673 ALA A N 1
ATOM 5386 C CA . ALA A 1 673 ? -14.648 42.758 22.988 1.00 71.12 673 ALA A CA 1
ATOM 5387 C C . ALA A 1 673 ? -15.964 43.257 22.383 1.00 71.12 673 ALA A C 1
ATOM 5389 O O . ALA A 1 673 ? -17.044 42.870 22.834 1.00 71.12 673 ALA A O 1
ATOM 5390 N N . GLY A 1 674 ? -15.862 44.135 21.387 1.00 69.56 674 GLY A N 1
ATOM 5391 C CA . GLY A 1 674 ? -16.985 44.625 20.599 1.00 69.56 674 GLY A CA 1
ATOM 5392 C C . GLY A 1 674 ? -16.999 43.947 19.236 1.00 69.56 674 GLY A C 1
ATOM 5393 O O . GLY A 1 674 ? -15.979 43.904 18.545 1.00 69.56 674 GLY A O 1
ATOM 5394 N N . VAL A 1 675 ? -18.152 43.417 18.835 1.00 63.59 675 VAL A N 1
ATOM 5395 C CA . VAL A 1 675 ? -18.336 42.830 17.506 1.00 63.59 675 VAL A CA 1
ATOM 5396 C C . VAL A 1 675 ? -19.532 43.492 16.839 1.00 63.59 675 VAL A C 1
ATOM 5398 O O . VAL A 1 675 ? -20.610 43.566 17.425 1.00 63.59 675 VAL A O 1
ATOM 5401 N N . THR A 1 676 ? -19.342 43.971 15.613 1.00 57.81 676 THR A N 1
ATOM 5402 C CA . THR A 1 676 ? -20.437 44.498 14.792 1.00 57.81 676 THR A CA 1
ATOM 5403 C C . THR A 1 676 ? -20.882 43.388 13.847 1.00 57.81 676 THR A C 1
ATOM 5405 O O . THR A 1 676 ? -20.101 42.942 13.004 1.00 57.81 676 THR A O 1
ATOM 5408 N N . VAL A 1 677 ? -22.111 42.899 14.016 1.00 55.09 677 VAL A N 1
ATOM 5409 C CA . VAL A 1 677 ? -22.663 41.781 13.235 1.00 55.09 677 VAL A CA 1
ATOM 5410 C C . VAL A 1 677 ? -23.704 42.315 12.249 1.00 55.09 677 VAL A C 1
ATOM 5412 O O . VAL A 1 677 ? -24.557 43.110 12.630 1.00 55.09 677 VAL A O 1
ATOM 5415 N N . ASN A 1 678 ? -23.671 41.857 10.995 1.00 51.84 678 ASN A N 1
ATOM 5416 C CA . ASN A 1 678 ? -24.866 41.886 10.141 1.00 51.84 678 ASN A CA 1
ATOM 5417 C C . ASN A 1 678 ? -25.762 40.705 10.550 1.00 51.84 678 ASN A C 1
ATOM 5419 O O . ASN A 1 678 ? -25.226 39.659 10.901 1.00 51.84 678 ASN A O 1
ATOM 5423 N N . ALA A 1 679 ? -27.088 40.863 10.500 1.00 46.88 679 ALA A N 1
ATOM 5424 C CA . ALA A 1 679 ? -28.095 40.041 11.196 1.00 46.88 679 ALA A CA 1
ATOM 5425 C C . ALA A 1 679 ? -28.049 38.497 11.024 1.00 46.88 679 ALA A C 1
ATOM 5427 O O . ALA A 1 679 ? -28.738 37.802 11.763 1.00 46.88 679 ALA A O 1
ATOM 5428 N N . ASP A 1 680 ? -27.211 37.949 10.139 1.00 43.41 680 ASP A N 1
ATOM 5429 C CA . ASP A 1 680 ? -27.242 36.542 9.714 1.00 43.41 680 ASP A CA 1
ATOM 5430 C C . ASP A 1 680 ? -26.063 35.670 10.209 1.00 43.41 680 ASP A C 1
ATOM 5432 O O . ASP A 1 680 ? -25.861 34.567 9.699 1.00 43.41 680 ASP A O 1
ATOM 5436 N N . TYR A 1 681 ? -25.256 36.116 11.184 1.00 46.84 681 TYR A N 1
ATOM 5437 C CA . TYR A 1 681 ? -24.059 35.371 11.623 1.00 46.84 681 TYR A CA 1
ATOM 5438 C C . TYR A 1 681 ? -24.016 35.074 13.131 1.00 46.84 681 TYR A C 1
ATOM 5440 O O . TYR A 1 681 ? -24.239 35.945 13.966 1.00 46.84 681 TYR A O 1
ATOM 5448 N N . SER A 1 682 ? -23.642 33.841 13.493 1.00 45.50 682 SER A N 1
ATOM 5449 C CA . SER A 1 682 ? -23.301 33.436 14.865 1.00 45.50 682 SER A CA 1
ATOM 5450 C C . SER A 1 682 ? -21.842 33.787 15.193 1.00 45.50 682 SER A C 1
ATOM 5452 O O . SER A 1 682 ? -20.934 33.418 14.439 1.00 45.50 682 SER A O 1
ATOM 5454 N N . CYS A 1 683 ? -21.592 34.455 16.323 1.00 45.28 683 CYS A N 1
ATOM 5455 C CA . CYS A 1 683 ? -20.249 34.832 16.773 1.00 45.28 683 CYS A CA 1
ATOM 5456 C C . CYS A 1 683 ? -19.827 34.008 17.998 1.00 45.28 683 CYS A C 1
ATOM 5458 O O . CYS A 1 683 ? -20.569 33.922 18.971 1.00 45.28 683 CYS A O 1
ATOM 5460 N N . LEU A 1 684 ? -18.617 33.443 17.971 1.00 43.81 684 LEU A N 1
ATOM 5461 C CA . LEU A 1 684 ? -17.983 32.813 19.129 1.00 43.81 684 LEU A CA 1
ATOM 5462 C C . LEU A 1 684 ? -16.895 33.755 19.661 1.00 43.81 684 LEU A C 1
ATOM 5464 O O . LEU A 1 684 ? -16.066 34.238 18.897 1.00 43.81 684 LEU A O 1
ATOM 5468 N N . THR A 1 685 ? -16.865 34.014 20.965 1.00 45.25 685 THR A N 1
ATOM 5469 C CA . THR A 1 685 ? -15.829 34.856 21.581 1.00 45.25 685 THR A CA 1
ATOM 5470 C C . THR A 1 685 ? -15.090 34.056 22.637 1.00 45.25 685 THR A C 1
ATOM 5472 O O . THR A 1 685 ? -15.687 33.636 23.619 1.00 45.25 685 THR A O 1
ATOM 5475 N N . VAL A 1 686 ? -13.789 33.833 22.432 1.00 43.50 686 VAL A N 1
ATOM 5476 C CA . VAL A 1 686 ? -12.943 33.045 23.342 1.00 43.50 686 VAL A CA 1
ATOM 5477 C C . VAL A 1 686 ? -11.820 33.921 23.875 1.00 43.50 686 VAL A C 1
ATOM 5479 O O . VAL A 1 686 ? -10.744 33.937 23.292 1.00 43.50 686 VAL A O 1
ATOM 5482 N N . ILE A 1 687 ? -12.060 34.632 24.977 1.00 43.34 687 ILE A N 1
ATOM 5483 C CA . ILE A 1 687 ? -11.033 35.453 25.632 1.00 43.34 687 ILE A CA 1
ATOM 5484 C C . ILE A 1 687 ? -10.147 34.539 26.479 1.00 43.34 687 ILE A C 1
ATOM 5486 O O . ILE A 1 687 ? -10.636 33.816 27.344 1.00 43.34 687 ILE A O 1
ATOM 5490 N N . LYS A 1 688 ? -8.839 34.564 26.223 1.00 41.50 688 LYS A N 1
ATOM 5491 C CA . LYS A 1 688 ? -7.852 33.744 26.930 1.00 41.50 688 LYS A CA 1
ATOM 5492 C C . LYS A 1 688 ? -6.781 34.629 27.553 1.00 41.50 688 LYS A C 1
ATOM 5494 O O . LYS A 1 688 ? -5.880 35.050 26.837 1.00 41.50 688 LYS A O 1
ATOM 5499 N N . ILE A 1 689 ? -6.885 34.866 28.859 1.00 43.56 689 ILE A N 1
ATOM 5500 C CA . ILE A 1 689 ? -5.939 35.682 29.632 1.00 43.56 689 ILE A CA 1
ATOM 5501 C C . ILE A 1 689 ? -4.878 34.764 30.237 1.00 43.56 689 ILE A C 1
ATOM 5503 O O . ILE A 1 689 ? -5.209 33.744 30.844 1.00 43.56 689 ILE A O 1
ATOM 5507 N N . LYS A 1 690 ? -3.612 35.084 29.959 1.00 38.06 690 LYS A N 1
ATOM 5508 C CA . LYS A 1 690 ? -2.421 34.404 30.470 1.00 38.06 690 LYS A CA 1
ATOM 5509 C C . LYS A 1 690 ? -1.700 35.330 31.418 1.00 38.06 690 LYS A C 1
ATOM 5511 O O . LYS A 1 690 ? -1.406 36.443 30.936 1.00 38.06 690 LYS A O 1
#

Secondary structure (DSSP, 8-state):
-EEPP-S-SSEEEEEETTSSSS-EEEEEEEPPPTTSTT--TTHHHHHHHHHIIIIIHTT-EEEEEEE----BTT--SS----HHHHHHTT--HHHHHHS----TTTTT--SSPP-S---B-HHHHHHHHHHHHTT-EE-TTTSGGGTTT---SBTTTB--EEEEE-GGGGGGEEEEEE----TTT-SSBPPEEEEE--TTS------S---------EEEEE---GGGHHHHHHTS-HHHHHHHHHHHHH--GGG--HHHHHHHHHHHHHHHHHHHHHTT-EEEEE------GGGS------TT--HHHHHHHHHHHHHHHHHHHH--HHHHHHHHHHHHHHHHHHHHHHHHHHHHHHHHHHHHHHH-HHHHHHHHHHHHHHHHTTTTT----HHHHHHHHHHHHHTTSSS-TTS----GGGHHHHHHHHTSPPPHHHHHHHHHHHHHHHHHHHHHHHHHHHHHHHHS-----B-TTS-B-PPPHHHHHHHHHHHHHHHHHHHHHHHHHHHHHHHHHHHHHHHHHHHHHHHHHHHHHHHHHHHHHHHHHHHHHHHHHHHHTTS------B------S--S--------------------SEEEEEEEEE-SSSEEEEEEEEEEE-SSEEEEEEEETTEEEEEEEEE--SS-EEEEEEEEEEE-TT-EEEEEEEEE--TT--------B-

Organism: Mytilus edulis (NCBI:txid6550)